Protein AF-A0A838EMW5-F1 (afdb_monomer)

Mean predicted aligned error: 21.59 Å

Solvent-accessible surface area (backbone atoms only — not comparable to full-atom values): 35511 Å² total; per-residue (Å²): 130,87,80,77,71,84,87,54,54,66,77,38,41,28,33,30,53,49,59,52,65,91,76,62,88,80,62,98,63,54,69,70,50,45,52,49,54,42,50,52,57,28,53,79,66,53,36,32,84,56,48,79,34,66,38,54,63,84,28,62,81,34,78,50,59,92,48,24,67,30,62,41,51,52,52,54,36,30,73,72,66,68,35,43,33,40,36,29,47,35,62,72,63,76,42,83,42,66,68,54,42,24,51,52,43,31,53,30,57,78,60,69,31,25,41,35,27,63,71,76,70,42,49,33,72,42,75,69,28,42,50,53,45,50,54,45,23,50,51,36,50,49,52,52,53,51,50,50,50,52,50,52,48,52,53,48,53,37,28,72,71,9,36,79,86,78,80,81,56,88,24,42,38,83,75,52,91,95,50,52,48,40,80,25,85,87,40,29,61,56,47,49,51,52,48,52,46,25,53,74,51,53,51,45,59,59,48,20,52,53,43,38,72,74,66,48,60,49,70,44,98,88,72,46,77,36,74,52,38,48,65,55,45,52,52,56,68,65,42,54,52,42,20,14,56,43,82,92,42,68,28,5,24,26,77,56,95,93,41,80,27,63,23,65,23,66,32,77,32,46,34,67,56,38,52,40,29,46,48,28,50,50,72,69,48,70,69,80,75,73,57,82,68,64,84,79,76,52,54,54,64,62,23,31,18,31,64,71,57,69,47,61,32,46,76,43,77,45,61,95,94,49,97,50,43,30,38,27,42,47,29,47,83,70,74,41,86,27,86,75,63,17,67,44,60,43,53,48,66,58,54,55,50,56,49,51,54,52,46,68,66,67,66,81,58,98,58,48,71,58,54,52,52,51,51,49,53,53,53,40,47,76,72,70,49,68,62,68,59,55,51,52,51,51,51,54,50,51,56,46,52,56,48,52,58,48,37,44,77,71,65,76,46,56,74,70,59,46,52,52,53,50,51,52,51,52,54,53,55,60,75,61,55,73,81,55,62,91,82,41,48,71,67,56,32,51,55,47,59,68,47,45,65,58,51,52,72,39,56,86,78,47,51,58,66,55,46,25,53,54,42,63,63,45,33,34,79,58,18,35,28,29,33,59,86,83,69,43,81,42,32,41,22,43,23,78,46,38,43,70,60,54,67,73,34,90,72,52,45,74,44,92,93,42,89,74,35,38,32,42,83,74,51,80,80,52,92,82,69,81,89,64,99,59,61,85,71,51,58,38,51,72,37,76,88,28,71,58,23,46,50,48,51,51,51,49,53,48,33,64,72,57,69,72,56,79,76,77,75,75,72,77,81,75,70,71,96,74,48,46,94,69,78,64,78,89,50,39,68,57,55,33,41,44,44,68,73,67,61,42,57,56,57,59,58,10,60,78,68,43,29,42,50,65,50,48,53,50,46,41,54,51,49,55,50,54,67,70,75,105

Nearest PDB structures (foldseek):
  3guv-assembly1_A-2  TM=6.776E-01  e=1.039E-05  Streptococcus pneumoniae SP19-BS75
  3g13-assembly1_A  TM=6.326E-01  e=2.908E-06  Clostridioides difficile 630
  3g13-assembly1_B  TM=6.256E-01  e=3.001E-05  Clostridioides difficile 630
  2r0q-assembly1_E  TM=4.502E-01  e=8.859E-06  Staphylococcus aureus
  2gm5-assembly1_B  TM=6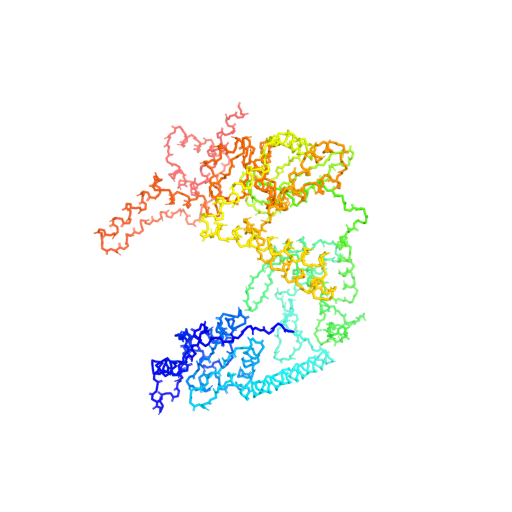.316E-01  e=9.947E-04  Escherichia coli

Radius of gyration: 36.93 Å; Cα contacts (8 Å, |Δi|>4): 824; chains: 1; bounding box: 81×82×101 Å

Structure (mmCIF, N/CA/C/O backbone):
data_AF-A0A838EMW5-F1
#
_entry.id   AF-A0A838EMW5-F1
#
loop_
_atom_site.group_PDB
_atom_site.id
_atom_site.type_symbol
_atom_site.label_atom_id
_atom_site.label_alt_id
_atom_site.label_comp_id
_atom_site.label_asym_id
_atom_site.label_entity_id
_atom_site.label_seq_id
_atom_site.pdbx_PDB_ins_code
_atom_site.Cartn_x
_atom_site.Cartn_y
_atom_site.Cartn_z
_atom_site.occupancy
_atom_site.B_iso_or_equiv
_atom_site.auth_seq_id
_atom_site.auth_comp_id
_atom_site.auth_asym_id
_atom_site.auth_atom_id
_atom_site.pdbx_PDB_model_num
ATOM 1 N N . MET A 1 1 ? 3.763 8.265 25.909 1.00 28.30 1 MET A N 1
ATOM 2 C CA . MET A 1 1 ? 3.433 6.838 25.701 1.00 28.30 1 MET A C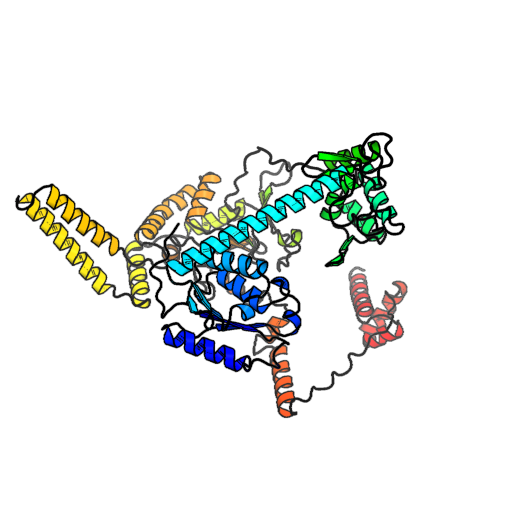A 1
ATOM 3 C C . MET A 1 1 ? 2.241 6.511 26.580 1.00 28.30 1 MET A C 1
ATOM 5 O O . MET A 1 1 ? 2.314 6.862 27.752 1.00 28.30 1 MET A O 1
ATOM 9 N N . PRO A 1 2 ? 1.146 5.937 26.058 1.00 28.19 2 PRO A N 1
ATOM 10 C CA . PRO A 1 2 ? 0.009 5.592 26.900 1.00 28.19 2 PRO A CA 1
ATOM 11 C C . PRO A 1 2 ? 0.431 4.452 27.833 1.00 28.19 2 PRO A C 1
ATOM 13 O O . PRO A 1 2 ? 0.831 3.383 27.373 1.00 28.19 2 PRO A O 1
ATOM 16 N N . GLN A 1 3 ? 0.407 4.706 29.140 1.00 31.11 3 GLN A N 1
ATOM 17 C CA . GLN A 1 3 ? 0.548 3.662 30.148 1.00 31.11 3 GLN A CA 1
ATOM 18 C C . GLN A 1 3 ? -0.679 2.754 30.017 1.00 31.11 3 GLN A C 1
ATOM 20 O O . GLN A 1 3 ? -1.800 3.194 30.263 1.00 31.11 3 GLN A O 1
ATOM 25 N N . ARG A 1 4 ? -0.488 1.512 29.554 1.00 40.56 4 ARG A N 1
ATOM 26 C CA . ARG A 1 4 ? -1.550 0.502 29.621 1.00 40.56 4 ARG A CA 1
ATOM 27 C C . ARG A 1 4 ? -1.952 0.337 31.090 1.00 40.56 4 ARG A C 1
ATOM 29 O O . ARG A 1 4 ? -1.086 0.234 31.958 1.00 40.56 4 ARG A O 1
ATOM 36 N N . SER A 1 5 ? -3.262 0.360 31.324 1.00 38.31 5 SER A N 1
ATOM 37 C CA . SER A 1 5 ? -3.927 0.111 32.603 1.00 38.31 5 SER A CA 1
ATOM 38 C C . SER A 1 5 ? -3.354 -1.117 33.315 1.00 38.31 5 SER A C 1
ATOM 40 O O . SER A 1 5 ? -2.936 -2.069 32.657 1.00 38.31 5 SER A O 1
ATOM 42 N N . SER A 1 6 ? -3.351 -1.073 34.650 1.00 44.72 6 SER A N 1
ATOM 43 C CA . SER A 1 6 ? -2.917 -2.124 35.582 1.00 44.72 6 SER A CA 1
ATOM 44 C C . SER A 1 6 ? -3.024 -3.548 35.018 1.00 44.72 6 SER A C 1
ATOM 46 O O . SER A 1 6 ? -4.115 -4.011 34.694 1.00 44.72 6 SER A O 1
ATOM 48 N N . PHE A 1 7 ? -1.879 -4.229 34.911 1.00 55.88 7 PHE A N 1
ATOM 49 C CA . PHE A 1 7 ? -1.776 -5.635 34.521 1.00 55.88 7 PHE A CA 1
ATOM 50 C C . PHE A 1 7 ? -2.528 -6.505 35.540 1.00 55.88 7 PHE A C 1
ATOM 52 O O . PHE A 1 7 ? -2.059 -6.660 36.665 1.00 55.88 7 PHE A O 1
ATOM 59 N N . ASP A 1 8 ? -3.688 -7.040 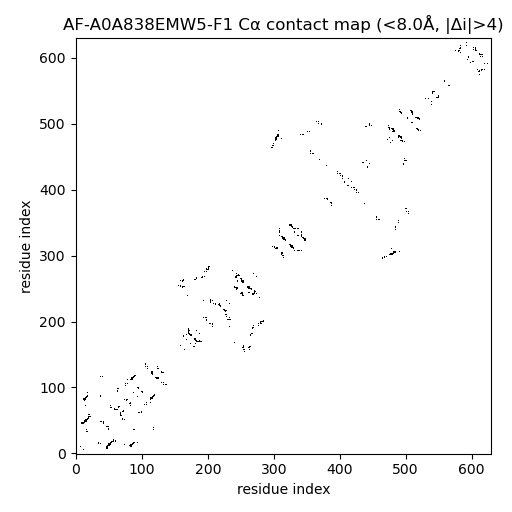35.158 1.00 64.12 8 ASP A N 1
ATOM 60 C CA . ASP A 1 8 ? -4.406 -8.057 35.928 1.00 64.12 8 ASP A CA 1
ATOM 61 C C . ASP A 1 8 ? -3.896 -9.452 35.507 1.00 64.12 8 ASP A C 1
ATOM 63 O O . ASP A 1 8 ? -4.113 -9.869 34.363 1.00 64.12 8 ASP A O 1
ATOM 67 N N . PRO A 1 9 ? -3.199 -10.187 36.396 1.00 62.22 9 PRO A N 1
ATOM 68 C CA . PRO A 1 9 ? -2.619 -11.492 36.078 1.00 62.22 9 PRO A CA 1
ATOM 69 C C . PRO A 1 9 ? -3.660 -12.540 35.664 1.00 62.22 9 PRO A C 1
ATOM 71 O O . PRO A 1 9 ? -3.341 -13.454 34.903 1.00 62.22 9 PRO A O 1
ATOM 74 N N . SER A 1 10 ? -4.902 -12.403 36.140 1.00 62.78 10 SER A N 1
ATOM 75 C CA . SER A 1 10 ? -5.962 -13.397 35.948 1.00 62.78 10 SER A CA 1
ATOM 76 C C . SER A 1 10 ? -6.602 -13.350 34.554 1.00 62.78 10 SER A C 1
ATOM 78 O O . SER A 1 10 ? -7.127 -14.359 34.079 1.00 62.78 10 SER A O 1
ATOM 80 N N . THR A 1 11 ? -6.504 -12.207 33.866 1.00 72.62 11 THR A N 1
ATOM 81 C CA . THR A 1 11 ? -7.080 -11.967 32.530 1.00 72.62 11 THR A CA 1
ATOM 82 C C . THR A 1 11 ? -6.032 -11.888 31.415 1.00 72.62 11 THR A C 1
ATOM 84 O O . THR A 1 11 ? -6.386 -11.820 30.236 1.00 72.62 11 THR A O 1
ATOM 87 N N . ALA A 1 12 ? -4.740 -11.942 31.754 1.00 79.81 12 ALA A N 1
ATOM 88 C CA . ALA A 1 12 ? -3.649 -11.922 30.785 1.00 79.81 12 ALA A CA 1
ATOM 89 C C . ALA A 1 12 ? -3.634 -13.194 29.919 1.00 79.81 12 ALA A C 1
ATOM 91 O O . ALA A 1 12 ? -3.666 -14.307 30.439 1.00 79.81 12 ALA A O 1
ATOM 92 N N . VAL A 1 13 ? -3.524 -13.046 28.598 1.00 88.50 13 VAL A N 1
ATOM 93 C CA . VAL A 1 13 ? -3.355 -14.152 27.646 1.00 88.50 13 VAL A CA 1
ATOM 94 C C . VAL A 1 13 ? -1.917 -14.658 27.710 1.00 88.50 13 VAL A C 1
ATOM 96 O O . VAL A 1 13 ? -0.962 -13.938 27.388 1.00 88.50 13 VAL A O 1
ATOM 99 N N . VAL A 1 14 ? -1.778 -15.919 28.114 1.00 91.31 14 VAL A N 1
ATOM 100 C CA . VAL A 1 14 ? -0.496 -16.602 28.298 1.00 91.31 14 VAL A CA 1
ATOM 101 C C . VAL A 1 14 ? -0.209 -17.500 27.100 1.00 91.31 14 VAL A C 1
ATOM 103 O O . VAL A 1 14 ? -1.062 -18.273 26.670 1.00 91.31 14 VAL A O 1
ATOM 106 N N . ALA A 1 15 ? 1.014 -17.452 26.585 1.00 93.81 15 ALA A N 1
ATOM 107 C CA . ALA A 1 15 ? 1.513 -18.369 25.574 1.00 93.81 15 ALA A CA 1
ATOM 108 C C . ALA A 1 15 ? 2.593 -19.288 26.154 1.00 93.81 15 ALA A C 1
ATOM 110 O O . ALA A 1 15 ? 3.538 -18.826 26.788 1.00 93.81 15 ALA A O 1
ATOM 111 N N . GLY A 1 16 ? 2.478 -20.590 25.904 1.00 93.31 16 GLY A N 1
ATOM 112 C CA . GLY A 1 16 ? 3.511 -21.580 26.192 1.00 93.31 16 GLY A CA 1
ATOM 113 C C . GLY A 1 16 ? 4.255 -21.955 24.917 1.00 93.31 16 GLY A C 1
ATOM 114 O O . GLY A 1 16 ? 3.631 -22.403 23.958 1.00 93.31 16 GLY A O 1
ATOM 115 N N . TYR A 1 17 ? 5.578 -21.814 24.884 1.00 92.50 17 TYR A N 1
ATOM 116 C CA . TYR A 1 17 ? 6.367 -22.248 23.727 1.00 92.50 17 TYR A CA 1
ATOM 117 C C . TYR A 1 17 ? 7.133 -23.541 24.027 1.00 92.50 17 TYR A C 1
ATOM 119 O O . TYR A 1 17 ? 7.881 -23.620 25.005 1.00 92.50 17 TYR A O 1
ATOM 127 N N . VAL A 1 18 ? 6.964 -24.552 23.168 1.00 89.69 18 VAL A N 1
ATOM 128 C CA . VAL A 1 18 ? 7.593 -25.877 23.304 1.00 89.69 18 VAL A CA 1
ATOM 129 C C . VAL A 1 18 ? 8.240 -26.339 21.997 1.00 89.69 18 VAL A C 1
ATOM 131 O O . VAL A 1 18 ? 7.830 -25.974 20.896 1.00 89.69 18 VAL A O 1
ATOM 134 N N . ARG A 1 19 ? 9.294 -27.153 22.120 1.00 82.62 19 ARG A N 1
ATOM 135 C CA . ARG A 1 19 ? 10.151 -27.573 20.998 1.00 82.62 19 ARG A CA 1
ATOM 136 C C . ARG A 1 19 ? 10.670 -28.999 21.186 1.00 82.62 19 ARG A C 1
ATOM 138 O O . ARG A 1 19 ? 11.095 -29.354 22.290 1.00 82.62 19 ARG A O 1
ATOM 145 N N . ARG A 1 20 ? 10.735 -29.778 20.094 1.00 74.44 20 ARG A N 1
ATOM 146 C CA . ARG A 1 20 ? 11.493 -31.052 20.029 1.00 74.44 20 ARG A CA 1
ATOM 147 C C . ARG A 1 20 ? 12.979 -30.784 19.758 1.00 74.44 20 ARG A C 1
ATOM 149 O O . ARG A 1 20 ? 13.309 -29.982 18.884 1.00 74.44 20 ARG A O 1
ATOM 156 N N . SER A 1 21 ? 13.886 -31.444 20.484 1.00 58.59 21 SER A N 1
ATOM 157 C CA . SER A 1 21 ? 15.342 -31.358 20.262 1.00 58.59 21 SER A CA 1
ATOM 158 C C . SER A 1 21 ? 15.960 -32.755 20.139 1.00 58.59 21 SER A C 1
ATOM 160 O O . SER A 1 21 ? 15.612 -33.647 20.904 1.00 58.59 21 SER A O 1
ATOM 162 N N . SER A 1 22 ? 16.891 -32.946 19.196 1.00 52.53 22 SER A N 1
ATOM 163 C CA . SER A 1 22 ? 17.511 -34.246 18.876 1.00 52.53 22 SER A CA 1
ATOM 164 C C . SER A 1 22 ? 18.639 -34.683 19.822 1.00 52.53 22 SER A C 1
ATOM 166 O O . SER A 1 22 ? 19.142 -35.790 19.685 1.00 52.53 22 SER A O 1
ATOM 168 N N . GLU A 1 23 ? 19.048 -33.854 20.787 1.00 49.41 23 GLU A N 1
ATOM 169 C CA . GLU A 1 23 ? 20.009 -34.249 21.843 1.00 49.41 23 GLU A CA 1
ATOM 170 C C . GLU A 1 23 ? 19.335 -34.988 23.019 1.00 49.41 23 GLU A C 1
ATOM 172 O O . GLU A 1 23 ? 19.967 -35.310 24.025 1.00 49.41 23 GLU A O 1
ATOM 177 N N . MET A 1 24 ? 18.045 -35.309 22.885 1.00 46.78 24 MET A N 1
ATOM 178 C CA . MET A 1 24 ? 17.229 -36.012 23.877 1.00 46.78 24 MET A CA 1
ATOM 179 C C . MET A 1 24 ? 17.429 -37.537 23.859 1.00 46.78 24 MET A C 1
ATOM 181 O O . MET A 1 24 ? 16.482 -38.300 23.697 1.00 46.78 24 MET A O 1
ATOM 185 N N . GLN A 1 25 ? 18.665 -37.990 24.071 1.00 40.97 25 GLN A N 1
ATOM 186 C CA . GLN A 1 25 ? 18.902 -39.296 24.705 1.00 40.97 25 GLN A CA 1
ATOM 187 C C . GLN A 1 25 ? 19.458 -39.173 26.131 1.00 40.97 25 GLN A C 1
ATOM 189 O O . GLN A 1 25 ? 19.635 -40.193 26.790 1.00 40.97 25 GLN A O 1
ATOM 194 N N . LYS A 1 26 ? 19.709 -37.953 26.636 1.00 46.00 26 LYS A N 1
ATOM 195 C CA . LYS A 1 26 ? 20.227 -37.755 28.003 1.00 46.00 26 LYS A CA 1
ATOM 196 C C . LYS A 1 26 ? 19.368 -36.900 28.941 1.00 46.00 26 LYS A C 1
ATOM 198 O O . LYS A 1 26 ? 19.515 -37.085 30.139 1.00 46.00 26 LYS A O 1
ATOM 203 N N . ASP A 1 27 ? 18.433 -36.079 28.445 1.00 44.81 27 ASP A N 1
ATOM 204 C CA . ASP A 1 27 ? 17.540 -35.283 29.308 1.00 44.81 27 ASP A CA 1
ATOM 205 C C . ASP A 1 27 ? 16.049 -35.596 29.095 1.00 44.81 27 ASP A C 1
ATOM 207 O O . ASP A 1 27 ? 15.504 -35.547 27.991 1.00 44.81 27 ASP A O 1
ATOM 211 N N . ASN A 1 28 ? 15.401 -35.919 30.210 1.00 46.75 28 ASN A N 1
ATOM 212 C CA . ASN A 1 28 ? 14.225 -36.774 30.376 1.00 46.75 28 ASN A CA 1
ATOM 213 C C . ASN A 1 28 ? 12.855 -36.070 30.234 1.00 46.75 28 ASN A C 1
ATOM 215 O O . ASN A 1 28 ? 11.939 -36.354 31.004 1.00 46.75 28 ASN A O 1
ATOM 219 N N . TYR A 1 29 ? 12.663 -35.145 29.285 1.00 57.28 29 TYR A N 1
ATOM 220 C CA . TYR A 1 29 ? 11.395 -34.394 29.217 1.00 57.28 29 TYR A CA 1
ATOM 221 C C . TYR A 1 29 ? 10.767 -34.364 27.819 1.00 57.28 29 TYR A C 1
ATOM 223 O O . TYR A 1 29 ? 11.127 -33.555 26.963 1.00 57.28 29 TYR A O 1
ATOM 231 N N . SER A 1 30 ? 9.763 -35.225 27.609 1.00 71.44 30 SER A N 1
ATOM 232 C CA . SER A 1 30 ? 8.876 -35.182 26.437 1.00 71.44 30 SER A CA 1
ATOM 233 C C . SER A 1 30 ? 8.196 -33.809 26.293 1.00 71.44 30 SER A C 1
ATOM 235 O O . SER A 1 30 ? 8.122 -33.041 27.256 1.00 71.44 30 SER A O 1
ATOM 237 N N . ILE A 1 31 ? 7.657 -33.486 25.106 1.00 79.19 31 ILE A N 1
ATOM 238 C CA . ILE A 1 31 ? 6.828 -32.274 24.918 1.00 79.19 31 ILE A CA 1
ATOM 239 C C . ILE A 1 31 ? 5.747 -32.190 25.999 1.00 79.19 31 ILE A C 1
ATOM 241 O O . ILE A 1 31 ? 5.529 -31.126 26.571 1.00 79.19 31 ILE A O 1
ATOM 245 N N . ASP A 1 32 ? 5.105 -33.313 26.312 1.00 81.62 32 ASP A N 1
ATOM 246 C CA . ASP A 1 32 ? 4.035 -33.360 27.307 1.00 81.62 32 ASP A CA 1
ATOM 247 C C . ASP A 1 32 ? 4.530 -33.000 28.706 1.00 81.62 32 ASP A C 1
ATOM 249 O O . ASP A 1 32 ? 3.783 -32.451 29.513 1.00 81.62 32 ASP A O 1
ATOM 253 N N . ALA A 1 33 ? 5.793 -33.288 29.011 1.00 83.06 33 ALA A N 1
ATOM 254 C CA . ALA A 1 33 ? 6.396 -32.889 30.269 1.00 83.06 33 ALA A CA 1
ATOM 255 C C . ALA A 1 33 ? 6.726 -31.385 30.299 1.00 83.06 33 ALA A C 1
ATOM 257 O O . ALA A 1 33 ? 6.481 -30.736 31.313 1.00 83.06 33 ALA A O 1
ATOM 258 N N . GLN A 1 34 ? 7.169 -30.806 29.175 1.00 85.62 34 GLN A N 1
ATOM 259 C CA . GLN A 1 34 ? 7.347 -29.352 29.045 1.00 85.62 34 GLN A CA 1
ATOM 260 C C . GLN A 1 34 ? 6.012 -28.609 29.186 1.00 85.62 34 GLN A C 1
ATOM 262 O O . GLN A 1 34 ? 5.925 -27.630 29.924 1.00 85.62 34 GLN A O 1
ATOM 267 N N . LYS A 1 35 ? 4.953 -29.097 28.526 1.00 89.19 35 LYS A N 1
ATOM 268 C CA . LYS A 1 35 ? 3.602 -28.530 28.634 1.00 89.19 35 LYS A CA 1
ATOM 269 C C . LYS A 1 35 ? 3.084 -28.579 30.067 1.00 89.19 35 LYS A C 1
ATOM 271 O O . LYS A 1 35 ? 2.587 -27.568 30.551 1.00 89.19 35 LYS A O 1
ATOM 276 N N . ARG A 1 36 ? 3.243 -29.716 30.757 1.00 87.88 36 ARG A N 1
ATOM 277 C CA . ARG A 1 36 ? 2.876 -29.850 32.178 1.00 87.88 36 ARG A CA 1
ATOM 278 C C . ARG A 1 36 ? 3.616 -28.843 33.052 1.00 87.88 36 ARG A C 1
ATOM 280 O O . ARG A 1 36 ? 2.964 -28.095 33.767 1.00 87.88 36 ARG A O 1
ATOM 287 N N . ALA A 1 37 ? 4.937 -28.739 32.907 1.00 88.44 37 ALA A N 1
ATOM 288 C CA . ALA A 1 37 ? 5.730 -27.766 33.657 1.00 88.44 37 ALA A CA 1
ATOM 289 C C . ALA A 1 37 ? 5.266 -26.317 33.414 1.00 88.44 37 ALA A C 1
ATOM 291 O O . ALA A 1 37 ? 5.165 -25.539 34.358 1.00 88.44 37 ALA A O 1
ATOM 292 N N . ILE A 1 38 ? 4.937 -25.963 32.166 1.00 91.12 38 ILE A N 1
ATOM 293 C CA . ILE A 1 38 ? 4.413 -24.636 31.803 1.00 91.12 38 ILE A CA 1
ATOM 294 C C . ILE A 1 38 ? 3.031 -24.382 32.422 1.00 91.12 38 ILE A C 1
ATOM 296 O O . ILE A 1 38 ? 2.803 -23.302 32.964 1.00 91.12 38 ILE A O 1
ATOM 300 N N . ILE A 1 39 ? 2.130 -25.367 32.397 1.00 91.00 39 ILE A N 1
ATOM 301 C CA . ILE A 1 39 ? 0.802 -25.270 33.025 1.00 91.00 39 ILE A CA 1
ATOM 302 C C . ILE A 1 39 ? 0.932 -25.083 34.539 1.00 91.00 39 ILE A C 1
ATOM 304 O O . ILE A 1 39 ? 0.291 -24.197 35.104 1.00 91.00 39 ILE A O 1
ATOM 308 N N . ASP A 1 40 ? 1.767 -25.884 35.195 1.00 89.94 40 ASP A N 1
ATOM 309 C CA . ASP A 1 40 ? 1.964 -25.814 36.644 1.00 89.94 40 ASP A CA 1
ATOM 310 C C . ASP A 1 40 ? 2.634 -24.491 37.042 1.00 89.94 40 ASP A C 1
ATOM 312 O O . ASP A 1 40 ? 2.197 -23.821 37.979 1.00 89.94 40 ASP A O 1
ATOM 316 N N . GLY A 1 41 ? 3.629 -24.050 36.267 1.00 86.50 41 GLY A N 1
ATOM 317 C CA . GLY A 1 41 ? 4.300 -22.766 36.451 1.00 86.50 41 GLY A CA 1
ATOM 318 C C . GLY A 1 41 ? 3.377 -21.557 36.271 1.00 86.50 41 GLY A C 1
ATOM 319 O O . GLY A 1 41 ? 3.533 -20.574 37.001 1.00 86.50 41 GLY A O 1
ATOM 320 N N . ALA A 1 42 ? 2.410 -21.630 35.350 1.00 88.19 42 ALA A N 1
ATOM 321 C CA . ALA A 1 42 ? 1.373 -20.613 35.168 1.00 88.19 42 ALA A CA 1
ATOM 322 C C . ALA A 1 42 ? 0.393 -20.587 36.352 1.00 88.19 42 ALA A C 1
ATOM 324 O O . ALA A 1 42 ? 0.133 -19.520 36.910 1.00 88.19 42 ALA A O 1
ATOM 325 N N . LYS A 1 43 ? -0.077 -21.762 36.801 1.00 88.38 43 LYS A N 1
ATOM 326 C CA . LYS A 1 43 ? -0.984 -21.896 37.956 1.00 88.38 43 LYS A CA 1
ATOM 327 C C . LYS A 1 43 ? -0.384 -21.336 39.242 1.00 88.38 43 LYS A C 1
ATOM 329 O O . LYS A 1 43 ? -1.055 -20.585 39.940 1.00 88.38 43 LYS A O 1
ATOM 334 N N . MET A 1 44 ? 0.879 -21.653 39.536 1.00 85.94 44 MET A N 1
ATOM 335 C CA . MET A 1 44 ? 1.576 -21.140 40.728 1.00 85.94 44 MET A CA 1
ATOM 336 C C . MET A 1 44 ? 1.669 -19.608 40.760 1.00 85.94 44 MET A C 1
ATOM 338 O O . MET A 1 44 ? 1.824 -19.029 41.829 1.00 85.94 44 MET A O 1
ATOM 342 N N . ARG A 1 45 ? 1.574 -18.953 39.597 1.00 83.88 45 ARG A N 1
ATOM 343 C CA . ARG A 1 45 ? 1.654 -17.495 39.436 1.00 83.88 45 ARG A CA 1
ATOM 344 C C . ARG A 1 45 ? 0.287 -16.826 39.264 1.00 83.88 45 ARG A C 1
ATOM 346 O O . ARG A 1 45 ? 0.239 -15.628 39.013 1.00 83.88 45 ARG A O 1
ATOM 353 N N . GLY A 1 46 ? -0.809 -17.583 39.368 1.00 83.81 46 GLY A N 1
ATOM 354 C CA . GLY A 1 46 ? -2.166 -17.061 39.175 1.00 83.81 46 GLY A CA 1
ATOM 355 C C . GLY A 1 46 ? -2.468 -16.612 37.740 1.00 83.81 46 GLY A C 1
ATOM 356 O O . GLY A 1 46 ? -3.336 -15.767 37.545 1.00 83.81 46 GLY A O 1
ATOM 357 N N . LEU A 1 47 ? -1.745 -17.144 36.749 1.00 86.25 47 LEU A N 1
ATOM 358 C CA . LEU A 1 47 ? -1.914 -16.798 35.337 1.00 86.25 47 LEU A CA 1
ATOM 359 C C . LEU A 1 47 ? -2.951 -17.702 34.653 1.00 86.25 47 LEU A C 1
ATOM 361 O O . LEU A 1 47 ? -3.189 -18.836 35.079 1.00 86.25 47 LEU A O 1
ATOM 365 N N . SER A 1 48 ? -3.541 -17.214 33.558 1.00 87.00 48 SER A N 1
ATOM 366 C CA . SER A 1 48 ? -4.499 -17.979 32.751 1.00 87.00 48 SER A CA 1
ATOM 367 C C . SER A 1 48 ? -3.867 -19.206 32.065 1.00 87.00 48 SER A C 1
ATOM 369 O O . SER A 1 48 ? -2.644 -19.365 31.998 1.00 87.00 48 SER A O 1
ATOM 371 N N . ALA A 1 49 ? -4.713 -20.112 31.561 1.00 87.56 49 ALA A N 1
ATOM 372 C CA . ALA A 1 49 ? -4.257 -21.329 30.893 1.00 87.56 49 ALA A CA 1
ATOM 373 C C . ALA A 1 49 ? -3.438 -21.003 29.616 1.00 87.56 49 ALA A C 1
ATOM 375 O O . ALA A 1 49 ? -3.949 -20.302 28.740 1.00 87.56 49 ALA A O 1
ATOM 376 N N . PRO A 1 50 ? -2.204 -21.528 29.464 1.00 90.44 50 PRO A N 1
ATOM 377 C CA . PRO A 1 50 ? -1.345 -21.206 28.324 1.00 90.44 50 PRO A CA 1
ATOM 378 C C . PRO A 1 50 ? -1.863 -21.741 26.981 1.00 90.44 50 PRO A C 1
ATOM 380 O O . PRO A 1 50 ? -2.232 -22.910 26.864 1.00 90.44 50 PRO A O 1
ATOM 383 N N . ILE A 1 51 ? -1.785 -20.914 25.936 1.00 92.88 51 ILE A N 1
ATOM 384 C CA . ILE A 1 51 ? -1.948 -21.315 24.532 1.00 92.88 51 ILE A CA 1
ATOM 385 C C . ILE A 1 51 ? -0.600 -21.823 24.014 1.00 92.88 51 ILE A C 1
ATOM 387 O O . ILE A 1 51 ? 0.397 -21.106 24.091 1.00 92.88 51 ILE A O 1
ATOM 391 N N . PHE A 1 52 ? -0.548 -23.046 23.483 1.00 92.62 52 PHE A N 1
ATOM 392 C CA . PHE A 1 52 ? 0.717 -23.661 23.078 1.00 92.62 52 PHE A CA 1
ATOM 393 C C . PHE A 1 52 ? 1.106 -23.384 21.623 1.00 92.62 52 PHE A C 1
ATOM 395 O O . PHE A 1 52 ? 0.303 -23.542 20.707 1.00 92.62 52 PHE A O 1
ATOM 402 N N . TYR A 1 53 ? 2.380 -23.042 21.432 1.00 91.75 53 TYR A N 1
ATOM 403 C CA . TYR A 1 53 ? 3.047 -22.910 20.140 1.00 91.75 53 TYR A CA 1
ATOM 404 C C . TYR A 1 53 ? 4.150 -23.968 20.061 1.00 91.75 53 TYR A C 1
ATOM 406 O O . TYR A 1 53 ? 5.036 -24.011 20.919 1.00 91.75 53 TYR A O 1
ATOM 414 N N . GLU A 1 54 ? 4.078 -24.835 19.051 1.00 89.69 54 GLU A N 1
ATOM 415 C CA . GLU A 1 54 ? 4.879 -26.061 18.976 1.00 89.69 54 GLU A CA 1
ATOM 416 C C . GLU A 1 54 ? 5.663 -26.127 17.662 1.00 89.69 54 GLU A C 1
ATOM 418 O O . GLU A 1 54 ? 5.070 -26.097 16.586 1.00 89.69 54 GLU A O 1
ATOM 423 N N . ASP A 1 55 ? 6.992 -26.238 17.745 1.00 84.62 55 ASP A N 1
ATOM 424 C CA . ASP A 1 55 ? 7.857 -26.457 16.576 1.00 84.62 55 ASP A CA 1
ATOM 425 C C . ASP A 1 55 ? 8.494 -27.864 16.581 1.00 84.62 55 ASP A C 1
ATOM 427 O O . ASP A 1 55 ? 9.038 -28.335 17.591 1.00 84.62 55 ASP A O 1
ATOM 431 N N . ASP A 1 56 ? 8.473 -28.503 15.405 1.00 71.88 56 ASP A N 1
ATOM 432 C CA . ASP A 1 56 ? 8.970 -29.862 15.150 1.00 71.88 56 ASP A CA 1
ATOM 433 C C . ASP A 1 56 ? 10.465 -29.930 14.757 1.00 71.88 56 ASP A C 1
ATOM 435 O O . ASP A 1 56 ? 11.131 -28.942 14.439 1.00 71.88 56 ASP A O 1
ATOM 439 N N . GLU A 1 57 ? 11.001 -31.155 14.710 1.00 57.66 57 GLU A N 1
ATOM 440 C CA . GLU A 1 57 ? 12.416 -31.492 14.473 1.00 57.66 57 GLU A CA 1
ATOM 441 C C . GLU A 1 57 ? 13.044 -30.880 13.207 1.00 57.66 57 GLU A C 1
ATOM 443 O O . GLU A 1 57 ? 14.228 -30.534 13.201 1.00 57.66 57 GLU A O 1
ATOM 448 N N . ARG A 1 58 ? 12.288 -30.713 12.111 1.00 53.50 58 ARG A N 1
ATOM 449 C CA . ARG A 1 58 ? 12.826 -30.127 10.862 1.00 53.50 58 ARG A CA 1
ATOM 450 C C . ARG A 1 58 ? 13.167 -28.642 11.011 1.00 53.50 58 ARG A C 1
ATOM 452 O O . ARG A 1 58 ? 14.088 -28.163 10.346 1.00 53.50 58 ARG A O 1
ATOM 459 N N . SER A 1 59 ? 12.483 -27.947 11.914 1.00 50.41 59 SER A N 1
ATOM 460 C CA . SER A 1 59 ? 12.727 -26.550 12.275 1.00 50.41 59 SER A CA 1
ATOM 461 C C . SER A 1 59 ? 13.909 -26.397 13.236 1.00 50.41 59 SER A C 1
ATOM 463 O O . SER A 1 59 ? 14.568 -25.361 13.237 1.00 50.41 59 SER A O 1
ATOM 465 N N . ALA A 1 60 ? 14.261 -27.453 13.980 1.00 44.78 60 ALA A N 1
ATOM 466 C CA . ALA A 1 60 ? 15.354 -27.467 14.956 1.00 44.78 60 ALA A CA 1
ATOM 467 C C . ALA A 1 60 ? 16.766 -27.365 14.347 1.00 44.78 60 ALA A C 1
ATOM 469 O O . ALA A 1 60 ? 17.695 -26.973 15.043 1.00 44.78 60 ALA A O 1
ATOM 470 N N . ARG A 1 61 ? 16.954 -27.691 13.057 1.00 46.06 61 ARG A N 1
ATOM 471 C CA . ARG A 1 61 ? 18.238 -27.468 12.349 1.00 46.06 61 ARG A CA 1
ATOM 472 C C . ARG A 1 61 ? 18.423 -26.024 11.880 1.00 46.06 61 ARG A C 1
ATOM 474 O O . ARG A 1 61 ? 19.500 -25.649 11.421 1.00 46.06 61 ARG A O 1
ATOM 481 N N . GLY A 1 62 ? 17.360 -25.227 11.917 1.00 55.44 62 GLY A N 1
ATOM 482 C CA . GLY A 1 62 ? 17.349 -23.847 11.475 1.00 55.44 62 GLY A CA 1
ATOM 483 C C . GLY A 1 62 ? 17.033 -22.923 12.632 1.00 55.44 62 GLY A C 1
ATOM 484 O O . GLY A 1 62 ? 15.885 -22.543 12.794 1.00 55.44 62 GLY A O 1
ATOM 485 N N . GLU A 1 63 ? 18.050 -22.485 13.370 1.00 64.88 63 GLU A N 1
ATOM 486 C CA . GLU A 1 63 ? 17.869 -21.588 14.524 1.00 64.88 63 GLU A CA 1
ATOM 487 C C . GLU A 1 63 ? 17.256 -20.219 14.144 1.00 64.88 63 GLU A C 1
ATOM 489 O O . GLU A 1 63 ? 16.849 -19.456 15.009 1.00 64.88 63 GLU A O 1
ATOM 494 N N . GLN A 1 64 ? 17.154 -19.909 12.845 1.00 70.06 64 GLN A N 1
ATOM 495 C CA . GLN A 1 64 ? 16.513 -18.709 12.303 1.00 70.06 64 GLN A CA 1
ATOM 496 C C . GLN A 1 64 ? 14.989 -18.728 12.500 1.00 70.06 64 GLN A C 1
ATOM 498 O O . GLN A 1 64 ? 14.327 -19.702 12.147 1.00 70.06 64 GLN A O 1
ATOM 503 N N . ILE A 1 65 ? 14.421 -17.589 12.913 1.00 71.69 65 ILE A N 1
ATOM 504 C CA . ILE A 1 65 ? 12.971 -17.381 13.119 1.00 71.69 65 ILE A CA 1
ATOM 505 C C . ILE A 1 65 ? 12.138 -17.868 11.920 1.00 71.69 65 ILE A C 1
ATOM 507 O O . ILE A 1 65 ? 11.133 -18.546 12.08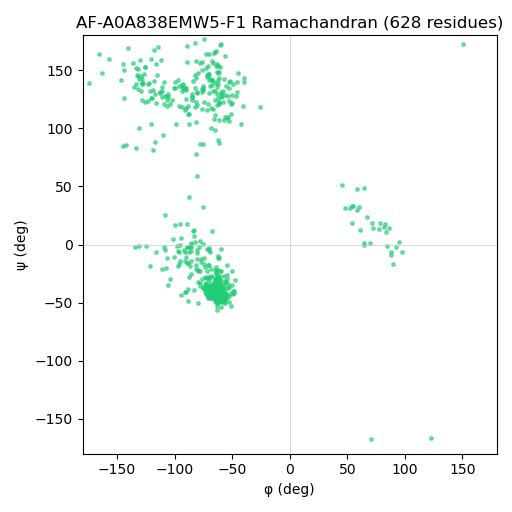8 1.00 71.69 65 ILE A O 1
ATOM 511 N N . ALA A 1 66 ? 12.585 -17.601 10.688 1.00 66.44 66 ALA A N 1
ATOM 512 C CA . ALA A 1 66 ? 11.859 -17.971 9.468 1.00 66.44 66 ALA A CA 1
ATOM 513 C C . ALA A 1 66 ? 11.688 -19.488 9.252 1.00 66.44 66 ALA A C 1
ATOM 515 O O . ALA A 1 66 ? 10.832 -19.897 8.470 1.00 66.44 66 ALA A O 1
ATOM 516 N N . LYS A 1 67 ? 12.505 -20.322 9.906 1.00 73.94 67 LYS A N 1
ATOM 517 C CA . LYS A 1 67 ? 12.437 -21.789 9.816 1.00 73.94 67 LYS A CA 1
ATOM 518 C C . LYS A 1 67 ? 11.618 -22.411 10.956 1.00 73.94 67 LYS A C 1
ATOM 520 O O . LYS A 1 67 ? 11.447 -23.628 10.965 1.00 73.94 67 LYS A O 1
ATOM 525 N N . ARG A 1 68 ? 11.097 -21.585 11.871 1.00 80.19 68 ARG A N 1
ATOM 526 C CA . ARG A 1 68 ? 10.336 -21.941 13.075 1.00 80.19 68 ARG A CA 1
ATOM 527 C C . ARG A 1 68 ? 8.925 -21.334 12.989 1.00 80.19 68 ARG A C 1
ATOM 529 O O . ARG A 1 68 ? 8.715 -20.218 13.468 1.00 80.19 68 ARG A O 1
ATOM 536 N N . PRO A 1 69 ? 7.989 -21.972 12.260 1.00 84.44 69 PRO A N 1
ATOM 537 C CA . PRO A 1 69 ? 6.680 -21.390 11.969 1.00 84.44 69 PRO A CA 1
ATOM 538 C C . PRO A 1 69 ? 5.861 -21.077 13.226 1.00 84.44 69 PRO A C 1
ATOM 540 O O . PRO A 1 69 ? 5.256 -20.006 13.266 1.00 84.44 69 PRO A O 1
ATOM 543 N N . ALA A 1 70 ? 5.880 -21.933 14.256 1.00 88.31 70 ALA A N 1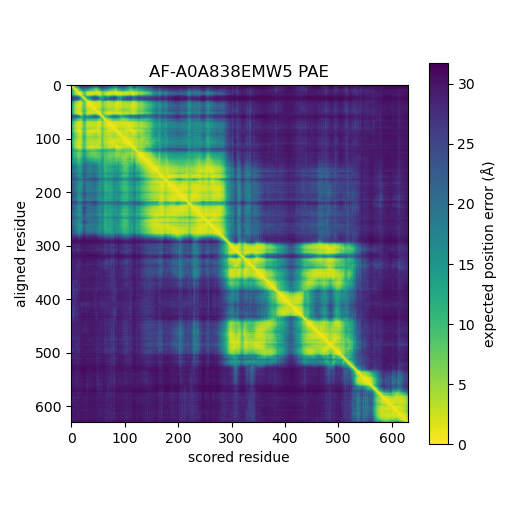
ATOM 544 C CA . ALA A 1 70 ? 5.123 -21.680 15.482 1.00 88.31 70 ALA A CA 1
ATOM 545 C C . ALA A 1 70 ? 5.772 -20.582 16.334 1.00 88.31 70 ALA A C 1
ATOM 547 O O . ALA A 1 70 ? 5.075 -19.714 16.854 1.00 88.31 70 ALA A O 1
ATOM 548 N N . PHE A 1 71 ? 7.107 -20.546 16.409 1.00 89.44 71 PHE A N 1
ATOM 549 C CA . PHE A 1 71 ? 7.834 -19.443 17.042 1.00 89.44 71 PHE A CA 1
ATOM 550 C C . PHE A 1 71 ? 7.571 -18.100 16.357 1.00 89.44 71 PHE A C 1
ATOM 552 O O . PHE A 1 71 ? 7.383 -17.082 17.017 1.00 89.44 71 PHE A O 1
ATOM 559 N N . LYS A 1 72 ? 7.538 -18.086 15.021 1.00 89.69 72 LYS A N 1
ATOM 560 C CA . LYS A 1 72 ? 7.209 -16.884 14.258 1.00 89.69 72 LYS A CA 1
ATOM 561 C C . LYS A 1 72 ? 5.772 -16.438 14.537 1.00 89.69 72 LYS A C 1
ATOM 563 O O . LYS A 1 72 ? 5.563 -15.265 14.812 1.00 89.69 72 LYS A O 1
ATOM 568 N N . GLN A 1 73 ? 4.816 -17.366 14.501 1.00 90.50 73 GLN A N 1
ATOM 569 C CA . GLN A 1 73 ? 3.416 -17.067 14.796 1.00 90.50 73 GLN A CA 1
ATOM 570 C C . GLN A 1 73 ? 3.249 -16.475 16.202 1.00 90.50 73 GLN A C 1
ATOM 572 O O . GLN A 1 73 ? 2.562 -15.472 16.354 1.00 90.50 73 GLN A O 1
ATOM 577 N N . LEU A 1 74 ? 3.943 -17.026 17.202 1.00 93.38 74 LEU A N 1
ATOM 578 C CA . LEU A 1 74 ? 3.969 -16.477 18.557 1.00 93.38 74 LEU A CA 1
ATOM 579 C C . LEU A 1 74 ? 4.440 -15.016 18.581 1.00 93.38 74 LEU A C 1
ATOM 581 O O . LEU A 1 74 ? 3.807 -14.178 19.218 1.00 93.38 74 LEU A O 1
ATOM 585 N N . LEU A 1 75 ? 5.538 -14.695 17.892 1.00 91.88 75 LEU A N 1
ATOM 586 C CA . LEU A 1 75 ? 6.049 -13.321 17.830 1.00 91.88 75 LEU A CA 1
ATOM 587 C C . LEU A 1 75 ? 5.098 -12.381 17.071 1.00 91.88 75 LEU A C 1
ATOM 589 O O . LEU A 1 75 ? 4.920 -11.239 17.493 1.00 91.88 75 LEU A O 1
ATOM 593 N N . ASP A 1 76 ? 4.454 -12.857 16.004 1.00 91.62 76 ASP A N 1
ATOM 594 C CA . ASP A 1 76 ? 3.437 -12.096 15.268 1.00 91.62 76 ASP A CA 1
ATOM 595 C C . ASP A 1 76 ? 2.208 -11.813 16.172 1.00 91.62 76 ASP A C 1
ATOM 597 O O . ASP A 1 76 ? 1.654 -10.710 16.161 1.00 91.62 76 ASP A O 1
ATOM 601 N N . ASP A 1 77 ? 1.804 -12.772 17.013 1.00 91.12 77 ASP A N 1
ATOM 602 C CA . ASP A 1 77 ? 0.695 -12.627 17.968 1.00 91.12 77 ASP A CA 1
ATOM 603 C C . ASP A 1 77 ? 1.042 -11.701 19.145 1.00 91.12 77 ASP A C 1
ATOM 605 O O . ASP A 1 77 ? 0.196 -10.914 19.585 1.00 91.12 77 ASP A O 1
ATOM 609 N N . VAL A 1 78 ? 2.297 -11.709 19.597 1.00 92.44 78 VAL A N 1
ATOM 610 C CA . VAL A 1 78 ? 2.851 -10.715 20.530 1.00 92.44 78 VAL A CA 1
ATOM 611 C C . VAL A 1 78 ? 2.771 -9.307 19.936 1.00 92.44 78 VAL A C 1
ATOM 613 O O . VAL A 1 78 ? 2.249 -8.400 20.583 1.00 92.44 78 VAL A O 1
ATOM 616 N N . GLN A 1 79 ? 3.228 -9.117 18.695 1.00 90.12 79 GLN A N 1
ATOM 617 C CA . GLN A 1 79 ? 3.213 -7.810 18.024 1.00 90.12 79 GLN A CA 1
ATOM 618 C C . GLN A 1 79 ? 1.796 -7.293 17.767 1.00 90.12 79 GLN A C 1
ATOM 620 O O . GLN A 1 79 ? 1.548 -6.091 17.839 1.00 90.12 79 GLN A O 1
ATOM 625 N N . ALA A 1 80 ? 0.845 -8.197 17.527 1.00 89.00 80 ALA A N 1
ATOM 626 C CA . ALA A 1 80 ? -0.576 -7.876 17.447 1.00 89.00 80 ALA A CA 1
ATOM 627 C C . ALA A 1 80 ? -1.207 -7.540 18.816 1.00 89.00 80 ALA A C 1
ATOM 629 O O . ALA A 1 80 ? -2.391 -7.215 18.880 1.00 89.00 80 ALA A O 1
ATOM 630 N N . GLY A 1 81 ? -0.452 -7.641 19.915 1.00 87.69 81 GLY A N 1
ATOM 631 C CA . GLY A 1 81 ? -0.929 -7.405 21.275 1.00 87.69 81 GLY A CA 1
ATOM 632 C C . GLY A 1 81 ? -1.847 -8.502 21.817 1.00 87.69 81 GLY A C 1
ATOM 633 O O . GLY A 1 81 ? -2.508 -8.270 22.828 1.00 87.69 81 GLY A O 1
ATOM 634 N N . ARG A 1 82 ? -1.901 -9.673 21.166 1.00 89.38 82 ARG A N 1
ATOM 635 C CA . ARG A 1 82 ? -2.772 -10.804 21.534 1.00 89.38 82 ARG A CA 1
ATOM 636 C C . ARG A 1 82 ? -2.206 -11.658 22.666 1.00 89.38 82 ARG A C 1
ATOM 638 O O . ARG A 1 82 ? -2.974 -12.346 23.323 1.00 89.38 82 ARG A O 1
ATOM 645 N N . VAL A 1 83 ? -0.896 -11.597 22.898 1.00 90.00 83 VAL A N 1
ATOM 646 C CA . VAL A 1 83 ? -0.192 -12.333 23.957 1.00 90.00 83 VAL A CA 1
ATOM 647 C C . VAL A 1 83 ? 0.480 -11.341 24.903 1.00 90.00 83 VAL A C 1
ATOM 649 O O . VAL A 1 83 ? 1.253 -10.487 24.462 1.00 90.00 83 VAL A O 1
ATOM 652 N N . GLN A 1 84 ? 0.209 -11.456 26.205 1.00 88.44 84 GLN A N 1
ATOM 653 C CA . GLN A 1 84 ? 0.782 -10.570 27.228 1.00 88.44 84 GLN A CA 1
ATOM 654 C C . GLN A 1 84 ? 1.840 -11.260 28.096 1.00 88.44 84 GLN A C 1
ATOM 656 O O . GLN A 1 84 ? 2.688 -10.571 28.662 1.00 88.44 84 GLN A O 1
ATOM 661 N N . VAL A 1 85 ? 1.851 -12.597 28.150 1.00 89.62 85 VAL A N 1
ATOM 662 C CA . VAL A 1 85 ? 2.872 -13.377 28.865 1.00 89.62 85 VAL A CA 1
ATOM 663 C C . VAL A 1 85 ? 3.336 -14.550 28.010 1.00 89.62 85 VAL A C 1
ATOM 665 O O . VAL A 1 85 ? 2.516 -15.265 27.442 1.00 89.62 85 VAL A O 1
ATOM 668 N N . VAL A 1 86 ? 4.644 -14.781 27.946 1.00 92.69 86 VAL A N 1
ATOM 669 C CA . VAL A 1 86 ? 5.252 -15.943 27.290 1.00 92.69 86 VAL A CA 1
ATOM 670 C C . VAL A 1 86 ? 5.992 -16.779 28.326 1.00 92.69 86 VAL A C 1
ATOM 672 O O . VAL A 1 86 ? 6.806 -16.252 29.078 1.00 92.69 86 VAL A O 1
ATOM 675 N N . ILE A 1 87 ? 5.734 -18.085 28.354 1.00 92.06 87 ILE A N 1
ATOM 676 C CA . ILE A 1 87 ? 6.361 -19.030 29.278 1.00 92.06 87 ILE A CA 1
ATOM 677 C C . ILE A 1 87 ? 7.086 -20.118 28.486 1.00 92.06 87 ILE A C 1
ATOM 679 O O . ILE A 1 87 ? 6.529 -20.733 27.572 1.00 92.06 87 ILE A O 1
ATOM 683 N N . VAL A 1 88 ? 8.330 -20.384 28.875 1.00 90.88 88 VAL A N 1
ATOM 684 C CA . VAL A 1 88 ? 9.128 -21.511 28.391 1.00 90.88 88 VAL A CA 1
ATOM 685 C C . VAL A 1 88 ? 9.639 -22.347 29.555 1.00 90.88 88 VAL A C 1
ATOM 687 O O . VAL A 1 88 ? 9.832 -21.855 30.665 1.00 90.88 88 VAL A O 1
ATOM 690 N N . HIS A 1 89 ? 9.878 -23.632 29.295 1.00 85.62 89 HIS A N 1
ATOM 691 C CA . HIS A 1 89 ? 10.490 -24.509 30.290 1.00 85.62 89 HIS A CA 1
ATOM 692 C C . HIS A 1 89 ? 11.932 -24.076 30.606 1.00 85.62 89 HIS A C 1
ATOM 694 O O . HIS A 1 89 ? 12.275 -23.901 31.769 1.00 85.62 89 HIS A O 1
ATOM 700 N N . THR A 1 90 ? 12.731 -23.838 29.567 1.00 82.75 90 THR A N 1
ATOM 701 C CA . THR A 1 90 ? 14.152 -23.466 29.633 1.00 82.75 90 THR A CA 1
ATOM 702 C C . THR A 1 90 ? 14.491 -22.487 28.502 1.00 82.75 90 THR A C 1
ATOM 704 O O . THR A 1 90 ? 13.857 -22.505 27.435 1.00 82.75 90 THR A O 1
ATOM 707 N N . LEU A 1 91 ? 15.532 -21.666 28.665 1.00 78.94 91 LEU A N 1
ATOM 708 C CA . LEU A 1 91 ? 15.972 -20.717 27.632 1.00 78.94 91 LEU A CA 1
ATOM 709 C C . LEU A 1 91 ? 16.467 -21.415 26.355 1.00 78.94 91 LEU A C 1
ATOM 711 O O . LEU A 1 91 ? 16.302 -20.890 25.253 1.00 78.94 91 LEU A O 1
ATOM 715 N N . ASP A 1 92 ? 17.008 -22.630 26.457 1.00 75.19 92 ASP A N 1
ATOM 716 C CA . ASP A 1 92 ? 17.442 -23.407 25.288 1.00 75.19 92 ASP A CA 1
ATOM 717 C C . ASP A 1 92 ? 16.265 -23.910 24.423 1.00 75.19 92 ASP A C 1
ATOM 719 O O . ASP A 1 92 ? 16.450 -24.278 23.252 1.00 75.19 92 ASP A O 1
ATOM 723 N N . ARG A 1 93 ? 15.041 -23.923 24.975 1.00 81.38 93 ARG A N 1
ATOM 724 C CA . ARG A 1 93 ? 13.807 -24.136 24.206 1.00 81.38 93 ARG A CA 1
ATOM 725 C C . ARG A 1 93 ? 13.412 -22.861 23.479 1.00 81.38 93 ARG A C 1
ATOM 727 O O . ARG A 1 93 ? 12.998 -22.966 22.332 1.00 81.38 93 ARG A O 1
ATOM 734 N N . TRP A 1 94 ? 13.629 -21.686 24.068 1.00 84.69 94 TRP A N 1
ATOM 735 C CA . TRP A 1 94 ? 13.399 -20.400 23.407 1.00 84.69 94 TRP A CA 1
ATOM 736 C C . TRP A 1 94 ? 14.314 -20.192 22.192 1.00 84.69 94 TRP A C 1
ATOM 738 O O . TRP A 1 94 ? 13.821 -19.998 21.079 1.00 84.69 94 TRP A O 1
ATOM 748 N N . SER A 1 95 ? 15.637 -20.267 22.363 1.00 81.31 95 SER A N 1
ATOM 749 C CA . SER A 1 95 ? 16.622 -20.203 21.269 1.00 81.31 95 SER A CA 1
ATOM 750 C C . SER A 1 95 ? 18.039 -20.464 21.789 1.00 81.31 95 SER A C 1
ATOM 752 O O . SER A 1 95 ? 18.439 -19.907 22.807 1.00 81.31 95 SER A O 1
ATOM 754 N N . ARG A 1 96 ? 18.841 -21.238 21.048 1.00 73.38 96 ARG A N 1
ATOM 755 C CA . ARG A 1 96 ? 20.291 -21.395 21.280 1.00 73.38 96 ARG A CA 1
ATOM 756 C C . ARG A 1 96 ? 21.124 -20.338 20.548 1.00 73.38 96 ARG A C 1
ATOM 758 O O . ARG A 1 96 ? 22.298 -20.156 20.854 1.00 73.38 96 ARG A O 1
ATOM 765 N N . ASN A 1 97 ? 20.545 -19.635 19.570 1.00 76.19 97 ASN A N 1
ATOM 766 C CA . ASN A 1 97 ? 21.215 -18.542 18.867 1.00 76.19 97 ASN A CA 1
ATOM 767 C C . ASN A 1 97 ? 20.981 -17.218 19.595 1.00 76.19 97 ASN A C 1
ATOM 769 O O . ASN A 1 97 ? 19.850 -16.736 19.678 1.00 76.19 97 ASN A O 1
ATOM 773 N N . VAL A 1 98 ? 22.079 -16.607 20.042 1.00 72.75 98 VAL A N 1
ATOM 774 C CA . VAL A 1 98 ? 22.080 -15.332 20.768 1.00 72.75 98 VAL A CA 1
ATOM 775 C C . VAL A 1 98 ? 21.372 -14.225 19.985 1.00 72.75 98 VAL A C 1
ATOM 777 O O . VAL A 1 98 ? 20.559 -13.512 20.555 1.00 72.75 98 VAL A O 1
ATOM 780 N N . MET A 1 99 ? 21.594 -14.104 18.672 1.00 72.38 99 MET A N 1
ATOM 781 C CA . MET A 1 99 ? 20.943 -13.071 17.856 1.00 72.38 99 MET A CA 1
ATOM 782 C C . MET A 1 99 ? 19.428 -13.251 17.791 1.00 72.38 99 MET A C 1
ATOM 784 O O . MET A 1 99 ? 18.695 -12.268 17.815 1.00 72.38 99 MET A O 1
ATOM 788 N N . VAL A 1 100 ? 18.950 -14.493 17.735 1.00 79.12 100 VAL A N 1
ATOM 789 C CA . VAL A 1 100 ? 17.513 -14.798 17.705 1.00 79.12 100 VAL A CA 1
ATOM 790 C C . VAL A 1 100 ? 16.879 -14.550 19.072 1.00 79.12 100 VAL A C 1
ATOM 792 O O . VAL A 1 100 ? 15.787 -13.987 19.140 1.00 79.12 100 VAL A O 1
ATOM 795 N N . THR A 1 101 ? 17.583 -14.872 20.159 1.00 80.56 101 THR A N 1
ATOM 796 C CA . THR A 1 101 ? 17.175 -14.525 21.530 1.00 80.56 101 THR A CA 1
ATOM 797 C C . THR A 1 101 ? 17.071 -13.012 21.699 1.00 80.56 101 THR A C 1
ATOM 799 O O . THR A 1 101 ? 16.042 -12.506 22.126 1.00 80.56 101 THR A O 1
ATOM 802 N N . LEU A 1 102 ? 18.092 -12.272 21.270 1.00 77.00 102 LEU A N 1
ATOM 803 C CA . LEU A 1 102 ? 18.140 -10.814 21.346 1.00 77.00 102 LEU A CA 1
ATOM 804 C C . LEU A 1 102 ? 17.044 -10.137 20.501 1.00 77.00 102 LEU A C 1
ATOM 806 O O . LEU A 1 102 ? 16.388 -9.209 20.967 1.00 77.00 102 LEU A O 1
ATOM 810 N N . GLN A 1 103 ? 16.808 -10.610 19.273 1.00 80.50 103 GLN A N 1
ATOM 811 C CA . GLN A 1 103 ? 15.746 -10.093 18.398 1.00 80.50 103 GLN A CA 1
ATOM 812 C C . GLN A 1 103 ? 14.352 -10.337 18.972 1.00 80.50 103 GLN A C 1
ATOM 814 O O . GLN A 1 103 ? 13.517 -9.437 18.978 1.00 80.50 103 GLN A O 1
ATOM 819 N N . SER A 1 104 ? 14.101 -11.550 19.455 1.00 86.44 104 SER A N 1
ATOM 820 C CA . SER A 1 104 ? 12.807 -11.907 20.031 1.00 86.44 104 SER A CA 1
ATOM 821 C C . SER A 1 104 ? 12.554 -11.170 21.351 1.00 86.44 104 SER A C 1
ATOM 823 O O . SER A 1 104 ? 11.464 -10.646 21.547 1.00 86.44 104 SER A O 1
ATOM 825 N N . PHE A 1 105 ? 13.569 -11.002 22.202 1.00 84.50 105 PHE A N 1
ATOM 826 C CA . PHE A 1 105 ? 13.473 -10.201 23.428 1.00 84.50 105 PHE A CA 1
ATOM 827 C C . PHE A 1 105 ? 13.234 -8.719 23.166 1.00 84.50 105 PHE A C 1
ATOM 829 O O . PHE A 1 105 ? 12.455 -8.098 23.883 1.00 84.50 105 PHE A O 1
ATOM 836 N N . ARG A 1 106 ? 13.826 -8.157 22.107 1.00 80.44 106 ARG A N 1
ATOM 837 C CA . ARG A 1 106 ? 13.502 -6.797 21.667 1.00 80.44 106 ARG A CA 1
ATOM 838 C C . ARG A 1 106 ? 12.017 -6.654 21.322 1.00 80.44 106 ARG A C 1
ATOM 840 O O . ARG A 1 106 ? 11.400 -5.692 21.760 1.00 80.44 106 ARG A O 1
ATOM 847 N N . ILE A 1 107 ? 11.441 -7.614 20.593 1.00 85.94 107 ILE A N 1
ATOM 848 C CA . ILE A 1 107 ? 10.010 -7.610 20.246 1.00 85.94 107 ILE A CA 1
ATOM 849 C C . ILE A 1 107 ? 9.144 -7.673 21.512 1.00 85.94 107 ILE A C 1
ATOM 851 O O . ILE A 1 107 ? 8.211 -6.884 21.651 1.00 85.94 107 ILE A O 1
ATOM 855 N N . LEU A 1 108 ? 9.469 -8.570 22.449 1.00 86.50 108 LEU A N 1
ATOM 856 C CA . LEU A 1 108 ? 8.750 -8.686 23.723 1.00 86.50 108 LEU A CA 1
ATOM 857 C C . LEU A 1 108 ? 8.827 -7.385 24.537 1.00 86.50 108 LEU A C 1
ATOM 859 O O . LEU A 1 108 ? 7.808 -6.931 25.052 1.00 86.50 108 LEU A O 1
ATOM 863 N N . ALA A 1 109 ? 10.004 -6.752 24.599 1.00 80.75 109 ALA A N 1
ATOM 864 C CA . ALA A 1 109 ? 10.209 -5.486 25.301 1.00 80.75 109 ALA A CA 1
ATOM 865 C C . ALA A 1 109 ? 9.415 -4.330 24.669 1.00 80.75 109 ALA A C 1
ATOM 867 O O . ALA A 1 109 ? 8.726 -3.602 25.381 1.00 80.75 109 ALA A O 1
ATOM 868 N N . GLU A 1 110 ? 9.465 -4.186 23.339 1.00 83.00 110 GLU A N 1
ATOM 869 C CA . GLU A 1 110 ? 8.703 -3.172 22.592 1.00 83.00 110 GLU A CA 1
ATOM 870 C C . GLU A 1 110 ? 7.185 -3.344 22.786 1.00 83.00 110 GLU A C 1
ATOM 872 O O . GLU A 1 110 ? 6.459 -2.355 22.883 1.00 83.00 110 GLU A O 1
ATOM 877 N N . CYS A 1 111 ? 6.708 -4.589 22.904 1.00 86.25 111 CYS A N 1
ATOM 878 C CA . CYS A 1 111 ? 5.292 -4.911 23.111 1.00 86.25 111 CYS A CA 1
ATOM 879 C C . CYS A 1 111 ? 4.868 -4.953 24.591 1.00 86.25 111 CYS A C 1
ATOM 881 O O . CYS A 1 111 ? 3.687 -5.164 24.876 1.00 86.25 111 CYS A O 1
ATOM 883 N N . GLN A 1 112 ? 5.803 -4.740 25.526 1.00 83.94 112 GLN A N 1
ATOM 884 C CA . GLN A 1 112 ? 5.600 -4.878 26.975 1.00 83.94 112 GLN A CA 1
ATOM 885 C C . GLN A 1 112 ? 5.061 -6.261 27.392 1.00 83.94 112 GLN A C 1
ATOM 887 O O . GLN A 1 112 ? 4.301 -6.381 28.353 1.00 83.94 112 GLN A O 1
ATOM 892 N N . THR A 1 113 ? 5.451 -7.310 26.669 1.00 86.31 113 THR A N 1
ATOM 893 C CA . THR A 1 113 ? 5.069 -8.698 26.948 1.00 86.31 113 THR A CA 1
ATOM 894 C C . THR A 1 113 ? 6.027 -9.293 27.975 1.00 86.31 113 THR A C 1
ATOM 896 O O . THR A 1 113 ? 7.245 -9.272 27.785 1.00 86.31 113 THR A O 1
ATOM 899 N N . ALA A 1 114 ? 5.488 -9.844 29.062 1.00 85.44 114 ALA A N 1
ATOM 900 C CA . ALA A 1 114 ? 6.290 -10.523 30.072 1.00 85.44 114 ALA A CA 1
ATOM 901 C C . ALA A 1 114 ? 6.827 -11.854 29.535 1.00 85.44 114 ALA A C 1
ATOM 903 O O . ALA A 1 114 ? 6.159 -12.545 28.766 1.00 85.44 114 ALA A O 1
ATOM 904 N N . PHE A 1 115 ? 8.021 -12.238 29.974 1.00 88.31 115 PHE A N 1
ATOM 905 C CA . PHE A 1 115 ? 8.632 -13.506 29.598 1.00 88.31 115 PHE A CA 1
ATOM 906 C C . PHE A 1 115 ? 9.156 -14.234 30.824 1.00 88.31 115 PHE A C 1
ATOM 908 O O . PHE A 1 115 ? 9.819 -13.634 31.668 1.00 88.31 115 PHE A O 1
ATOM 915 N N . ILE A 1 116 ? 8.850 -15.524 30.903 1.00 88.12 116 ILE A N 1
ATOM 916 C CA . ILE A 1 116 ? 9.136 -16.370 32.055 1.00 88.12 116 ILE A CA 1
ATOM 917 C C . ILE A 1 116 ? 9.867 -17.620 31.574 1.00 88.12 116 ILE A C 1
ATOM 919 O O . ILE A 1 116 ? 9.354 -18.368 30.738 1.00 88.12 116 ILE A O 1
ATOM 923 N N . SER A 1 117 ? 11.043 -17.867 32.147 1.00 87.62 117 SER A N 1
ATOM 924 C CA . SER A 1 117 ? 11.765 -19.130 31.999 1.00 87.62 117 SER A CA 1
ATOM 925 C C . SER A 1 117 ? 11.737 -19.895 33.314 1.00 87.62 117 SER A C 1
ATOM 927 O O . SER A 1 117 ? 12.182 -19.381 34.342 1.00 87.62 117 SER A O 1
ATOM 929 N N . LEU A 1 118 ? 11.180 -21.108 33.302 1.00 85.50 118 LEU A N 1
ATOM 930 C CA . LEU A 1 118 ? 10.926 -21.859 34.533 1.00 85.50 118 LEU A CA 1
ATOM 931 C C . LEU A 1 118 ? 12.205 -22.387 35.187 1.00 85.50 118 LEU A C 1
ATOM 933 O O . LEU A 1 118 ? 12.331 -22.285 36.404 1.00 85.50 118 LEU A O 1
ATOM 937 N N . SER A 1 119 ? 13.141 -22.930 34.408 1.00 81.94 119 SER A N 1
ATOM 938 C CA . SER A 1 119 ? 14.373 -23.530 34.936 1.00 81.94 119 SER A CA 1
ATOM 939 C C . SER A 1 119 ? 15.409 -22.508 35.392 1.00 81.94 119 SER A C 1
ATOM 941 O O . SER A 1 119 ? 16.096 -22.730 36.381 1.00 81.94 119 SER A O 1
ATOM 943 N N . GLU A 1 120 ? 15.532 -21.384 34.691 1.00 77.31 120 GLU A N 1
ATOM 944 C CA . GLU A 1 120 ? 16.490 -20.327 35.024 1.00 77.31 120 GLU A CA 1
ATOM 945 C C . GLU A 1 120 ? 15.939 -19.343 36.070 1.00 77.31 120 GLU A C 1
ATOM 947 O O . GLU A 1 120 ? 16.648 -18.424 36.469 1.00 77.31 120 GLU A O 1
ATOM 952 N N . HIS A 1 121 ? 14.686 -19.521 36.514 1.00 71.06 121 HIS A N 1
ATOM 953 C CA . HIS A 1 121 ? 13.976 -18.617 37.432 1.00 71.06 121 HIS A CA 1
ATOM 954 C C . HIS A 1 121 ? 13.985 -17.150 36.978 1.00 71.06 121 HIS A C 1
ATOM 956 O O . HIS A 1 121 ? 13.970 -16.223 37.788 1.00 71.06 121 HIS A O 1
ATOM 962 N N . ILE A 1 122 ? 13.994 -16.938 35.665 1.00 71.00 122 ILE A N 1
ATOM 963 C CA . ILE A 1 122 ? 13.997 -15.607 35.072 1.00 71.00 122 ILE A CA 1
ATOM 964 C C . ILE A 1 122 ? 12.550 -15.187 34.861 1.00 71.00 122 ILE A C 1
ATOM 966 O O . ILE A 1 122 ? 11.821 -15.813 34.088 1.00 71.00 122 ILE A O 1
ATOM 970 N N . ASP A 1 123 ? 12.159 -14.112 35.533 1.00 72.25 123 ASP A N 1
ATOM 971 C CA . ASP A 1 123 ? 10.850 -13.495 35.386 1.00 72.25 123 ASP A CA 1
ATOM 972 C C . ASP A 1 123 ? 11.012 -12.044 34.927 1.00 72.25 123 ASP A C 1
ATOM 974 O O . ASP A 1 123 ? 11.372 -11.158 35.700 1.00 72.25 123 ASP A O 1
ATOM 978 N N . TYR A 1 124 ? 10.754 -11.795 33.645 1.00 71.62 124 TYR A N 1
ATOM 979 C CA . TYR A 1 124 ? 10.806 -10.458 33.058 1.00 71.62 124 TYR A CA 1
ATOM 980 C C . TYR A 1 124 ? 9.503 -9.660 33.255 1.00 71.62 124 TYR A C 1
ATOM 982 O O . TYR A 1 124 ? 9.328 -8.607 32.641 1.00 71.62 124 TYR A O 1
ATOM 990 N N . SER A 1 125 ? 8.583 -10.125 34.108 1.00 65.69 125 SER A N 1
ATOM 991 C CA . SER A 1 125 ? 7.448 -9.321 34.581 1.00 65.69 125 SER A CA 1
ATOM 992 C C . SER A 1 125 ? 7.829 -8.355 35.713 1.00 65.69 125 SER A C 1
ATOM 994 O O . SER A 1 125 ? 7.159 -7.330 35.870 1.00 65.69 125 SER A O 1
ATOM 996 N N . THR A 1 126 ? 8.925 -8.622 36.436 1.00 74.94 126 THR A N 1
ATOM 997 C CA . THR A 1 126 ? 9.433 -7.785 37.536 1.00 74.94 126 THR A CA 1
ATOM 998 C C . THR A 1 126 ? 10.153 -6.528 37.024 1.00 74.94 126 THR A C 1
ATOM 1000 O O . THR A 1 126 ? 10.636 -6.513 35.886 1.00 74.94 126 THR A O 1
ATOM 1003 N N . PRO A 1 127 ? 10.260 -5.451 37.827 1.00 69.06 127 PRO A N 1
ATOM 1004 C CA . PRO A 1 127 ? 11.027 -4.257 37.459 1.00 69.06 127 PRO A CA 1
ATOM 1005 C C . PRO A 1 127 ? 12.488 -4.560 37.085 1.00 69.06 127 PRO A C 1
ATOM 1007 O O . PRO A 1 127 ? 12.986 -4.064 36.071 1.00 69.06 127 PRO A O 1
ATOM 1010 N N . GLU A 1 128 ? 13.156 -5.423 37.851 1.00 72.62 128 GLU A N 1
ATOM 1011 C CA . GLU A 1 128 ? 14.539 -5.851 37.628 1.00 72.62 128 GLU A CA 1
ATOM 1012 C C . GLU A 1 128 ? 14.659 -6.661 36.335 1.00 72.62 128 GLU A C 1
ATOM 1014 O O . GLU A 1 128 ? 15.569 -6.445 35.532 1.00 72.62 128 GLU A O 1
ATOM 1019 N N . GLY A 1 129 ? 13.701 -7.556 36.091 1.00 72.12 129 GLY A N 1
ATOM 1020 C CA . GLY A 1 129 ? 13.633 -8.331 34.865 1.00 72.12 129 GLY A CA 1
ATOM 1021 C C . GLY A 1 129 ? 13.399 -7.452 33.631 1.00 72.12 129 GLY A C 1
ATOM 1022 O O . GLY A 1 129 ? 14.095 -7.587 32.622 1.00 72.12 129 GLY A O 1
ATOM 1023 N N . ARG A 1 130 ? 12.486 -6.480 33.709 1.00 69.50 130 ARG A N 1
ATOM 1024 C CA . ARG A 1 130 ? 12.251 -5.507 32.627 1.00 69.50 130 ARG A CA 1
ATOM 1025 C C . ARG A 1 130 ? 13.500 -4.685 32.312 1.00 69.50 130 ARG A C 1
ATOM 1027 O O . ARG A 1 130 ? 13.775 -4.433 31.136 1.00 69.50 130 ARG A O 1
ATOM 1034 N N . LEU A 1 131 ? 14.282 -4.303 33.325 1.00 73.50 131 LEU A N 1
ATOM 1035 C CA . LEU A 1 131 ? 15.565 -3.623 33.133 1.00 73.50 131 LEU A CA 1
ATOM 1036 C C . LEU A 1 131 ? 16.563 -4.511 32.374 1.00 73.50 131 LEU A C 1
ATOM 1038 O O . LEU A 1 131 ? 17.146 -4.069 31.384 1.00 73.50 131 LEU A O 1
ATOM 1042 N N . GLN A 1 132 ? 16.720 -5.773 32.782 1.00 71.56 132 GLN A N 1
ATOM 1043 C CA . GLN A 1 132 ? 17.601 -6.731 32.100 1.00 71.56 132 GLN A CA 1
ATOM 1044 C C . GLN A 1 132 ? 17.184 -6.961 30.640 1.00 71.56 132 GLN A C 1
ATOM 1046 O O . GLN A 1 132 ? 18.029 -6.929 29.743 1.00 71.56 132 GLN A O 1
ATOM 1051 N N . LEU A 1 133 ? 15.883 -7.124 30.382 1.00 70.00 133 LEU A N 1
ATOM 1052 C CA . LEU A 1 133 ? 15.338 -7.279 29.033 1.00 70.00 133 LEU A CA 1
ATOM 1053 C C . LEU A 1 133 ? 15.617 -6.041 28.166 1.00 70.00 133 LEU A C 1
ATOM 1055 O O . LEU A 1 133 ? 16.004 -6.169 27.005 1.00 70.00 133 LEU A O 1
ATOM 1059 N N . THR A 1 134 ? 15.483 -4.844 28.742 1.00 68.75 134 THR A N 1
ATOM 1060 C CA . THR A 1 134 ? 15.760 -3.570 28.059 1.00 68.75 134 THR A CA 1
ATOM 1061 C C . THR A 1 134 ? 17.236 -3.442 27.678 1.00 68.75 134 THR A C 1
ATOM 1063 O O . THR A 1 134 ? 17.552 -3.055 26.553 1.00 68.75 134 THR A O 1
ATOM 1066 N N . ILE A 1 135 ? 18.152 -3.823 28.574 1.00 75.69 135 ILE A N 1
ATOM 1067 C CA . ILE A 1 135 ? 19.598 -3.832 28.301 1.00 75.69 135 ILE A CA 1
ATOM 1068 C C . ILE A 1 135 ? 19.930 -4.818 27.171 1.00 75.69 135 ILE A C 1
ATOM 1070 O O . ILE A 1 135 ? 20.655 -4.472 26.236 1.00 75.69 135 ILE A O 1
ATOM 1074 N N . LEU A 1 136 ? 19.361 -6.028 27.200 1.00 71.50 136 LEU A N 1
ATOM 1075 C CA . LEU A 1 136 ? 19.533 -7.014 26.128 1.00 71.50 136 LEU A CA 1
ATOM 1076 C C . LEU A 1 136 ? 18.987 -6.497 24.789 1.00 71.50 136 LEU A C 1
ATOM 1078 O O . LEU A 1 136 ? 19.663 -6.602 23.765 1.00 71.50 136 LEU A O 1
ATOM 1082 N N . ALA A 1 137 ? 17.808 -5.874 24.786 1.00 65.25 137 ALA A N 1
ATOM 1083 C CA . ALA A 1 137 ? 17.232 -5.259 23.593 1.00 65.25 137 ALA A CA 1
ATOM 1084 C C . ALA A 1 137 ? 18.123 -4.134 23.028 1.00 65.25 137 ALA A C 1
ATOM 1086 O O . ALA A 1 137 ? 18.287 -4.035 21.808 1.00 65.25 137 ALA A O 1
ATOM 1087 N N . ALA A 1 138 ? 18.757 -3.331 23.889 1.00 71.88 138 ALA A N 1
ATOM 1088 C CA . ALA A 1 138 ? 19.707 -2.299 23.476 1.00 71.88 138 ALA A CA 1
ATOM 1089 C C . ALA A 1 138 ? 20.949 -2.899 22.793 1.00 71.88 138 ALA A C 1
ATOM 1091 O O . ALA A 1 138 ? 21.348 -2.434 21.723 1.00 71.88 138 ALA A O 1
ATOM 1092 N N . PHE A 1 139 ? 21.513 -3.984 23.336 1.00 74.50 139 PHE A N 1
ATOM 1093 C CA . PHE A 1 139 ? 22.600 -4.715 22.675 1.00 74.50 139 PHE A CA 1
ATOM 1094 C C . PHE A 1 139 ? 22.160 -5.327 21.338 1.00 74.50 139 PHE A C 1
ATOM 1096 O O . PHE A 1 139 ? 22.904 -5.264 20.359 1.00 74.50 139 PHE A O 1
ATOM 1103 N N . ALA A 1 140 ? 20.940 -5.866 21.256 1.00 66.00 140 ALA A N 1
ATOM 1104 C CA . ALA A 1 140 ? 20.366 -6.395 20.018 1.00 66.00 140 ALA A CA 1
ATOM 1105 C C . ALA A 1 140 ? 20.319 -5.334 18.909 1.00 66.00 140 ALA A C 1
ATOM 1107 O O . ALA A 1 140 ? 20.739 -5.579 17.774 1.00 66.00 140 ALA A O 1
ATOM 1108 N N . ALA A 1 141 ? 19.809 -4.147 19.251 1.00 67.88 141 ALA A N 1
ATOM 1109 C CA . ALA A 1 141 ? 19.748 -3.006 18.351 1.00 67.88 141 ALA A CA 1
ATOM 1110 C C . ALA A 1 141 ? 21.157 -2.570 17.926 1.00 67.88 141 ALA A C 1
ATOM 1112 O O . ALA A 1 141 ? 21.421 -2.458 16.730 1.00 67.88 141 ALA A O 1
ATOM 1113 N N . TYR A 1 142 ? 22.084 -2.450 18.882 1.00 77.31 142 TYR A N 1
ATOM 1114 C CA . TYR A 1 142 ? 23.478 -2.104 18.616 1.00 77.31 142 TYR A CA 1
ATOM 1115 C C . TYR A 1 142 ? 24.152 -3.066 17.627 1.00 77.31 142 TYR A C 1
ATOM 1117 O O . TYR A 1 142 ? 24.718 -2.622 16.627 1.00 77.31 142 TYR A O 1
ATOM 1125 N N . PHE A 1 143 ? 24.065 -4.383 17.849 1.00 73.81 143 PHE A N 1
ATOM 1126 C CA . PHE A 1 143 ? 24.665 -5.370 16.945 1.00 73.81 143 PHE A CA 1
ATOM 1127 C C . PHE A 1 143 ? 24.012 -5.366 15.561 1.00 73.81 143 PHE A C 1
ATOM 1129 O O . PHE A 1 143 ? 24.710 -5.510 14.556 1.00 73.81 143 PHE A O 1
ATOM 1136 N N . SER A 1 144 ? 22.694 -5.167 15.487 1.00 69.38 144 SER A N 1
ATOM 1137 C CA . SER A 1 144 ? 21.981 -5.029 14.214 1.00 69.38 144 SER A CA 1
ATOM 1138 C C . SER A 1 144 ? 22.470 -3.809 13.428 1.00 69.38 144 SER A C 1
ATOM 1140 O O . SER A 1 144 ? 22.801 -3.925 12.245 1.00 69.38 144 SER A O 1
ATOM 1142 N N . ASP A 1 145 ? 22.590 -2.657 14.086 1.00 75.19 145 ASP A N 1
ATOM 1143 C CA . ASP A 1 145 ? 23.087 -1.424 13.474 1.00 75.19 145 ASP A CA 1
ATOM 1144 C C . ASP A 1 145 ? 24.553 -1.555 13.056 1.00 75.19 145 ASP A C 1
ATOM 1146 O O . ASP A 1 145 ? 24.944 -1.121 11.969 1.00 75.19 145 ASP A O 1
ATOM 1150 N N . MET A 1 146 ? 25.376 -2.200 13.884 1.00 78.12 146 MET A N 1
ATOM 1151 C CA . MET A 1 146 ? 26.775 -2.480 13.578 1.00 78.12 146 MET A CA 1
ATOM 1152 C C . MET A 1 146 ? 26.903 -3.395 12.352 1.00 78.12 146 MET A C 1
ATOM 1154 O O . MET A 1 146 ? 27.665 -3.092 11.430 1.00 78.12 146 MET A O 1
ATOM 1158 N N . LEU A 1 147 ? 26.115 -4.471 12.276 1.00 73.25 147 LEU A N 1
ATOM 1159 C CA . LEU A 1 147 ? 26.099 -5.381 11.130 1.00 73.25 147 LEU A CA 1
ATOM 1160 C C . LEU A 1 147 ? 25.599 -4.687 9.856 1.00 73.25 147 LEU A C 1
ATOM 1162 O O . LEU A 1 147 ? 26.164 -4.896 8.777 1.00 73.25 147 LEU A O 1
ATOM 1166 N N . ALA A 1 148 ? 24.583 -3.827 9.964 1.00 74.19 148 ALA A N 1
ATOM 1167 C CA . ALA A 1 148 ? 24.098 -3.012 8.855 1.00 74.19 148 ALA A CA 1
ATOM 1168 C C . ALA A 1 148 ? 25.182 -2.044 8.355 1.00 74.19 148 ALA A C 1
ATOM 1170 O O . ALA A 1 148 ? 25.397 -1.943 7.143 1.00 74.19 148 ALA A O 1
ATOM 1171 N N . LYS A 1 149 ? 25.930 -1.400 9.263 1.00 81.69 149 LYS A N 1
ATOM 1172 C CA . LYS A 1 149 ? 27.088 -0.551 8.931 1.00 81.69 149 LYS A CA 1
ATOM 1173 C C . LYS A 1 149 ? 28.185 -1.348 8.223 1.00 81.69 149 LYS A C 1
ATOM 1175 O O . LYS A 1 149 ? 28.624 -0.933 7.150 1.00 81.69 149 LYS A O 1
ATOM 1180 N N . HIS A 1 150 ? 28.577 -2.511 8.748 1.00 80.12 150 HIS A N 1
ATOM 1181 C CA . HIS A 1 150 ? 29.577 -3.380 8.114 1.00 80.12 150 HIS A CA 1
ATOM 1182 C C . HIS A 1 150 ? 29.130 -3.873 6.735 1.00 80.12 150 HIS A C 1
ATOM 1184 O O . HIS A 1 150 ? 29.894 -3.798 5.774 1.00 80.12 150 HIS A O 1
ATOM 1190 N N . THR A 1 151 ? 27.876 -4.303 6.602 1.00 82.25 151 THR A N 1
ATOM 1191 C CA . THR A 1 151 ? 27.310 -4.750 5.323 1.00 82.25 151 THR A CA 1
ATOM 1192 C C . THR A 1 151 ? 27.237 -3.599 4.321 1.00 82.25 151 THR A C 1
ATOM 1194 O O . THR A 1 151 ? 27.591 -3.770 3.156 1.00 82.25 151 THR A O 1
ATOM 1197 N N . SER A 1 152 ? 26.826 -2.405 4.757 1.00 85.44 152 SER A N 1
ATOM 1198 C CA . SER A 1 152 ? 26.821 -1.195 3.930 1.00 85.44 152 SER A CA 1
ATOM 1199 C C . SER A 1 152 ? 28.233 -0.811 3.484 1.00 85.44 152 SER A C 1
ATOM 1201 O O . SER A 1 152 ? 28.396 -0.381 2.341 1.00 85.44 152 SER A O 1
ATOM 1203 N N . LYS A 1 153 ? 29.240 -0.952 4.357 1.00 87.81 153 LYS A N 1
ATOM 1204 C CA . LYS A 1 153 ? 30.652 -0.720 4.023 1.00 87.81 153 LYS A CA 1
ATOM 1205 C C . LYS A 1 153 ? 31.132 -1.733 2.983 1.00 87.81 153 LYS A C 1
ATOM 1207 O O . LYS A 1 153 ? 31.665 -1.324 1.962 1.00 87.81 153 LYS A O 1
ATOM 1212 N N . GLY A 1 154 ? 30.848 -3.022 3.180 1.00 87.75 154 GLY A N 1
ATOM 1213 C CA . GLY A 1 154 ? 31.195 -4.080 2.226 1.00 87.75 154 GLY A CA 1
ATOM 1214 C C . GLY A 1 154 ? 30.527 -3.911 0.857 1.00 87.75 154 GLY A C 1
ATOM 1215 O O . GLY A 1 154 ? 31.184 -4.063 -0.166 1.00 87.75 154 GLY A O 1
ATOM 1216 N N . LYS A 1 155 ? 29.243 -3.531 0.816 1.00 89.38 155 LYS A N 1
ATOM 1217 C CA . LYS A 1 155 ? 28.537 -3.195 -0.436 1.00 89.38 155 LYS A CA 1
ATOM 1218 C C . LYS A 1 155 ? 29.127 -1.960 -1.119 1.00 89.38 155 LYS A C 1
ATOM 1220 O O . LYS A 1 155 ? 29.204 -1.935 -2.344 1.00 89.38 155 LYS A O 1
ATOM 1225 N N . GLY A 1 156 ? 29.531 -0.958 -0.336 1.00 91.69 156 GLY A N 1
ATOM 1226 C CA . GLY A 1 156 ? 30.193 0.245 -0.840 1.00 91.69 156 GLY A CA 1
ATOM 1227 C C . GLY A 1 156 ? 31.544 -0.065 -1.475 1.00 91.69 156 GLY A C 1
ATOM 1228 O O . GLY A 1 156 ? 31.769 0.321 -2.613 1.00 91.69 156 GLY A O 1
ATOM 1229 N N . GLU A 1 157 ? 32.387 -0.832 -0.784 1.00 91.88 157 GLU A N 1
ATOM 1230 C CA . GLU A 1 157 ? 33.683 -1.292 -1.296 1.00 91.88 157 GLU A CA 1
ATOM 1231 C C . GLU A 1 157 ? 33.516 -2.138 -2.564 1.00 91.88 157 GLU A C 1
ATOM 1233 O O . GLU A 1 157 ? 34.170 -1.908 -3.574 1.00 91.88 157 GLU A O 1
ATOM 1238 N N . ARG A 1 158 ? 32.549 -3.062 -2.560 1.00 92.25 158 ARG A N 1
ATOM 1239 C CA . ARG A 1 158 ? 32.219 -3.874 -3.735 1.00 92.25 158 ARG A CA 1
ATOM 1240 C C . ARG A 1 158 ? 31.790 -3.011 -4.931 1.00 92.25 158 ARG A C 1
ATOM 1242 O O . ARG A 1 158 ? 32.232 -3.272 -6.045 1.00 92.25 158 ARG A O 1
ATOM 1249 N N . ALA A 1 159 ? 30.975 -1.979 -4.708 1.00 92.56 159 ALA A N 1
ATOM 1250 C CA . ALA A 1 159 ? 30.593 -1.037 -5.761 1.00 92.56 159 ALA A CA 1
ATOM 1251 C C . ALA A 1 159 ? 31.783 -0.194 -6.247 1.00 92.56 159 ALA A C 1
ATOM 1253 O O . ALA A 1 159 ? 31.914 0.006 -7.450 1.00 92.56 159 ALA A O 1
ATOM 1254 N N . ALA A 1 160 ? 32.665 0.243 -5.341 1.00 91.94 160 ALA A N 1
ATOM 1255 C CA . ALA A 1 160 ? 33.886 0.978 -5.677 1.00 91.94 160 ALA A CA 1
ATOM 1256 C C . ALA A 1 160 ? 34.854 0.144 -6.530 1.00 91.94 160 ALA A C 1
ATOM 1258 O O . ALA A 1 160 ? 35.496 0.674 -7.429 1.00 91.94 160 ALA A O 1
ATOM 1259 N N . GLN A 1 161 ? 34.882 -1.173 -6.315 1.00 92.38 161 GLN A N 1
ATOM 1260 C CA . GLN A 1 161 ? 35.596 -2.132 -7.161 1.00 92.38 161 GLN A CA 1
ATOM 1261 C C . GLN A 1 161 ? 34.888 -2.405 -8.502 1.00 92.38 161 GLN A C 1
ATOM 1263 O O . GLN A 1 161 ? 35.364 -3.224 -9.280 1.00 92.38 161 GLN A O 1
ATOM 1268 N N . GLY A 1 162 ? 33.743 -1.777 -8.790 1.00 90.69 162 GLY A N 1
ATOM 1269 C CA . GLY A 1 162 ? 32.985 -1.985 -10.028 1.00 90.69 162 GLY A CA 1
ATOM 1270 C C . GLY A 1 162 ? 32.161 -3.276 -10.056 1.00 90.69 162 GLY A C 1
ATOM 1271 O O . GLY A 1 162 ? 31.684 -3.695 -11.112 1.00 90.69 162 GLY A O 1
ATOM 1272 N N . LEU A 1 163 ? 31.971 -3.939 -8.914 1.00 92.00 163 LEU A N 1
ATOM 1273 C CA . LEU A 1 163 ? 31.198 -5.173 -8.822 1.00 92.00 163 LEU A CA 1
ATOM 1274 C C . LEU A 1 163 ? 29.738 -4.877 -8.465 1.00 92.00 163 LEU A C 1
ATOM 1276 O O . LEU A 1 163 ? 29.430 -4.157 -7.514 1.00 92.00 163 LEU A O 1
ATOM 1280 N N . TYR A 1 164 ? 28.816 -5.495 -9.203 1.00 89.81 164 TYR A N 1
ATOM 1281 C CA . TYR A 1 164 ? 27.387 -5.279 -9.005 1.00 89.81 164 TYR A CA 1
ATOM 1282 C C . TYR A 1 164 ? 26.882 -5.834 -7.661 1.00 89.81 164 TYR A C 1
ATOM 1284 O O . TYR A 1 164 ? 27.298 -6.908 -7.197 1.00 89.81 164 TYR A O 1
ATOM 1292 N N . ASN A 1 165 ? 25.961 -5.086 -7.049 1.00 88.38 165 ASN A N 1
ATOM 1293 C CA . ASN A 1 165 ? 25.284 -5.424 -5.803 1.00 88.38 165 ASN A CA 1
ATOM 1294 C C . ASN A 1 165 ? 23.832 -5.825 -6.091 1.00 88.38 165 ASN A C 1
ATOM 1296 O O . ASN A 1 165 ? 23.051 -4.991 -6.536 1.00 88.38 165 ASN A O 1
ATOM 1300 N N . GLY A 1 166 ? 23.454 -7.058 -5.751 1.00 84.81 166 GLY A N 1
ATOM 1301 C CA . GLY A 1 166 ? 22.075 -7.541 -5.863 1.00 84.81 166 GLY A CA 1
ATOM 1302 C C . GLY A 1 166 ? 21.940 -8.782 -6.738 1.00 84.81 166 GLY A C 1
ATOM 1303 O O . GLY A 1 166 ? 22.928 -9.452 -7.043 1.00 84.81 166 GLY A O 1
ATOM 1304 N N . ASP A 1 167 ? 20.696 -9.082 -7.103 1.00 85.81 167 ASP A N 1
ATOM 1305 C CA . ASP A 1 167 ? 20.363 -10.179 -8.008 1.00 85.81 167 ASP A CA 1
ATOM 1306 C C . ASP A 1 167 ? 20.781 -9.846 -9.440 1.00 85.81 167 ASP A C 1
ATOM 1308 O O . ASP A 1 167 ? 20.723 -8.696 -9.865 1.00 85.81 167 ASP A O 1
ATOM 1312 N N . ILE A 1 168 ? 21.196 -10.860 -10.194 1.00 89.25 168 ILE A N 1
ATOM 1313 C CA . ILE A 1 168 ? 21.725 -10.671 -11.547 1.00 89.25 168 ILE A CA 1
ATOM 1314 C C . ILE A 1 168 ? 20.623 -10.125 -12.468 1.00 89.25 168 ILE A C 1
ATOM 1316 O O . ILE A 1 168 ? 19.565 -10.754 -12.568 1.00 89.25 168 ILE A O 1
ATOM 1320 N N . PRO A 1 169 ? 20.850 -8.980 -13.137 1.00 91.19 169 PRO A N 1
ATOM 1321 C CA . PRO A 1 169 ? 19.857 -8.390 -14.028 1.00 91.19 169 PRO A CA 1
ATOM 1322 C C . PRO A 1 169 ? 19.545 -9.274 -15.246 1.00 91.19 169 PRO A C 1
ATOM 1324 O O . PRO A 1 169 ? 20.370 -10.074 -15.690 1.00 91.19 169 PRO A O 1
ATOM 1327 N N . PHE A 1 170 ? 18.336 -9.128 -15.793 1.00 92.56 170 PHE A N 1
ATOM 1328 C CA . PHE A 1 170 ? 17.886 -9.879 -16.969 1.00 92.56 170 PHE A CA 1
ATOM 1329 C C . PHE A 1 170 ? 18.827 -9.663 -18.166 1.00 92.56 170 PHE A C 1
ATOM 1331 O O . PHE A 1 170 ? 19.328 -8.564 -18.376 1.00 92.56 170 PHE A O 1
ATOM 1338 N N . GLY A 1 171 ? 19.065 -10.705 -18.963 1.00 92.00 171 GLY A N 1
ATOM 1339 C CA . GLY A 1 171 ? 20.036 -10.659 -20.059 1.00 92.00 171 GLY A CA 1
ATOM 1340 C C . GLY A 1 171 ? 21.459 -11.034 -19.641 1.00 92.00 171 GLY A C 1
ATOM 1341 O O . GLY A 1 171 ? 22.294 -11.235 -20.514 1.00 92.00 171 GLY A O 1
ATOM 1342 N N . TYR A 1 172 ? 21.737 -11.190 -18.343 1.00 93.69 172 TYR A N 1
ATOM 1343 C CA . TYR A 1 172 ? 23.047 -11.577 -17.816 1.00 93.69 172 TYR A CA 1
ATOM 1344 C C . TYR A 1 172 ? 22.965 -12.880 -17.015 1.00 93.69 172 TYR A C 1
ATOM 1346 O O . TYR A 1 172 ? 21.901 -13.289 -16.548 1.00 93.69 172 TYR A O 1
ATOM 1354 N N . ARG A 1 173 ? 24.107 -13.548 -16.846 1.00 91.62 173 ARG A N 1
ATOM 1355 C CA . ARG A 1 173 ? 24.261 -14.775 -16.055 1.00 91.62 173 ARG A CA 1
ATOM 1356 C C . ARG A 1 173 ? 25.420 -14.668 -15.071 1.00 91.62 173 ARG A C 1
ATOM 1358 O O . ARG A 1 173 ? 26.330 -13.857 -15.232 1.00 91.62 173 ARG A O 1
ATOM 1365 N N . SER A 1 174 ? 25.374 -15.507 -14.036 1.00 89.62 174 SER A N 1
ATOM 1366 C CA . SER A 1 174 ? 26.471 -15.620 -13.072 1.00 89.62 174 SER A CA 1
ATOM 1367 C C . SER A 1 174 ? 27.622 -16.396 -13.688 1.00 89.62 174 SER A C 1
ATOM 1369 O O . SER A 1 174 ? 27.410 -17.480 -14.222 1.00 89.62 174 SER A O 1
ATOM 1371 N N . THR A 1 175 ? 28.829 -15.869 -13.548 1.00 85.94 175 THR A N 1
ATOM 1372 C CA . THR A 1 175 ? 30.092 -16.538 -13.892 1.00 85.94 175 THR A CA 1
ATOM 1373 C C . THR A 1 175 ? 30.763 -17.178 -12.674 1.00 85.94 175 THR A C 1
ATOM 1375 O O . THR A 1 175 ? 31.759 -17.878 -12.807 1.00 85.94 175 THR A O 1
ATOM 1378 N N . GLY A 1 176 ? 30.219 -16.961 -11.472 1.00 82.06 176 GLY A N 1
ATOM 1379 C CA . GLY A 1 176 ? 30.757 -17.487 -10.223 1.00 82.06 176 GLY A CA 1
ATOM 1380 C C . GLY A 1 176 ? 30.455 -16.592 -9.017 1.00 82.06 176 GLY A C 1
ATOM 1381 O O . GLY A 1 176 ? 29.939 -15.477 -9.159 1.00 82.06 176 GLY A O 1
ATOM 1382 N N . PRO A 1 177 ? 30.767 -17.060 -7.796 1.00 76.31 177 PRO A N 1
ATOM 1383 C CA . PRO A 1 177 ? 30.605 -16.260 -6.592 1.00 76.31 177 PRO A CA 1
ATOM 1384 C C . PRO A 1 177 ? 31.51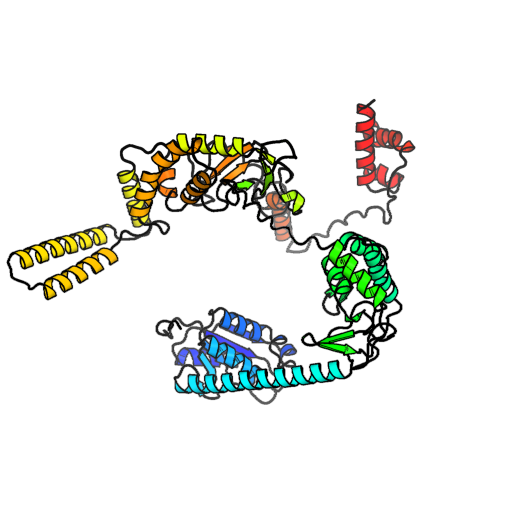2 -15.027 -6.649 1.00 76.31 177 PRO A C 1
ATOM 1386 O O . PRO A 1 177 ? 32.709 -15.130 -6.884 1.00 76.31 177 PRO A O 1
ATOM 1389 N N . LYS A 1 178 ? 30.927 -13.852 -6.395 1.00 76.19 178 LYS A N 1
ATOM 1390 C CA . LYS A 1 178 ? 31.594 -12.536 -6.384 1.00 76.19 178 LYS A CA 1
ATOM 1391 C C . LYS A 1 178 ? 32.160 -12.047 -7.726 1.00 76.19 178 LYS A C 1
ATOM 1393 O O . LYS A 1 178 ? 32.613 -10.905 -7.740 1.00 76.19 178 LYS A O 1
ATOM 1398 N N . MET A 1 179 ? 32.044 -12.809 -8.812 1.00 86.62 179 MET A N 1
ATOM 1399 C CA . MET A 1 179 ? 32.502 -12.415 -10.149 1.00 86.62 179 MET A CA 1
ATOM 1400 C C . MET A 1 179 ? 31.532 -11.438 -10.848 1.00 86.62 179 MET A C 1
ATOM 1402 O O . MET A 1 179 ? 30.342 -11.409 -10.502 1.00 86.62 179 MET A O 1
ATOM 1406 N N . PRO A 1 180 ? 32.010 -10.625 -11.811 1.00 88.94 180 PRO A N 1
ATOM 1407 C CA . PRO A 1 180 ? 31.151 -9.793 -12.652 1.00 88.94 180 PRO A CA 1
ATOM 1408 C C . PRO A 1 180 ? 30.201 -10.650 -13.510 1.00 88.94 180 PRO A C 1
ATOM 1410 O O . PRO A 1 180 ? 30.647 -11.638 -14.096 1.00 88.94 180 PRO A O 1
ATOM 1413 N N . PRO A 1 181 ? 28.907 -10.297 -13.616 1.00 92.62 181 PRO A N 1
ATOM 1414 C CA . PRO A 1 181 ? 27.990 -10.967 -14.535 1.00 92.62 181 PRO A CA 1
ATOM 1415 C C . PRO A 1 181 ? 28.398 -10.791 -16.002 1.00 92.62 181 PRO A C 1
ATOM 1417 O O . PRO A 1 181 ? 28.884 -9.731 -16.393 1.00 92.62 181 PRO A O 1
ATOM 1420 N N . GLU A 1 182 ? 28.106 -11.797 -16.822 1.00 93.62 182 GLU A N 1
ATOM 1421 C CA . GLU A 1 182 ? 28.333 -11.770 -18.274 1.00 93.62 182 GLU A CA 1
ATOM 1422 C C . GLU A 1 182 ? 27.017 -11.866 -19.054 1.00 93.62 182 GLU A C 1
ATOM 1424 O O . GLU A 1 182 ? 26.051 -12.432 -18.529 1.00 93.62 182 GLU A O 1
ATOM 1429 N N . PRO A 1 183 ? 26.966 -11.361 -20.302 1.00 95.19 183 PRO A N 1
ATOM 1430 C CA . PRO A 1 183 ? 25.835 -11.552 -21.202 1.00 95.19 183 PRO A CA 1
ATOM 1431 C C . PRO A 1 183 ? 25.422 -13.024 -21.301 1.00 95.19 183 PRO A C 1
ATOM 1433 O O . PRO A 1 183 ? 26.240 -13.912 -21.541 1.00 95.19 183 PRO A O 1
ATOM 1436 N N . ASN A 1 184 ? 24.135 -13.292 -21.108 1.00 93.75 184 ASN A N 1
ATOM 1437 C CA . ASN A 1 184 ? 23.567 -14.622 -21.263 1.00 93.75 184 ASN A CA 1
ATOM 1438 C C . ASN A 1 184 ? 23.071 -14.809 -22.708 1.00 93.75 184 ASN A C 1
ATOM 1440 O O . ASN A 1 184 ? 22.098 -14.140 -23.063 1.00 93.75 184 ASN A O 1
ATOM 1444 N N . PRO A 1 185 ? 23.648 -15.729 -23.506 1.00 92.81 185 PRO A N 1
ATOM 1445 C CA . PRO A 1 185 ? 23.286 -15.922 -24.914 1.00 92.81 185 PRO A CA 1
ATOM 1446 C C . PRO A 1 185 ? 21.782 -16.074 -25.178 1.00 92.81 185 PRO A C 1
ATOM 1448 O O . PRO A 1 185 ? 21.286 -15.545 -26.167 1.00 92.81 185 PRO A O 1
ATOM 1451 N N . ASP A 1 186 ? 21.043 -16.714 -24.267 1.00 90.62 186 ASP A N 1
ATOM 1452 C CA . ASP A 1 186 ? 19.617 -17.000 -24.467 1.00 90.62 186 ASP A CA 1
ATOM 1453 C C . ASP A 1 186 ? 18.715 -15.791 -24.193 1.00 90.62 186 ASP A C 1
ATOM 1455 O O . ASP A 1 186 ? 17.666 -15.632 -24.808 1.00 90.62 186 ASP A O 1
ATOM 1459 N N . THR A 1 187 ? 19.098 -14.924 -23.250 1.00 92.81 187 THR A N 1
ATOM 1460 C CA . THR A 1 187 ? 18.238 -13.817 -22.775 1.00 92.81 187 THR A CA 1
ATOM 1461 C C . THR A 1 187 ? 18.734 -12.434 -23.187 1.00 92.81 187 THR A C 1
ATOM 1463 O O . THR A 1 187 ? 17.952 -11.485 -23.219 1.00 92.81 187 THR A O 1
ATOM 1466 N N . PHE A 1 188 ? 20.020 -12.303 -23.516 1.00 94.88 188 PHE A N 1
ATOM 1467 C CA . PHE A 1 188 ? 20.637 -11.045 -23.931 1.00 94.88 188 PHE A CA 1
ATOM 1468 C C . PHE A 1 188 ? 20.035 -10.477 -25.230 1.00 94.88 188 PHE A C 1
ATOM 1470 O O . PHE A 1 188 ? 19.795 -9.270 -25.269 1.00 94.88 188 PHE A O 1
ATOM 1477 N N . PRO A 1 189 ? 19.672 -11.287 -26.250 1.00 96.00 189 PRO A N 1
ATOM 1478 C CA . PRO A 1 189 ? 18.960 -10.768 -27.421 1.00 96.00 189 PRO A CA 1
ATOM 1479 C C . PRO A 1 189 ? 17.601 -10.145 -27.062 1.00 96.00 189 PRO A C 1
ATOM 1481 O O . PRO A 1 189 ? 17.242 -9.094 -27.586 1.00 96.00 189 PRO A O 1
ATOM 1484 N N . GLY A 1 190 ? 16.883 -10.721 -26.090 1.00 94.19 190 GLY A N 1
ATOM 1485 C CA . GLY A 1 190 ? 15.639 -10.143 -25.574 1.00 94.19 190 GLY A CA 1
ATOM 1486 C C . GLY A 1 190 ? 15.856 -8.804 -24.864 1.00 94.19 190 GLY A C 1
ATOM 1487 O O . GLY A 1 190 ? 15.047 -7.890 -25.003 1.00 94.19 190 GLY A O 1
ATOM 1488 N N . LEU A 1 191 ? 16.974 -8.649 -24.143 1.00 95.69 191 LEU A N 1
ATOM 1489 C CA . LEU A 1 191 ? 17.365 -7.365 -23.556 1.00 95.69 191 LEU A CA 1
ATOM 1490 C C . LEU A 1 191 ? 17.657 -6.318 -24.642 1.00 95.69 191 LEU A C 1
ATOM 1492 O O . LEU A 1 191 ? 17.174 -5.191 -24.530 1.00 95.69 191 LEU A O 1
ATOM 1496 N N . ARG A 1 192 ? 18.396 -6.678 -25.700 1.00 96.12 192 ARG A N 1
ATOM 1497 C CA . ARG A 1 192 ? 18.673 -5.781 -26.837 1.00 96.12 192 ARG A CA 1
ATOM 1498 C C . ARG A 1 192 ? 17.387 -5.331 -27.529 1.00 96.12 192 ARG A C 1
ATOM 1500 O O . ARG A 1 192 ? 17.189 -4.127 -27.687 1.00 96.12 192 ARG A O 1
ATOM 1507 N N . MET A 1 193 ? 16.465 -6.261 -27.782 1.00 95.50 193 MET A N 1
ATOM 1508 C CA . MET A 1 193 ? 15.138 -5.976 -28.342 1.00 95.50 193 MET A CA 1
ATOM 1509 C C . MET A 1 193 ? 14.359 -4.939 -27.512 1.00 95.50 193 MET A C 1
ATOM 1511 O O . MET A 1 193 ? 13.737 -4.036 -28.070 1.00 95.50 193 MET A O 1
ATOM 1515 N N . ILE A 1 194 ? 14.410 -5.023 -26.173 1.00 95.56 194 ILE A N 1
ATOM 1516 C CA . ILE A 1 194 ? 13.773 -4.033 -25.281 1.00 95.56 194 ILE A CA 1
ATOM 1517 C C . ILE A 1 194 ? 14.352 -2.633 -25.514 1.00 95.56 194 ILE A C 1
ATOM 1519 O O . ILE A 1 194 ? 13.596 -1.661 -25.590 1.00 95.56 194 ILE A O 1
ATOM 1523 N N . GLY A 1 195 ? 15.679 -2.518 -25.593 1.00 94.25 195 GLY A N 1
ATOM 1524 C CA . GLY A 1 195 ? 16.353 -1.238 -25.802 1.00 94.25 195 GLY A CA 1
ATOM 1525 C C . GLY A 1 195 ? 16.067 -0.643 -27.177 1.00 94.25 195 GLY A C 1
ATOM 1526 O O . GLY A 1 195 ? 15.730 0.535 -27.265 1.00 94.25 195 GLY A O 1
ATOM 1527 N N . GLU A 1 196 ? 16.121 -1.458 -28.229 1.00 94.62 196 GLU A N 1
ATOM 1528 C CA . GLU A 1 196 ? 15.856 -1.055 -29.617 1.00 94.62 196 GLU A CA 1
ATOM 1529 C C . GLU A 1 196 ? 14.441 -0.495 -29.785 1.00 94.62 196 GLU A C 1
ATOM 1531 O O . GLU A 1 196 ? 14.277 0.668 -30.162 1.00 94.62 196 GLU A O 1
ATOM 1536 N N . LEU A 1 197 ? 13.419 -1.243 -29.360 1.00 93.81 197 LEU A N 1
ATOM 1537 C CA . LEU A 1 197 ? 12.029 -0.774 -29.407 1.00 93.81 197 LEU A CA 1
ATOM 1538 C C . LEU A 1 197 ? 11.813 0.490 -28.563 1.00 93.81 197 LEU A C 1
ATOM 1540 O O . LEU A 1 197 ? 10.974 1.336 -28.883 1.00 93.81 197 LEU A O 1
ATOM 1544 N N . ARG A 1 198 ? 12.561 0.652 -27.466 1.00 91.75 198 ARG A N 1
ATOM 1545 C CA . ARG A 1 198 ? 12.481 1.864 -26.646 1.00 91.75 198 ARG A CA 1
ATOM 1546 C C . ARG A 1 198 ? 13.115 3.070 -27.334 1.00 91.75 198 ARG A C 1
ATOM 1548 O O . ARG A 1 198 ? 12.565 4.164 -27.208 1.00 91.75 198 ARG A O 1
ATOM 1555 N N . MET A 1 199 ? 14.223 2.885 -28.051 1.00 91.81 199 MET A N 1
ATOM 1556 C CA . MET A 1 199 ? 14.860 3.930 -28.862 1.00 91.81 199 MET A CA 1
ATOM 1557 C C . MET A 1 199 ? 13.973 4.368 -30.033 1.00 91.81 199 MET A C 1
ATOM 1559 O O . MET A 1 199 ? 13.947 5.553 -30.352 1.00 91.81 199 MET A O 1
ATOM 1563 N N . GLU A 1 200 ? 13.173 3.461 -30.597 1.00 90.56 200 GLU A N 1
ATOM 1564 C CA . GLU A 1 200 ? 12.116 3.778 -31.575 1.00 90.56 200 GLU A CA 1
ATOM 1565 C C . GLU A 1 200 ? 10.923 4.548 -30.974 1.00 90.56 200 GLU A C 1
ATOM 1567 O O . GLU A 1 200 ? 10.003 4.948 -31.688 1.00 90.56 200 GLU A O 1
ATOM 1572 N N . GLY A 1 201 ? 10.892 4.736 -29.651 1.00 86.94 201 GLY A N 1
ATOM 1573 C CA . GLY A 1 201 ? 9.830 5.457 -28.955 1.00 86.94 201 GLY A CA 1
ATOM 1574 C C . GLY A 1 201 ? 8.591 4.619 -28.629 1.00 86.94 201 GLY A C 1
ATOM 1575 O O . GLY A 1 201 ? 7.589 5.184 -28.186 1.00 86.94 201 GLY A O 1
ATOM 1576 N N . LYS A 1 202 ? 8.631 3.287 -28.781 1.00 90.06 202 LYS A N 1
ATOM 1577 C CA . LYS A 1 202 ? 7.491 2.415 -28.452 1.00 90.06 202 LYS A CA 1
ATOM 1578 C C . LYS A 1 202 ? 7.117 2.499 -26.964 1.00 90.06 202 LYS A C 1
ATOM 1580 O O . LYS A 1 202 ? 7.956 2.702 -26.075 1.00 90.06 202 LYS A O 1
ATOM 1585 N N . THR A 1 203 ? 5.826 2.319 -26.679 1.00 88.88 203 THR A N 1
ATOM 1586 C CA . THR A 1 203 ? 5.306 2.310 -25.306 1.00 88.88 203 THR A CA 1
ATOM 1587 C C . THR A 1 203 ? 5.738 1.042 -24.569 1.00 88.88 203 THR A C 1
ATOM 1589 O O . THR A 1 203 ? 5.969 -0.001 -25.176 1.00 88.88 203 THR A O 1
ATOM 1592 N N . ALA A 1 204 ? 5.825 1.107 -23.237 1.00 90.62 204 ALA A N 1
ATOM 1593 C CA . ALA A 1 204 ? 6.213 -0.054 -22.428 1.00 90.62 204 ALA A CA 1
ATOM 1594 C C . ALA A 1 204 ? 5.229 -1.234 -22.561 1.00 90.62 204 ALA A C 1
ATOM 1596 O O . ALA A 1 204 ? 5.651 -2.380 -22.454 1.00 90.62 204 ALA A O 1
ATOM 1597 N N . GLU A 1 205 ? 3.950 -0.955 -22.838 1.00 90.19 205 GLU A N 1
ATOM 1598 C CA . GLU A 1 205 ? 2.930 -1.966 -23.146 1.00 90.19 205 GLU A CA 1
ATOM 1599 C C . GLU A 1 205 ? 3.275 -2.714 -24.439 1.00 90.19 205 GLU A C 1
ATOM 1601 O O . GLU A 1 205 ? 3.450 -3.930 -24.417 1.00 90.19 205 GLU A O 1
ATOM 1606 N N . HIS A 1 206 ? 3.518 -1.976 -25.527 1.00 91.69 206 HIS A N 1
ATOM 1607 C CA . HIS A 1 206 ? 3.898 -2.567 -26.808 1.00 91.69 206 HIS A CA 1
ATOM 1608 C C . HIS A 1 206 ? 5.199 -3.375 -26.715 1.00 91.69 206 HIS A C 1
ATOM 1610 O O . HIS A 1 206 ? 5.290 -4.472 -27.259 1.00 91.69 206 HIS A O 1
ATOM 1616 N N . ILE A 1 207 ? 6.195 -2.859 -25.987 1.00 94.19 207 ILE A N 1
ATOM 1617 C CA . ILE A 1 207 ? 7.458 -3.570 -25.750 1.00 94.19 207 ILE A CA 1
ATOM 1618 C C . ILE A 1 207 ? 7.200 -4.865 -24.970 1.00 94.19 207 ILE A C 1
ATOM 1620 O O . ILE A 1 207 ? 7.740 -5.907 -25.332 1.00 94.19 207 ILE A O 1
ATOM 1624 N N . SER A 1 208 ? 6.365 -4.828 -23.925 1.00 93.88 208 SER A N 1
ATOM 1625 C CA . SER A 1 208 ? 6.058 -6.028 -23.143 1.00 93.88 208 SER A CA 1
ATOM 1626 C C . SER A 1 208 ? 5.368 -7.103 -23.982 1.00 93.88 208 SER A C 1
ATOM 1628 O O . SER A 1 208 ? 5.760 -8.267 -23.907 1.00 93.88 208 SER A O 1
ATOM 1630 N N . ASP A 1 209 ? 4.419 -6.726 -24.841 1.00 92.88 209 ASP A N 1
ATOM 1631 C CA . ASP A 1 209 ? 3.734 -7.661 -25.736 1.00 92.88 209 ASP A CA 1
ATOM 1632 C C . ASP A 1 209 ? 4.694 -8.263 -26.767 1.00 92.88 209 ASP A C 1
ATOM 1634 O O . ASP A 1 209 ? 4.713 -9.481 -26.950 1.00 92.88 209 ASP A O 1
ATOM 1638 N N . ALA A 1 210 ? 5.542 -7.437 -27.388 1.00 93.38 210 ALA A N 1
ATOM 1639 C CA . ALA A 1 210 ? 6.503 -7.877 -28.398 1.00 93.38 210 ALA A CA 1
ATOM 1640 C C . ALA A 1 210 ? 7.544 -8.854 -27.826 1.00 93.38 210 ALA A C 1
ATOM 1642 O O . ALA A 1 210 ? 7.803 -9.906 -28.409 1.00 93.38 210 ALA A O 1
ATOM 1643 N N . VAL A 1 211 ? 8.097 -8.549 -26.651 1.00 93.88 211 VAL A N 1
ATOM 1644 C CA . VAL A 1 211 ? 9.100 -9.390 -25.976 1.00 93.88 211 VAL A CA 1
ATOM 1645 C C . VAL A 1 211 ? 8.480 -10.702 -25.487 1.00 93.88 211 VAL A C 1
ATOM 1647 O O . VAL A 1 211 ? 9.089 -11.766 -25.611 1.00 93.88 211 VAL A O 1
ATOM 1650 N N . ASN A 1 212 ? 7.241 -10.660 -24.986 1.00 93.06 212 ASN A N 1
ATOM 1651 C CA . ASN A 1 212 ? 6.507 -11.864 -24.603 1.00 93.06 212 ASN A CA 1
ATOM 1652 C C . ASN A 1 212 ? 6.171 -12.749 -25.812 1.00 93.06 212 ASN A C 1
ATOM 1654 O O . ASN A 1 212 ? 6.273 -13.9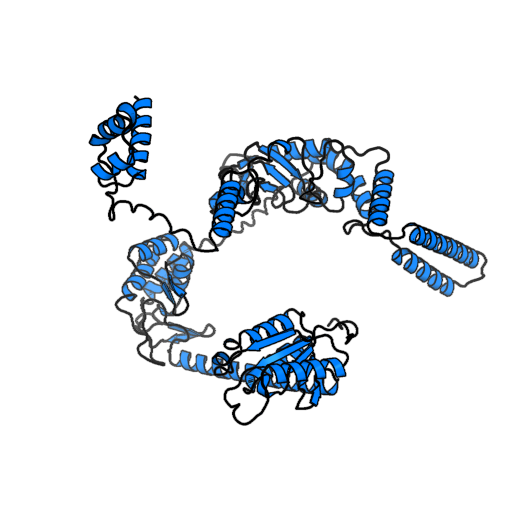77 -25.705 1.00 93.06 212 ASN A O 1
ATOM 1658 N N . ALA A 1 213 ? 5.787 -12.143 -26.940 1.00 92.81 213 ALA A N 1
ATOM 1659 C CA . ALA A 1 213 ? 5.504 -12.836 -28.196 1.00 92.81 213 ALA A CA 1
ATOM 1660 C C . ALA A 1 213 ? 6.762 -13.488 -28.788 1.00 92.81 213 ALA A C 1
ATOM 1662 O O . ALA A 1 213 ? 6.681 -14.602 -29.297 1.00 92.81 213 ALA A O 1
ATOM 1663 N N . ALA A 1 214 ? 7.927 -12.852 -28.630 1.00 92.06 214 ALA A N 1
ATOM 1664 C CA . ALA A 1 214 ? 9.231 -13.414 -28.987 1.00 92.06 214 ALA A CA 1
ATOM 1665 C C . ALA A 1 214 ? 9.688 -14.569 -28.067 1.00 92.06 214 ALA A C 1
ATOM 1667 O O . ALA A 1 214 ? 10.726 -15.176 -28.305 1.00 92.06 214 ALA A O 1
ATOM 1668 N N . GLY A 1 215 ? 8.916 -14.899 -27.025 1.00 91.12 215 GLY A N 1
ATOM 1669 C CA . GLY A 1 215 ? 9.165 -16.052 -26.155 1.00 91.12 215 GLY A CA 1
ATOM 1670 C C . GLY A 1 215 ? 10.015 -15.760 -24.918 1.00 91.12 215 GLY A C 1
ATOM 1671 O O . GLY A 1 215 ? 10.160 -16.641 -24.073 1.00 91.12 215 GLY A O 1
ATOM 1672 N N . TYR A 1 216 ? 10.507 -14.532 -24.736 1.00 92.44 216 TYR A N 1
ATOM 1673 C CA . TYR A 1 216 ? 11.288 -14.172 -23.552 1.00 92.44 216 TYR A CA 1
ATOM 1674 C C . TYR A 1 216 ? 10.411 -14.088 -22.299 1.00 92.44 216 TYR A C 1
ATOM 1676 O O . TYR A 1 216 ? 9.253 -13.659 -22.343 1.00 92.44 216 TYR A O 1
ATOM 1684 N N . ARG A 1 217 ? 10.967 -14.490 -21.155 1.00 88.19 217 ARG A N 1
ATOM 1685 C CA . ARG A 1 217 ? 10.295 -14.466 -19.849 1.00 88.19 217 ARG A CA 1
ATOM 1686 C C . ARG A 1 217 ? 11.196 -13.837 -18.798 1.00 88.19 217 ARG A C 1
ATOM 1688 O O . ARG A 1 217 ? 12.409 -14.019 -18.819 1.00 88.19 217 ARG A O 1
ATOM 1695 N N . THR A 1 218 ? 10.600 -13.115 -17.856 1.00 83.56 218 THR A N 1
ATOM 1696 C CA . THR A 1 218 ? 11.302 -12.663 -16.652 1.00 83.56 218 THR A CA 1
ATOM 1697 C C . THR A 1 218 ? 11.323 -13.807 -15.649 1.00 83.56 218 THR A C 1
ATOM 1699 O O . THR A 1 218 ? 10.256 -14.283 -15.262 1.00 83.56 218 THR A O 1
ATOM 1702 N N . GLY A 1 219 ? 12.503 -14.233 -15.206 1.00 68.12 219 GLY A N 1
ATOM 1703 C CA . GLY A 1 219 ? 12.650 -15.284 -14.201 1.00 68.12 219 GLY A CA 1
ATOM 1704 C C . GLY A 1 219 ? 13.141 -14.732 -12.866 1.00 68.12 219 GLY A C 1
ATOM 1705 O O . GLY A 1 219 ? 14.026 -13.879 -12.821 1.00 68.12 219 GLY A O 1
ATOM 1706 N N . SER A 1 220 ? 12.596 -15.240 -11.759 1.00 65.19 220 SER A N 1
ATOM 1707 C CA . SER A 1 220 ? 13.202 -15.098 -10.431 1.00 65.19 220 SER A CA 1
ATOM 1708 C C . SER A 1 220 ? 13.301 -16.466 -9.766 1.00 65.19 220 SER A C 1
ATOM 1710 O O . SER A 1 220 ? 12.370 -17.268 -9.854 1.00 65.19 220 SER A O 1
ATOM 1712 N N . LYS A 1 221 ? 14.390 -16.720 -9.024 1.00 57.41 221 LYS A N 1
ATOM 1713 C CA . LYS A 1 221 ? 14.565 -17.969 -8.255 1.00 57.41 221 LYS A CA 1
ATOM 1714 C C . LYS A 1 221 ? 13.402 -18.252 -7.296 1.00 57.41 221 LYS A C 1
ATOM 1716 O O . LYS A 1 221 ? 13.155 -19.401 -6.957 1.00 57.41 221 LYS A O 1
ATOM 1721 N N . ARG A 1 222 ? 12.700 -17.207 -6.845 1.00 50.56 222 ARG A N 1
ATOM 1722 C CA . ARG A 1 222 ? 11.593 -17.298 -5.883 1.00 50.56 222 ARG A CA 1
ATOM 1723 C C . ARG A 1 222 ? 10.247 -17.598 -6.540 1.00 50.56 222 ARG A C 1
ATOM 1725 O O . ARG A 1 222 ? 9.344 -18.084 -5.869 1.00 50.56 222 ARG A O 1
ATOM 1732 N N . PHE A 1 223 ? 10.085 -17.247 -7.810 1.00 56.41 223 PHE A N 1
ATOM 1733 C CA . PHE A 1 223 ? 8.765 -17.103 -8.410 1.00 56.41 223 PHE A CA 1
ATOM 1734 C C . PHE A 1 223 ? 8.603 -17.742 -9.794 1.00 56.41 223 PHE A C 1
ATOM 1736 O O . PHE A 1 223 ? 7.495 -17.705 -10.331 1.00 56.41 223 PHE A O 1
ATOM 1743 N N . GLY A 1 224 ? 9.673 -18.319 -10.344 1.00 72.94 224 GLY A N 1
ATOM 1744 C CA . GLY A 1 224 ? 9.671 -18.955 -11.657 1.00 72.94 224 GLY A CA 1
ATOM 1745 C C . GLY A 1 224 ? 9.547 -17.961 -12.811 1.00 72.94 224 GLY A C 1
ATOM 1746 O O . GLY A 1 224 ? 9.696 -16.746 -12.628 1.00 72.94 224 GLY A O 1
ATOM 1747 N N . ASP A 1 225 ? 9.282 -18.507 -13.996 1.00 80.81 225 ASP A N 1
ATOM 1748 C CA . ASP A 1 225 ? 9.152 -17.745 -15.235 1.00 80.81 225 ASP A CA 1
ATOM 1749 C C . ASP A 1 225 ? 7.815 -17.010 -15.308 1.00 80.81 225 ASP A C 1
ATOM 1751 O O . ASP A 1 225 ? 6.742 -17.557 -15.039 1.00 80.81 225 ASP A O 1
ATOM 1755 N N . ARG A 1 226 ? 7.881 -15.738 -15.693 1.00 85.31 226 ARG A N 1
ATOM 1756 C CA . ARG A 1 226 ? 6.741 -14.830 -15.791 1.00 85.31 226 ARG A CA 1
ATOM 1757 C C . ARG A 1 226 ? 6.798 -14.026 -17.078 1.00 85.31 226 ARG A C 1
ATOM 1759 O O . ARG A 1 226 ? 7.859 -13.820 -17.663 1.00 85.31 226 ARG A O 1
ATOM 1766 N N . LEU A 1 227 ? 5.632 -13.557 -17.501 1.00 88.69 227 LEU A N 1
ATOM 1767 C CA . LEU A 1 227 ? 5.520 -12.609 -18.602 1.00 88.69 227 LEU A CA 1
ATOM 1768 C C . LEU A 1 227 ? 6.069 -11.240 -18.188 1.00 88.69 227 LEU A C 1
ATOM 1770 O O . LEU A 1 227 ? 5.916 -10.821 -17.038 1.00 88.69 227 LEU A O 1
ATOM 1774 N N . PHE A 1 228 ? 6.653 -10.535 -19.151 1.00 91.62 228 PHE A N 1
ATOM 1775 C CA . PHE A 1 228 ? 6.966 -9.121 -19.024 1.00 91.62 228 PHE A CA 1
ATOM 1776 C C . PHE A 1 228 ? 5.678 -8.310 -18.886 1.00 91.62 228 PHE A C 1
ATOM 1778 O O . PHE A 1 228 ? 4.689 -8.544 -19.577 1.00 91.62 228 PHE A O 1
ATOM 1785 N N . THR A 1 229 ? 5.719 -7.334 -17.996 1.00 91.12 229 THR A N 1
ATOM 1786 C CA . THR A 1 229 ? 4.686 -6.334 -17.743 1.00 91.12 229 THR A CA 1
ATOM 1787 C C . THR A 1 229 ? 5.242 -4.944 -18.034 1.00 91.12 229 THR A C 1
ATOM 1789 O O . THR A 1 229 ? 6.455 -4.740 -18.127 1.00 91.12 229 THR A O 1
ATOM 1792 N N . ILE A 1 230 ? 4.354 -3.953 -18.098 1.00 88.81 230 ILE A N 1
ATOM 1793 C CA . ILE A 1 230 ? 4.724 -2.535 -18.216 1.00 88.81 230 ILE A CA 1
ATOM 1794 C C . ILE A 1 230 ? 5.760 -2.140 -17.147 1.00 88.81 230 ILE A C 1
ATOM 1796 O O . ILE A 1 230 ? 6.742 -1.457 -17.447 1.00 88.81 230 ILE A O 1
ATOM 1800 N N . ASP A 1 231 ? 5.581 -2.608 -15.910 1.00 87.94 231 ASP A N 1
ATOM 1801 C CA . ASP A 1 231 ? 6.466 -2.281 -14.788 1.00 87.94 231 ASP A CA 1
ATOM 1802 C C . ASP A 1 231 ? 7.855 -2.900 -14.932 1.00 87.94 231 ASP A C 1
ATOM 1804 O O . ASP A 1 231 ? 8.854 -2.241 -14.646 1.00 87.94 231 ASP A O 1
ATOM 1808 N N . THR A 1 232 ? 7.944 -4.139 -15.422 1.00 90.12 232 THR A N 1
ATOM 1809 C CA . THR A 1 232 ? 9.242 -4.801 -15.635 1.00 90.12 232 THR A CA 1
ATOM 1810 C C . THR A 1 232 ? 10.022 -4.146 -16.769 1.00 90.12 232 THR A C 1
ATOM 1812 O O . THR A 1 232 ? 11.218 -3.904 -16.613 1.00 90.12 232 THR A O 1
ATOM 1815 N N . ILE A 1 233 ? 9.360 -3.755 -17.862 1.00 92.56 233 ILE A N 1
ATOM 1816 C CA . ILE A 1 233 ? 9.997 -2.982 -18.941 1.00 92.56 233 ILE A CA 1
ATOM 1817 C C . ILE A 1 233 ? 10.486 -1.618 -18.438 1.00 92.56 233 ILE A C 1
ATOM 1819 O O . ILE A 1 233 ? 11.615 -1.203 -18.721 1.00 92.56 233 ILE A O 1
ATOM 1823 N N . ASN A 1 234 ? 9.670 -0.913 -17.652 1.00 90.88 234 ASN A N 1
ATOM 1824 C CA . ASN A 1 234 ? 10.065 0.371 -17.073 1.00 90.88 234 ASN A CA 1
ATOM 1825 C C . ASN A 1 234 ? 11.220 0.233 -16.069 1.00 90.88 234 ASN A C 1
ATOM 1827 O O . ASN A 1 234 ? 12.076 1.113 -16.017 1.00 90.88 234 ASN A O 1
ATOM 1831 N N . ALA A 1 235 ? 11.278 -0.852 -15.294 1.00 90.62 235 ALA A N 1
ATOM 1832 C CA . ALA A 1 235 ? 12.395 -1.124 -14.392 1.00 90.62 235 ALA A CA 1
ATOM 1833 C C . ALA A 1 235 ? 13.703 -1.366 -15.165 1.00 90.62 235 ALA A C 1
ATOM 1835 O O . ALA A 1 235 ? 14.727 -0.769 -14.832 1.00 90.62 235 ALA A O 1
ATOM 1836 N N . ILE A 1 236 ? 13.663 -2.173 -16.231 1.00 92.38 236 ILE A N 1
ATOM 1837 C CA . ILE A 1 236 ? 14.833 -2.465 -17.076 1.00 92.38 236 ILE A CA 1
ATOM 1838 C C . ILE A 1 236 ? 15.352 -1.192 -17.750 1.00 92.38 236 ILE A C 1
ATOM 1840 O O . ILE A 1 236 ? 16.528 -0.871 -17.626 1.00 92.38 236 ILE A O 1
ATOM 1844 N N . THR A 1 237 ? 14.468 -0.412 -18.378 1.00 91.44 237 THR A N 1
ATOM 1845 C CA . THR A 1 237 ? 14.835 0.823 -19.107 1.00 91.44 237 THR A CA 1
ATOM 1846 C C . THR A 1 237 ? 15.279 1.986 -18.208 1.00 91.44 237 THR A C 1
ATOM 1848 O O . THR A 1 237 ? 15.696 3.028 -18.710 1.00 91.44 237 THR A O 1
ATOM 1851 N N . ARG A 1 238 ? 15.212 1.829 -16.879 1.00 89.81 238 ARG A N 1
ATOM 1852 C CA . ARG A 1 238 ? 15.745 2.784 -15.889 1.00 89.81 238 ARG A CA 1
ATOM 1853 C C . ARG A 1 238 ? 17.014 2.292 -15.196 1.00 89.81 238 ARG A C 1
ATOM 1855 O O . ARG A 1 238 ? 17.649 3.067 -14.487 1.00 89.81 238 ARG A O 1
ATOM 1862 N N . CYS A 1 239 ? 17.369 1.022 -15.354 1.00 91.81 239 CYS A N 1
ATOM 1863 C CA . CYS A 1 239 ? 18.486 0.423 -14.643 1.00 91.81 239 CYS A CA 1
ATOM 1864 C C . CYS A 1 239 ? 19.810 0.753 -15.342 1.00 91.81 239 CYS A C 1
ATOM 1866 O O . CYS A 1 239 ? 20.133 0.157 -16.365 1.00 91.81 239 CYS A O 1
ATOM 1868 N N . GLU A 1 240 ? 20.604 1.667 -14.773 1.00 92.56 240 GLU A N 1
ATOM 1869 C CA . GLU A 1 240 ? 21.900 2.071 -15.352 1.00 92.56 240 GLU A CA 1
ATOM 1870 C C . GLU A 1 240 ? 22.924 0.931 -15.451 1.00 92.56 240 GLU A C 1
ATOM 1872 O O . GLU A 1 240 ? 23.909 1.071 -16.165 1.00 92.56 240 GLU A O 1
ATOM 1877 N N . PHE A 1 241 ? 22.672 -0.221 -14.819 1.00 94.94 241 PHE A N 1
ATOM 1878 C CA . PHE A 1 241 ? 23.477 -1.430 -15.007 1.00 94.94 241 PHE A CA 1
ATOM 1879 C C . PHE A 1 241 ? 23.723 -1.752 -16.485 1.00 94.94 241 PHE A C 1
ATOM 1881 O O . PHE A 1 241 ? 24.833 -2.120 -16.856 1.00 94.94 241 PHE A O 1
ATOM 1888 N N . TYR A 1 242 ? 22.715 -1.576 -17.339 1.00 95.44 242 TYR A N 1
ATOM 1889 C CA . TYR A 1 242 ? 22.815 -1.907 -18.760 1.00 95.44 242 TYR A CA 1
ATOM 1890 C C . TYR A 1 242 ? 23.590 -0.872 -19.588 1.00 95.44 242 TYR A C 1
ATOM 1892 O O . TYR A 1 242 ? 23.924 -1.152 -20.738 1.00 95.44 242 TYR A O 1
ATOM 1900 N N . ALA A 1 243 ? 23.865 0.305 -19.025 1.00 95.19 243 ALA A N 1
ATOM 1901 C CA . ALA A 1 243 ? 24.465 1.438 -19.714 1.00 95.19 243 ALA A CA 1
ATOM 1902 C C . ALA A 1 243 ? 25.981 1.459 -19.561 1.00 95.19 243 ALA A C 1
ATOM 1904 O O . ALA A 1 243 ? 26.473 1.316 -18.436 1.00 95.19 243 ALA A O 1
ATOM 1905 N N . ALA A 1 244 ? 26.695 1.747 -20.650 1.00 95.94 244 ALA A N 1
ATOM 1906 C CA . ALA A 1 244 ? 28.106 2.109 -20.584 1.00 95.94 244 ALA A CA 1
ATOM 1907 C C . ALA A 1 244 ? 28.338 3.254 -19.582 1.00 95.94 244 ALA A C 1
ATOM 1909 O O . ALA A 1 244 ? 27.516 4.172 -19.469 1.00 95.94 244 ALA A O 1
ATOM 1910 N N . TYR A 1 245 ? 29.432 3.177 -18.824 1.00 93.75 245 TYR A N 1
ATOM 1911 C CA . TYR A 1 245 ? 29.753 4.154 -17.783 1.00 93.75 245 TYR A CA 1
ATOM 1912 C C . TYR A 1 245 ? 29.901 5.571 -18.358 1.00 93.75 245 TYR A C 1
ATOM 1914 O O . TYR A 1 245 ? 29.257 6.510 -17.866 1.00 93.75 245 TYR A O 1
ATOM 1922 N N . GLU A 1 246 ? 30.665 5.682 -19.445 1.00 92.56 246 GLU A N 1
ATOM 1923 C CA . GLU A 1 246 ? 30.952 6.901 -20.205 1.00 92.56 246 GLU A CA 1
ATOM 1924 C C . GLU A 1 246 ? 30.969 6.608 -21.720 1.00 92.56 246 GLU A C 1
ATOM 1926 O O . GLU A 1 246 ? 30.932 5.451 -22.149 1.00 92.56 246 GLU A O 1
ATOM 1931 N N . THR A 1 247 ? 30.993 7.658 -22.548 1.00 92.25 247 THR A N 1
ATOM 1932 C CA . THR A 1 247 ? 31.119 7.536 -24.010 1.00 92.25 247 THR A CA 1
ATOM 1933 C C . THR A 1 247 ? 32.415 6.818 -24.379 1.00 92.25 247 THR A C 1
ATOM 1935 O O . THR A 1 247 ? 33.495 7.227 -23.964 1.00 92.25 247 THR A O 1
ATOM 1938 N N . GLY A 1 248 ? 32.307 5.758 -25.184 1.00 88.31 248 GLY A N 1
ATOM 1939 C CA . GLY A 1 248 ? 33.450 4.945 -25.608 1.00 88.31 248 GLY A CA 1
ATOM 1940 C C . GLY A 1 248 ? 33.864 3.839 -24.629 1.00 88.31 248 GLY A C 1
ATOM 1941 O O . GLY A 1 248 ? 34.784 3.090 -24.947 1.00 88.31 248 GLY A O 1
ATOM 1942 N N . ASP A 1 249 ? 33.197 3.699 -23.478 1.00 90.38 249 ASP A N 1
ATOM 1943 C CA . ASP A 1 249 ? 33.456 2.605 -22.532 1.00 90.38 249 ASP A CA 1
ATOM 1944 C C . ASP A 1 249 ? 32.691 1.327 -22.927 1.00 90.38 249 ASP A C 1
ATOM 1946 O O . ASP A 1 249 ? 31.526 1.377 -23.332 1.00 90.38 249 ASP A O 1
ATOM 1950 N N . ASP A 1 250 ? 33.331 0.166 -22.778 1.00 90.56 250 ASP A N 1
ATOM 1951 C CA . ASP A 1 250 ? 32.731 -1.158 -22.987 1.00 90.56 250 ASP A CA 1
ATOM 1952 C C . ASP A 1 250 ? 32.104 -1.722 -21.699 1.00 90.56 250 ASP A C 1
ATOM 1954 O O . ASP A 1 250 ? 31.380 -2.727 -21.724 1.00 90.56 250 ASP A O 1
ATOM 1958 N N . ARG A 1 251 ? 32.365 -1.075 -20.556 1.00 93.56 251 ARG A N 1
ATOM 1959 C CA . ARG A 1 251 ? 31.880 -1.493 -19.241 1.00 93.56 251 ARG A CA 1
ATOM 1960 C C . ARG A 1 251 ? 30.626 -0.765 -18.800 1.00 93.56 251 ARG A C 1
ATOM 1962 O O . ARG A 1 251 ? 30.463 0.436 -19.006 1.00 93.56 251 ARG A O 1
ATOM 1969 N N . GLY A 1 252 ? 29.740 -1.513 -18.146 1.00 93.69 252 GLY A N 1
ATOM 1970 C CA . GLY A 1 252 ? 28.479 -0.989 -17.641 1.00 93.69 252 GLY A CA 1
ATOM 1971 C C . GLY A 1 252 ? 28.631 -0.120 -16.386 1.00 93.69 252 GLY A C 1
ATOM 1972 O O . GLY A 1 252 ? 29.712 0.011 -15.818 1.00 93.69 252 GLY A O 1
ATOM 1973 N N . THR A 1 253 ? 27.531 0.457 -15.903 1.00 95.06 253 THR A N 1
ATOM 1974 C CA . THR A 1 253 ? 27.527 1.337 -14.719 1.00 95.06 253 THR A CA 1
ATOM 1975 C C . THR A 1 253 ? 27.072 0.589 -13.463 1.00 95.06 253 THR A C 1
ATOM 1977 O O . THR A 1 253 ? 26.051 -0.095 -13.469 1.00 95.06 253 THR A O 1
ATOM 1980 N N . VAL A 1 254 ? 27.763 0.757 -12.333 1.00 94.06 254 VAL A N 1
ATOM 1981 C CA . VAL A 1 254 ? 27.280 0.307 -11.015 1.00 94.06 254 VAL A CA 1
ATOM 1982 C C . VAL A 1 254 ? 26.855 1.519 -10.196 1.00 94.06 254 VAL A C 1
ATOM 1984 O O . VAL A 1 254 ? 27.642 2.433 -9.977 1.00 94.06 254 VAL A O 1
ATOM 1987 N N . VAL A 1 255 ? 25.609 1.529 -9.718 1.00 92.44 255 VAL A N 1
ATOM 1988 C CA . VAL A 1 255 ? 25.075 2.622 -8.892 1.00 92.44 255 VAL A CA 1
ATOM 1989 C C . VAL A 1 255 ? 24.906 2.152 -7.452 1.00 92.44 255 VAL A C 1
ATOM 1991 O O . VAL A 1 255 ? 24.253 1.141 -7.191 1.00 92.44 255 VAL A O 1
ATOM 1994 N N . TYR A 1 256 ? 25.465 2.897 -6.500 1.00 92.19 256 TYR A N 1
ATOM 1995 C CA . TYR A 1 256 ? 25.288 2.642 -5.073 1.00 92.19 256 TYR A CA 1
ATOM 1996 C C . TYR A 1 256 ? 25.228 3.951 -4.286 1.00 92.19 256 TYR A C 1
ATOM 1998 O O . TYR A 1 256 ? 26.137 4.770 -4.380 1.00 92.19 256 TYR A O 1
ATOM 2006 N N . LYS A 1 257 ? 24.158 4.137 -3.495 1.00 88.56 257 LYS A N 1
ATOM 2007 C CA . LYS A 1 257 ? 23.878 5.381 -2.749 1.00 88.56 257 LYS A CA 1
ATOM 2008 C C . LYS A 1 257 ? 24.071 6.631 -3.619 1.00 88.56 257 LYS A C 1
ATOM 2010 O O . LYS A 1 257 ? 24.835 7.520 -3.264 1.00 88.56 257 LYS A O 1
ATOM 2015 N N . GLU A 1 258 ? 23.429 6.622 -4.791 1.00 88.62 258 GLU A N 1
ATOM 2016 C CA . GLU A 1 258 ? 23.424 7.724 -5.772 1.00 88.62 258 GLU A CA 1
ATOM 2017 C C . GLU A 1 258 ? 24.787 8.053 -6.406 1.00 88.62 258 GLU A C 1
ATOM 2019 O O . GLU A 1 258 ? 24.873 8.915 -7.276 1.00 88.62 258 GLU A O 1
ATOM 2024 N N . LYS A 1 259 ? 25.850 7.321 -6.052 1.00 92.06 259 LYS A N 1
ATOM 2025 C CA . LYS A 1 259 ? 27.155 7.404 -6.711 1.00 92.06 259 LYS A CA 1
ATOM 2026 C C . LYS A 1 259 ? 27.242 6.381 -7.836 1.00 92.06 259 LYS A C 1
ATOM 2028 O O . LYS A 1 259 ? 26.852 5.223 -7.658 1.00 92.06 259 LYS A O 1
ATOM 2033 N N . ARG A 1 260 ? 27.767 6.820 -8.980 1.00 93.25 260 ARG A N 1
ATOM 2034 C CA . ARG A 1 260 ? 28.062 5.980 -10.145 1.00 93.25 260 ARG A CA 1
ATOM 2035 C C . ARG A 1 260 ? 29.516 5.521 -10.064 1.00 93.25 260 ARG A C 1
ATOM 2037 O O . ARG A 1 260 ? 30.398 6.321 -9.772 1.00 93.25 260 ARG A O 1
ATOM 2044 N N . PHE A 1 261 ? 29.744 4.244 -10.329 1.00 94.50 261 PHE A N 1
ATOM 2045 C CA . PHE A 1 261 ? 31.056 3.618 -10.413 1.00 94.50 261 PHE A CA 1
ATOM 2046 C C . PHE A 1 261 ? 31.170 2.899 -11.755 1.00 94.50 261 PHE A C 1
ATOM 2048 O O . PHE A 1 261 ? 30.179 2.351 -12.255 1.00 94.50 261 PHE A O 1
ATOM 2055 N N . ARG A 1 262 ? 32.378 2.875 -12.319 1.00 95.19 262 ARG A N 1
ATOM 2056 C CA . ARG A 1 262 ? 32.675 2.091 -13.517 1.00 95.19 262 ARG A CA 1
ATOM 2057 C C . ARG A 1 262 ? 32.568 0.606 -13.178 1.00 95.19 262 ARG A C 1
ATOM 2059 O O . ARG A 1 262 ? 33.286 0.114 -12.310 1.00 95.19 262 ARG A O 1
ATOM 2066 N N . GLY A 1 263 ? 31.627 -0.089 -13.806 1.00 94.19 263 GLY A N 1
ATOM 2067 C CA . GLY A 1 263 ? 31.397 -1.512 -13.590 1.00 94.19 263 GLY A CA 1
ATOM 2068 C C . GLY A 1 263 ? 32.493 -2.376 -14.207 1.00 94.19 263 GLY A C 1
ATOM 2069 O O . GLY A 1 263 ? 33.266 -1.931 -15.047 1.00 94.19 263 GLY A O 1
ATOM 2070 N N . GLN A 1 264 ? 32.559 -3.639 -13.800 1.00 93.94 264 GLN A N 1
ATOM 2071 C CA . GLN A 1 264 ? 33.399 -4.645 -14.454 1.00 93.94 264 GLN A CA 1
ATOM 2072 C C . GLN A 1 264 ? 32.621 -5.487 -15.469 1.00 93.94 264 GLN A C 1
ATOM 2074 O O . GLN A 1 264 ? 33.225 -6.169 -16.294 1.00 93.94 264 GLN A O 1
ATOM 2079 N N . HIS A 1 265 ? 31.289 -5.479 -15.422 1.00 94.19 265 HIS A N 1
ATOM 2080 C CA . HIS A 1 265 ? 30.466 -6.225 -16.370 1.00 94.19 265 HIS A CA 1
ATOM 2081 C C . HIS A 1 265 ? 30.410 -5.513 -17.733 1.00 94.19 265 HIS A C 1
ATOM 2083 O O . HIS A 1 265 ? 30.483 -4.282 -17.777 1.00 94.19 265 HIS A O 1
ATOM 2089 N N . PRO A 1 266 ? 30.253 -6.252 -18.845 1.00 95.31 266 PRO A N 1
ATOM 2090 C CA . PRO A 1 266 ? 30.046 -5.649 -20.162 1.00 95.31 266 PRO A CA 1
ATOM 2091 C C . PRO A 1 266 ? 28.751 -4.833 -20.206 1.00 95.31 266 PRO A C 1
ATOM 2093 O O . PRO A 1 266 ? 27.728 -5.286 -19.684 1.00 95.31 266 PRO A O 1
ATOM 2096 N N . ALA A 1 267 ? 28.765 -3.658 -20.832 1.00 96.12 267 ALA A N 1
ATOM 2097 C CA . ALA A 1 267 ? 27.554 -2.877 -21.073 1.00 96.12 267 ALA A CA 1
ATOM 2098 C C . ALA A 1 267 ? 26.663 -3.543 -22.138 1.00 96.12 267 ALA A C 1
ATOM 2100 O O . ALA A 1 267 ? 27.160 -4.136 -23.093 1.00 96.12 267 ALA A O 1
ATOM 2101 N N . ALA A 1 268 ? 25.339 -3.436 -21.989 1.00 95.62 268 ALA A N 1
ATOM 2102 C CA . ALA A 1 268 ? 24.396 -3.904 -23.009 1.00 95.62 268 ALA A CA 1
ATOM 2103 C C . ALA A 1 268 ? 24.113 -2.828 -24.063 1.00 95.62 268 ALA A C 1
ATOM 2105 O O . ALA A 1 268 ? 23.781 -3.158 -25.202 1.00 95.62 268 ALA A O 1
ATOM 2106 N N . PHE A 1 269 ? 24.224 -1.557 -23.668 1.00 96.12 269 PHE A N 1
ATOM 2107 C CA . PHE A 1 269 ? 23.990 -0.388 -24.505 1.00 96.12 269 PHE A CA 1
ATOM 2108 C C . PHE A 1 269 ? 25.145 0.598 -24.375 1.00 96.12 269 PHE A C 1
ATOM 2110 O O . PHE A 1 269 ? 25.652 0.815 -23.267 1.00 96.12 269 PHE A O 1
ATOM 2117 N N . THR A 1 270 ? 25.518 1.238 -25.483 1.00 96.06 270 THR A N 1
ATOM 2118 C CA . THR A 1 270 ? 26.476 2.352 -25.442 1.00 96.06 270 THR A CA 1
ATOM 2119 C C . THR A 1 270 ? 25.896 3.528 -24.658 1.00 96.06 270 THR A C 1
ATOM 2121 O O . THR A 1 270 ? 24.691 3.594 -24.383 1.00 96.06 270 THR A O 1
ATOM 2124 N N . TYR A 1 271 ? 26.745 4.488 -24.295 1.00 92.69 271 TYR A N 1
ATOM 2125 C CA . TYR A 1 271 ? 26.295 5.671 -23.570 1.00 92.69 271 TYR A CA 1
ATOM 2126 C C . TYR A 1 271 ? 25.233 6.442 -24.374 1.00 92.69 271 TYR A C 1
ATOM 2128 O O . TYR A 1 271 ? 24.204 6.847 -23.832 1.00 92.69 271 TYR A O 1
ATOM 2136 N N . GLU A 1 272 ? 25.422 6.567 -25.687 1.00 93.19 272 GLU A N 1
ATOM 2137 C CA . GLU A 1 272 ? 24.523 7.263 -26.611 1.00 93.19 272 GLU A CA 1
ATOM 2138 C C . GLU A 1 272 ? 23.195 6.520 -26.785 1.00 93.19 272 GLU A C 1
ATOM 2140 O O . GLU A 1 272 ? 22.128 7.139 -26.722 1.00 93.19 272 GLU A O 1
ATOM 2145 N N . GLU A 1 273 ? 23.242 5.194 -26.963 1.00 94.00 273 GLU A N 1
ATOM 2146 C CA . GLU A 1 273 ? 22.046 4.344 -26.992 1.00 94.00 273 GLU A CA 1
ATOM 2147 C C . GLU A 1 273 ? 21.247 4.511 -25.693 1.00 94.00 273 GLU A C 1
ATOM 2149 O O . GLU A 1 273 ? 20.029 4.711 -25.714 1.00 94.00 273 GLU A O 1
ATOM 2154 N N . TRP A 1 274 ? 21.931 4.528 -24.547 1.00 94.38 274 TRP A N 1
ATOM 2155 C CA . TRP A 1 274 ? 21.284 4.687 -23.252 1.00 94.38 274 TRP A CA 1
ATOM 2156 C C . TRP A 1 274 ? 20.618 6.055 -23.078 1.00 94.38 274 TRP A C 1
ATOM 2158 O O . TRP A 1 274 ? 19.487 6.133 -22.584 1.00 94.38 274 TRP A O 1
ATOM 2168 N N . GLN A 1 275 ? 21.254 7.143 -23.526 1.00 91.00 275 GLN A N 1
ATOM 2169 C CA . GLN A 1 275 ? 20.620 8.467 -23.509 1.00 91.00 275 GLN A CA 1
ATOM 2170 C C . GLN A 1 275 ? 19.342 8.491 -24.358 1.00 91.00 275 GLN A C 1
ATOM 2172 O O . GLN A 1 275 ? 18.337 9.066 -23.930 1.00 91.00 275 GLN A O 1
ATOM 2177 N N . ARG A 1 276 ? 19.324 7.805 -25.510 1.00 91.12 276 ARG A N 1
ATOM 2178 C CA . ARG A 1 276 ? 18.116 7.663 -26.344 1.00 91.12 276 ARG A CA 1
ATOM 2179 C C . ARG A 1 276 ? 17.026 6.848 -25.648 1.00 91.12 276 ARG A C 1
ATOM 2181 O O . ARG A 1 276 ? 15.872 7.271 -25.643 1.00 91.12 276 ARG A O 1
ATOM 2188 N N . ILE A 1 277 ? 17.373 5.744 -24.985 1.00 91.50 277 ILE A N 1
ATOM 2189 C CA . ILE A 1 277 ? 16.435 4.939 -24.177 1.00 91.50 277 ILE A CA 1
ATOM 2190 C C . ILE A 1 277 ? 15.803 5.790 -23.059 1.00 91.50 277 ILE A C 1
ATOM 2192 O O . ILE A 1 277 ? 14.585 5.735 -22.829 1.00 91.50 277 ILE A O 1
ATOM 2196 N N . ARG A 1 278 ? 16.600 6.625 -22.377 1.00 87.75 278 ARG A N 1
ATOM 2197 C CA . ARG A 1 278 ? 16.104 7.555 -21.347 1.00 87.75 278 ARG A CA 1
ATOM 2198 C C . ARG A 1 278 ? 15.233 8.658 -21.939 1.00 87.75 278 ARG A C 1
ATOM 2200 O O . ARG A 1 278 ? 14.198 8.975 -21.352 1.00 87.75 278 ARG A O 1
ATOM 2207 N N . ALA A 1 279 ? 15.604 9.213 -23.090 1.00 83.44 279 ALA A N 1
ATOM 2208 C CA . ALA A 1 279 ? 14.805 10.207 -23.800 1.00 83.44 279 ALA A CA 1
ATOM 2209 C C . ALA A 1 279 ? 13.446 9.631 -24.228 1.00 83.44 279 ALA A C 1
ATOM 2211 O O . ALA A 1 279 ? 12.415 10.214 -23.901 1.00 83.44 279 ALA A O 1
ATOM 2212 N N . GLY A 1 280 ? 13.412 8.437 -24.828 1.00 74.06 280 GLY A N 1
ATOM 2213 C CA . GLY A 1 280 ? 12.172 7.726 -25.166 1.00 74.06 280 GLY A CA 1
ATOM 2214 C C . GLY A 1 280 ? 11.307 7.417 -23.939 1.00 74.06 280 GLY A C 1
ATOM 2215 O O . GLY A 1 280 ? 10.078 7.493 -23.993 1.00 74.06 280 GLY A O 1
ATOM 2216 N N . SER A 1 281 ? 11.939 7.144 -22.794 1.00 70.88 281 SER A N 1
ATOM 2217 C CA . SER A 1 281 ? 11.236 6.979 -21.517 1.00 70.88 281 SER A CA 1
ATOM 2218 C C . SER A 1 281 ? 10.639 8.292 -20.998 1.00 70.88 281 SER A C 1
ATOM 2220 O O . SER A 1 281 ? 9.567 8.252 -20.406 1.00 70.88 281 SER A O 1
ATOM 2222 N N . ARG A 1 282 ? 11.281 9.447 -21.237 1.00 68.31 282 ARG A N 1
ATOM 2223 C CA . ARG A 1 282 ? 10.759 10.787 -20.898 1.00 68.31 282 ARG A CA 1
ATOM 2224 C C . ARG A 1 282 ? 9.646 11.244 -21.842 1.00 68.31 282 ARG A C 1
ATOM 2226 O O . ARG A 1 282 ? 8.677 11.818 -21.372 1.00 68.31 282 ARG A O 1
ATOM 2233 N N . ILE A 1 283 ? 9.746 10.941 -23.135 1.00 65.69 283 ILE A N 1
ATOM 2234 C CA . ILE A 1 283 ? 8.707 11.253 -24.134 1.00 65.69 283 ILE A CA 1
ATOM 2235 C C . ILE A 1 283 ? 7.414 10.491 -23.817 1.00 65.69 283 ILE A C 1
ATOM 2237 O O . ILE A 1 283 ? 6.323 11.054 -23.837 1.00 65.69 283 ILE A O 1
ATOM 2241 N N . ASN A 1 284 ? 7.542 9.210 -23.462 1.00 60.12 284 ASN A N 1
ATOM 2242 C CA . ASN A 1 284 ? 6.413 8.384 -23.034 1.00 60.12 284 ASN A CA 1
ATOM 2243 C C . ASN A 1 284 ? 5.970 8.669 -21.591 1.00 60.12 284 ASN A C 1
ATOM 2245 O O . ASN A 1 284 ? 4.873 8.273 -21.188 1.00 60.12 284 ASN A O 1
ATOM 2249 N N . TYR A 1 285 ? 6.802 9.357 -20.806 1.00 57.25 285 TYR A N 1
ATOM 2250 C CA . TYR A 1 285 ? 6.424 9.853 -19.494 1.00 57.25 285 TYR A CA 1
ATOM 2251 C C . TYR A 1 285 ? 5.519 11.068 -19.670 1.00 57.25 285 TYR A C 1
ATOM 2253 O O . TYR A 1 285 ? 5.939 12.222 -19.630 1.00 57.25 285 TYR A O 1
ATOM 2261 N N . ARG A 1 286 ? 4.222 10.799 -19.808 1.00 56.03 286 ARG A N 1
ATOM 2262 C CA . ARG A 1 286 ? 3.222 11.791 -19.439 1.00 56.03 286 ARG A CA 1
ATOM 2263 C C . ARG A 1 286 ? 3.299 11.924 -17.928 1.00 56.03 286 ARG A C 1
ATOM 2265 O O . ARG A 1 286 ? 2.755 11.083 -17.211 1.00 56.03 286 ARG A O 1
ATOM 2272 N N . ALA A 1 287 ? 3.982 12.967 -17.448 1.00 46.31 287 ALA A N 1
ATOM 2273 C CA . ALA A 1 287 ? 3.717 13.452 -16.103 1.00 46.31 287 ALA A CA 1
ATOM 2274 C C . ALA A 1 287 ? 2.189 13.517 -15.977 1.00 46.31 287 ALA A C 1
ATOM 2276 O O . ALA A 1 287 ? 1.547 14.007 -16.916 1.00 46.31 287 ALA A O 1
ATOM 2277 N N . PRO A 1 288 ? 1.576 12.974 -14.910 1.00 43.22 288 PRO A N 1
ATOM 2278 C CA . PRO A 1 288 ? 0.182 13.273 -14.677 1.00 43.22 288 PRO A CA 1
ATOM 2279 C C . PRO A 1 288 ? 0.111 14.795 -14.652 1.00 43.22 288 PRO A C 1
ATOM 2281 O O . PRO A 1 288 ? 0.637 15.420 -13.732 1.00 43.22 288 PRO A O 1
ATOM 2284 N N . GLN A 1 289 ? -0.477 15.397 -15.689 1.00 42.91 289 GLN A N 1
ATOM 2285 C CA . GLN A 1 289 ? -0.976 16.747 -15.568 1.00 42.91 289 GLN A CA 1
ATOM 2286 C C . GLN A 1 289 ? -2.048 16.623 -14.494 1.00 42.91 289 GLN A C 1
ATOM 2288 O O . GLN A 1 289 ? -3.209 16.330 -14.770 1.00 42.91 289 GLN A O 1
ATOM 2293 N N . ARG A 1 290 ? -1.646 16.801 -13.235 1.00 45.72 290 ARG A N 1
ATOM 2294 C CA . ARG A 1 290 ? -2.507 17.491 -12.297 1.00 45.72 290 ARG A CA 1
ATOM 2295 C C . ARG A 1 290 ? -2.642 18.862 -12.920 1.00 45.72 290 ARG A C 1
ATOM 2297 O O . ARG A 1 290 ? -1.796 19.724 -12.726 1.00 45.72 290 ARG A O 1
ATOM 2304 N N . SER A 1 291 ? -3.615 18.993 -13.809 1.00 42.53 291 SER A N 1
ATOM 2305 C CA . SER A 1 291 ? -4.065 20.297 -14.213 1.00 42.53 291 SER A CA 1
ATOM 2306 C C . SER A 1 291 ? -4.352 21.033 -12.908 1.00 42.53 291 SER A C 1
ATOM 2308 O O . SER A 1 291 ? -5.172 20.572 -12.118 1.00 42.53 291 SER A O 1
ATOM 2310 N N . GLU A 1 292 ? -3.684 22.156 -12.679 1.00 41.75 292 GLU A N 1
ATOM 2311 C CA . GLU A 1 292 ? -4.160 23.160 -11.724 1.00 41.75 292 GLU A CA 1
ATOM 2312 C C . GLU A 1 292 ? -5.551 23.686 -12.113 1.00 41.75 292 GLU A C 1
ATOM 2314 O O . GLU A 1 292 ? -6.146 24.443 -11.358 1.00 41.75 292 GLU A O 1
ATOM 2319 N N . GLN A 1 293 ? -6.109 23.260 -13.262 1.00 43.84 293 GLN A N 1
ATOM 2320 C CA . GLN A 1 293 ? -7.546 23.333 -13.508 1.00 43.84 293 GLN A CA 1
ATOM 2321 C C . GLN A 1 293 ? -8.241 22.662 -12.332 1.00 43.84 293 GLN A C 1
ATOM 2323 O O . GLN A 1 293 ? -8.164 21.438 -12.187 1.00 43.84 293 GLN A O 1
ATOM 2328 N N . GLY A 1 294 ? -8.830 23.518 -11.492 1.00 44.44 294 GLY A N 1
ATOM 2329 C CA . GLY A 1 294 ? -9.368 23.202 -10.182 1.00 44.44 294 GLY A CA 1
ATOM 2330 C C . GLY A 1 294 ? -10.077 21.865 -10.178 1.00 44.44 294 GLY A C 1
ATOM 2331 O O . GLY A 1 294 ? -10.706 21.489 -11.171 1.00 44.44 294 GLY A O 1
ATOM 2332 N N . GLN A 1 295 ? -9.938 21.135 -9.069 1.00 50.22 295 GLN A N 1
ATOM 2333 C CA . GLN A 1 295 ? -10.745 19.952 -8.809 1.00 50.22 295 GLN A CA 1
ATOM 2334 C C . GLN A 1 295 ? -12.177 20.291 -9.215 1.00 50.22 295 GLN A C 1
ATOM 2336 O O . GLN A 1 295 ? -12.836 21.060 -8.525 1.00 50.22 295 GLN A O 1
ATOM 2341 N N . ARG A 1 296 ? -12.640 19.798 -10.372 1.00 58.03 296 ARG A N 1
ATOM 2342 C CA . ARG A 1 296 ? -14.042 19.945 -10.737 1.00 58.03 296 ARG A CA 1
ATOM 2343 C C . ARG A 1 296 ? -14.769 19.136 -9.684 1.00 58.03 296 ARG A C 1
ATOM 2345 O O . ARG A 1 296 ? -14.743 17.903 -9.728 1.00 58.03 296 ARG A O 1
ATOM 2352 N N . ALA A 1 297 ? -15.276 19.830 -8.672 1.00 63.03 297 ALA A N 1
ATOM 2353 C CA . ALA A 1 297 ? -16.121 19.232 -7.673 1.00 63.03 297 ALA A CA 1
ATOM 2354 C C . ALA A 1 297 ? -17.322 18.683 -8.439 1.00 63.03 297 ALA A C 1
ATOM 2356 O O . ALA A 1 297 ? -17.869 19.343 -9.316 1.00 63.03 297 ALA A O 1
ATOM 2357 N N . TYR A 1 298 ? -17.661 17.433 -8.173 1.00 80.88 298 TYR A N 1
ATOM 2358 C CA . TYR A 1 298 ? -18.919 16.860 -8.618 1.00 80.88 298 TYR A CA 1
ATOM 2359 C C . TYR A 1 298 ? -19.653 16.462 -7.348 1.00 80.88 298 TYR A C 1
ATOM 2361 O O . TYR A 1 298 ? -19.054 15.834 -6.466 1.00 80.88 298 TYR A O 1
ATOM 2369 N N . GLU A 1 299 ? -20.928 16.812 -7.265 1.00 84.06 299 GLU A N 1
ATOM 2370 C CA . GLU A 1 299 ? -21.769 16.750 -6.070 1.00 84.06 299 GLU A CA 1
ATOM 2371 C C . GLU A 1 299 ? -21.684 15.363 -5.426 1.00 84.06 299 GLU A C 1
ATOM 2373 O O . GLU A 1 299 ? -21.260 15.223 -4.282 1.00 84.06 299 GLU A O 1
ATOM 2378 N N . PHE A 1 300 ? -21.927 14.315 -6.218 1.00 88.00 300 PHE A N 1
ATOM 2379 C CA . PHE A 1 300 ? -21.967 12.932 -5.740 1.00 88.00 300 PHE A CA 1
ATOM 2380 C C . PHE A 1 300 ? -20.648 12.160 -5.887 1.00 88.00 300 PHE A C 1
ATOM 2382 O O . PHE A 1 300 ? -20.603 10.957 -5.628 1.00 88.00 300 PHE A O 1
ATOM 2389 N N . SER A 1 301 ? -19.545 12.794 -6.309 1.00 86.12 301 SER A N 1
ATOM 2390 C CA . SER A 1 301 ? -18.274 12.072 -6.490 1.00 86.12 301 SER A CA 1
ATOM 2391 C C . SER A 1 301 ? -17.760 11.509 -5.160 1.00 86.12 301 SER A C 1
ATOM 2393 O O . SER A 1 301 ? -17.490 12.269 -4.228 1.00 86.12 301 SER A O 1
ATOM 2395 N N . GLY A 1 302 ? -17.602 10.183 -5.091 1.00 84.19 302 GLY A N 1
ATOM 2396 C CA . GLY A 1 302 ? -17.234 9.447 -3.872 1.00 84.19 302 GLY A CA 1
ATOM 2397 C C . GLY A 1 302 ? -18.422 9.019 -2.998 1.00 84.19 302 GLY A C 1
ATOM 2398 O O . GLY A 1 302 ? -18.228 8.258 -2.059 1.00 84.19 302 GLY A O 1
ATOM 2399 N N . TYR A 1 303 ? -19.639 9.456 -3.327 1.00 88.12 303 TYR A N 1
ATOM 2400 C CA . TYR A 1 303 ? -20.874 9.070 -2.635 1.00 88.12 303 TYR A CA 1
ATOM 2401 C C . TYR A 1 303 ? -21.709 8.085 -3.458 1.00 88.12 303 TYR A C 1
ATOM 2403 O O . TYR A 1 303 ? -22.323 7.189 -2.893 1.00 88.12 303 TYR A O 1
ATOM 2411 N N . ILE A 1 304 ? -21.705 8.220 -4.788 1.00 90.12 304 ILE A N 1
ATOM 2412 C CA . ILE A 1 304 ? -22.490 7.370 -5.690 1.00 90.12 304 ILE A CA 1
ATOM 2413 C C . ILE A 1 304 ? -21.784 6.053 -6.045 1.00 90.12 304 ILE A C 1
ATOM 2415 O O . ILE A 1 304 ? -20.640 6.038 -6.519 1.00 90.12 304 ILE A O 1
ATOM 2419 N N . ILE A 1 305 ? -22.499 4.941 -5.884 1.00 88.06 305 ILE A N 1
ATOM 2420 C CA . ILE A 1 305 ? -22.049 3.589 -6.233 1.00 88.06 305 ILE A CA 1
ATOM 2421 C C . ILE A 1 305 ? -23.034 2.887 -7.166 1.00 88.06 305 ILE A C 1
ATOM 2423 O O . ILE A 1 305 ? -24.232 3.162 -7.180 1.00 88.06 305 ILE A O 1
ATOM 2427 N N . CYS A 1 306 ? -22.511 1.957 -7.961 1.00 82.81 306 CYS A N 1
ATOM 2428 C CA . CYS A 1 306 ? -23.316 1.062 -8.775 1.00 82.81 306 CYS A CA 1
ATOM 2429 C C . CYS A 1 306 ? -23.953 -0.006 -7.889 1.00 82.81 306 CYS A C 1
ATOM 2431 O O . CYS A 1 306 ? -23.253 -0.806 -7.268 1.00 82.81 306 CYS A O 1
ATOM 2433 N N . VAL A 1 307 ? -25.276 -0.097 -7.922 1.00 79.50 307 VAL A N 1
ATOM 2434 C CA . VAL A 1 307 ? -26.028 -1.090 -7.151 1.00 79.50 307 VAL A CA 1
ATOM 2435 C C . VAL A 1 307 ? -25.721 -2.545 -7.564 1.00 79.50 307 VAL A C 1
ATOM 2437 O O . VAL A 1 307 ? -25.965 -3.481 -6.802 1.00 79.50 307 VAL A O 1
ATOM 2440 N N . HIS A 1 308 ? -25.211 -2.764 -8.784 1.00 74.81 308 HIS A N 1
ATOM 2441 C CA . HIS A 1 308 ? -24.957 -4.099 -9.348 1.00 74.81 308 HIS A CA 1
ATOM 2442 C C . HIS A 1 308 ? -23.575 -4.655 -9.009 1.00 74.81 308 HIS A C 1
ATOM 2444 O O . HIS A 1 308 ? -23.437 -5.857 -8.802 1.00 74.81 308 HIS A O 1
ATOM 2450 N N . CYS A 1 309 ? -22.544 -3.809 -8.998 1.00 74.50 309 CYS A N 1
ATOM 2451 C CA . CYS A 1 309 ? -21.159 -4.232 -8.765 1.00 74.50 309 CYS A CA 1
ATOM 2452 C C . CYS A 1 309 ? -20.538 -3.652 -7.490 1.00 74.50 309 CYS A C 1
ATOM 2454 O O . CYS A 1 309 ? -19.410 -4.008 -7.165 1.00 74.50 309 CYS A O 1
ATOM 2456 N N . GLY A 1 310 ? -21.235 -2.746 -6.797 1.00 77.62 310 GLY A N 1
ATOM 2457 C CA . GLY A 1 310 ? -20.755 -2.077 -5.586 1.00 77.62 310 GLY A CA 1
ATOM 2458 C C . GLY A 1 310 ? -19.616 -1.081 -5.820 1.00 77.62 310 GLY A C 1
ATOM 2459 O O . GLY A 1 310 ? -19.114 -0.495 -4.870 1.00 77.62 310 GLY A O 1
ATOM 2460 N N . LEU A 1 311 ? -19.175 -0.869 -7.065 1.00 79.88 311 LEU A N 1
ATOM 2461 C CA . LEU A 1 311 ? -18.096 0.073 -7.358 1.00 79.88 311 LEU A CA 1
ATOM 2462 C C . LEU A 1 311 ? -18.609 1.511 -7.422 1.00 79.88 311 LEU A C 1
ATOM 2464 O O . LEU A 1 311 ? -19.666 1.789 -7.990 1.00 79.88 311 LEU A O 1
ATOM 2468 N N . THR A 1 312 ? -17.786 2.439 -6.938 1.00 86.62 312 THR A N 1
ATOM 2469 C CA . THR A 1 312 ? -17.997 3.883 -7.088 1.00 86.62 312 THR A CA 1
ATOM 2470 C C . THR A 1 312 ? -18.058 4.301 -8.555 1.00 86.62 312 THR A C 1
ATOM 2472 O O . THR A 1 312 ? -17.170 3.972 -9.355 1.00 86.62 312 THR A O 1
ATOM 2475 N N . LEU A 1 313 ? -19.098 5.061 -8.916 1.00 88.19 313 LEU A N 1
ATOM 2476 C CA . LEU A 1 313 ? -19.200 5.625 -10.261 1.00 88.19 313 LEU A CA 1
ATOM 2477 C C . LEU A 1 313 ? -18.239 6.809 -10.379 1.00 88.19 313 LEU A C 1
ATOM 2479 O O . LEU A 1 313 ? -18.199 7.704 -9.534 1.00 88.19 313 LEU A O 1
ATOM 2483 N N . ARG A 1 314 ? -17.451 6.834 -11.454 1.00 87.50 314 ARG A N 1
ATOM 2484 C CA . ARG A 1 314 ? -16.536 7.946 -11.738 1.00 87.50 314 ARG A CA 1
ATOM 2485 C C . ARG A 1 314 ? -17.249 8.982 -12.587 1.00 87.50 314 ARG A C 1
ATOM 2487 O O . ARG A 1 314 ? -17.832 8.629 -13.610 1.00 87.50 314 ARG A O 1
ATOM 2494 N N . CYS A 1 315 ? -17.139 10.252 -12.212 1.00 85.44 315 CYS A N 1
ATOM 2495 C CA . CYS A 1 315 ? -17.586 11.325 -13.087 1.00 85.44 315 CYS A CA 1
ATOM 2496 C C . CYS A 1 315 ? -16.589 11.538 -14.236 1.00 85.44 315 CYS A C 1
ATOM 2498 O O . CYS A 1 315 ? -15.370 11.549 -14.028 1.00 85.44 315 CYS A O 1
ATOM 2500 N N . ARG A 1 316 ? -17.105 11.710 -15.450 1.00 79.00 316 ARG A N 1
ATOM 2501 C CA . ARG A 1 316 ? -16.351 12.093 -16.642 1.00 79.00 316 ARG A CA 1
ATOM 2502 C C . ARG A 1 316 ? -17.058 13.275 -17.301 1.00 79.00 316 ARG A C 1
ATOM 2504 O O . ARG A 1 316 ? -18.269 13.225 -17.516 1.00 79.00 316 ARG A O 1
ATOM 2511 N N . GLY A 1 317 ? -16.291 14.308 -17.647 1.00 71.75 317 GLY A N 1
ATOM 2512 C CA . GLY A 1 317 ? -16.797 15.402 -18.474 1.00 71.75 317 GLY A CA 1
ATOM 2513 C C . GLY A 1 317 ? -17.223 14.893 -19.853 1.00 71.75 317 GLY A C 1
ATOM 2514 O O . GLY A 1 317 ? -16.644 13.928 -20.366 1.00 71.75 317 GLY A O 1
ATOM 2515 N N . GLY A 1 318 ? -18.248 15.519 -20.429 1.00 65.62 318 GLY A N 1
ATOM 2516 C CA . GLY A 1 318 ? -18.691 15.250 -21.793 1.00 65.62 318 GLY A CA 1
ATOM 2517 C C . GLY A 1 318 ? -17.602 15.502 -22.843 1.00 65.62 318 GLY A C 1
ATOM 2518 O O . GLY A 1 318 ? -16.511 15.997 -22.554 1.00 65.62 318 GLY A O 1
ATOM 2519 N N . HIS A 1 319 ? -17.894 15.134 -24.091 1.00 59.06 319 HIS A N 1
ATOM 2520 C CA . HIS A 1 319 ? -17.020 15.439 -25.223 1.00 59.06 319 HIS A CA 1
ATOM 2521 C C . HIS A 1 319 ? -16.898 16.958 -25.431 1.00 59.06 319 HIS A C 1
ATOM 2523 O O . HIS A 1 319 ? -17.789 17.717 -25.045 1.00 59.06 319 HIS A O 1
ATOM 2529 N N . VAL A 1 320 ? -15.795 17.395 -26.048 1.00 46.69 320 VAL A N 1
ATOM 2530 C CA . VAL A 1 320 ? -15.547 18.805 -26.392 1.00 46.69 320 VAL A CA 1
ATOM 2531 C C . VAL A 1 320 ? -16.768 19.371 -27.131 1.00 46.69 320 VAL A C 1
ATOM 2533 O O . VAL A 1 320 ? -17.183 18.808 -28.139 1.00 46.69 320 VAL A O 1
ATOM 2536 N N . GLY A 1 321 ? -17.367 20.439 -26.592 1.00 53.66 321 GLY A N 1
ATOM 2537 C CA . GLY A 1 321 ? -18.594 21.059 -27.116 1.00 53.66 321 GLY A CA 1
ATOM 2538 C C . GLY A 1 321 ? -19.900 20.638 -26.426 1.00 53.66 321 GLY A C 1
ATOM 2539 O O . GLY A 1 321 ? -20.940 21.226 -26.700 1.00 53.66 321 GLY A O 1
ATOM 2540 N N . THR A 1 322 ? -19.873 19.670 -25.504 1.00 58.84 322 THR A N 1
ATOM 2541 C CA . THR A 1 322 ? -21.048 19.281 -24.700 1.00 58.84 322 THR A CA 1
ATOM 2542 C C . THR A 1 322 ? -20.908 19.778 -23.258 1.00 58.8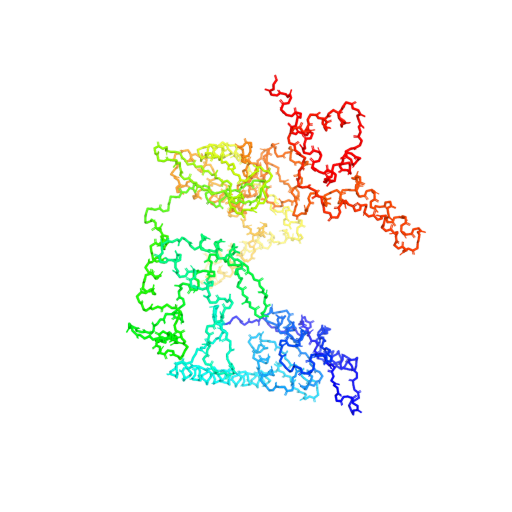4 322 THR A C 1
ATOM 2544 O O . THR A 1 322 ? -19.896 19.518 -22.613 1.00 58.84 322 THR A O 1
ATOM 2547 N N . ASN A 1 323 ? -21.922 20.484 -22.740 1.00 66.94 323 ASN A N 1
ATOM 2548 C CA . ASN A 1 323 ? -21.906 21.072 -21.389 1.00 66.94 323 ASN A CA 1
ATOM 2549 C C . ASN A 1 323 ? -22.434 20.124 -20.289 1.00 66.94 323 ASN A C 1
ATOM 2551 O O . ASN A 1 323 ? -22.807 20.568 -19.210 1.00 66.94 323 ASN A O 1
ATOM 2555 N N . TYR A 1 324 ? -22.504 18.816 -20.557 1.00 75.94 324 TYR A N 1
ATOM 2556 C CA . TYR A 1 324 ? -23.047 17.832 -19.614 1.00 75.94 324 TYR A CA 1
ATOM 2557 C C . TYR A 1 324 ? -21.973 16.846 -19.158 1.00 75.94 324 TYR A C 1
ATOM 2559 O O . TYR A 1 324 ? -21.087 16.467 -19.929 1.00 75.94 324 TYR A O 1
ATOM 2567 N N . SER A 1 325 ? -22.076 16.404 -17.906 1.00 85.62 325 SER A N 1
ATOM 2568 C CA . SER A 1 325 ? -21.185 15.413 -17.296 1.00 85.62 325 SER A CA 1
ATOM 2569 C C . SER A 1 325 ? -21.930 14.107 -17.014 1.00 85.62 325 SER A C 1
ATOM 2571 O O . SER A 1 325 ? -23.161 14.071 -16.941 1.00 85.62 325 SER A O 1
ATOM 2573 N N . TYR A 1 326 ? -21.182 13.009 -16.881 1.00 89.31 326 TYR A N 1
ATOM 2574 C CA . TYR A 1 326 ? -21.755 11.678 -16.680 1.00 89.31 326 TYR A CA 1
ATOM 2575 C C . TYR A 1 326 ? -21.053 10.925 -15.551 1.00 89.31 326 TYR A C 1
ATOM 2577 O O . TYR A 1 326 ? -19.823 10.894 -15.498 1.00 89.31 326 TYR A O 1
ATOM 2585 N N . TYR A 1 327 ? -21.824 10.232 -14.715 1.00 90.25 327 TYR A N 1
ATOM 2586 C CA . TYR A 1 327 ? -21.323 9.182 -13.832 1.00 90.25 327 TYR A CA 1
ATOM 2587 C C . TYR A 1 327 ? -21.260 7.862 -14.596 1.00 90.25 327 TYR A C 1
ATOM 2589 O O . TYR A 1 327 ? -22.246 7.434 -15.194 1.00 90.25 327 TYR A O 1
ATOM 2597 N N . LYS A 1 328 ? -20.093 7.215 -14.590 1.00 89.88 328 LYS A N 1
ATOM 2598 C CA . LYS A 1 328 ? -19.818 5.995 -15.351 1.00 89.88 328 LYS A CA 1
ATOM 2599 C C . LYS A 1 328 ? -19.354 4.854 -14.452 1.00 89.88 328 LYS A C 1
ATOM 2601 O O . LYS A 1 328 ? -18.500 5.050 -13.583 1.00 89.88 328 LYS A O 1
ATOM 2606 N N . ASP A 1 329 ? -19.863 3.654 -14.727 1.00 87.00 329 ASP A N 1
ATOM 2607 C CA . ASP A 1 329 ? -19.394 2.421 -14.094 1.00 87.00 329 ASP A CA 1
ATOM 2608 C C . ASP A 1 329 ? -17.984 2.056 -14.598 1.00 87.00 329 ASP A C 1
ATOM 2610 O O . ASP A 1 329 ? -17.691 2.053 -15.800 1.00 87.00 329 ASP A O 1
ATOM 2614 N N . MET A 1 330 ? -17.088 1.771 -13.653 1.00 83.38 330 MET A N 1
ATOM 2615 C CA . MET A 1 330 ? -15.685 1.444 -13.903 1.00 83.38 330 MET A CA 1
ATOM 2616 C C . MET A 1 330 ? -15.400 -0.056 -13.904 1.00 83.38 330 MET A C 1
ATOM 2618 O O . MET A 1 330 ? -14.251 -0.437 -14.144 1.00 83.38 330 MET A O 1
ATOM 2622 N N . ALA A 1 331 ? -16.398 -0.908 -13.663 1.00 78.62 331 ALA A N 1
ATOM 2623 C CA . ALA A 1 331 ? -16.235 -2.354 -13.603 1.00 78.62 331 ALA A CA 1
ATOM 2624 C C . ALA A 1 331 ? -15.539 -2.910 -14.852 1.00 78.62 331 ALA A C 1
ATOM 2626 O O . ALA A 1 331 ? -14.511 -3.572 -14.730 1.00 78.62 331 ALA A O 1
ATOM 2627 N N . LYS A 1 332 ? -15.986 -2.551 -16.064 1.00 77.06 332 LYS A N 1
ATOM 2628 C CA . LYS A 1 332 ? -15.366 -3.042 -17.308 1.00 77.06 332 LYS A CA 1
ATOM 2629 C C . LYS A 1 332 ? -13.916 -2.582 -17.465 1.00 77.06 332 LYS A C 1
ATOM 2631 O O . LYS A 1 332 ? -13.061 -3.376 -17.846 1.00 77.06 332 LYS A O 1
ATOM 2636 N N . ALA A 1 333 ? -13.623 -1.320 -17.142 1.00 75.88 333 ALA A N 1
ATOM 2637 C CA . ALA A 1 333 ? -12.264 -0.776 -17.209 1.00 75.88 333 ALA A CA 1
ATOM 2638 C C . ALA A 1 333 ? -11.325 -1.440 -16.188 1.00 75.88 333 ALA A C 1
ATOM 2640 O O . ALA A 1 333 ? -10.152 -1.662 -16.473 1.00 75.88 333 ALA A O 1
ATOM 2641 N N . ARG A 1 334 ? -11.854 -1.798 -15.014 1.00 74.06 334 ARG A N 1
ATOM 2642 C CA . ARG A 1 334 ? -11.138 -2.504 -13.942 1.00 74.06 334 ARG A CA 1
ATOM 2643 C C . ARG A 1 334 ? -11.139 -4.025 -14.099 1.00 74.06 334 ARG A C 1
ATOM 2645 O O . ARG A 1 334 ? -10.592 -4.705 -13.240 1.00 74.06 334 ARG A O 1
ATOM 2652 N N . LYS A 1 335 ? -11.741 -4.559 -15.169 1.00 76.44 335 LYS A N 1
ATOM 2653 C CA . LYS A 1 335 ? -11.955 -6.003 -15.376 1.00 76.44 335 LY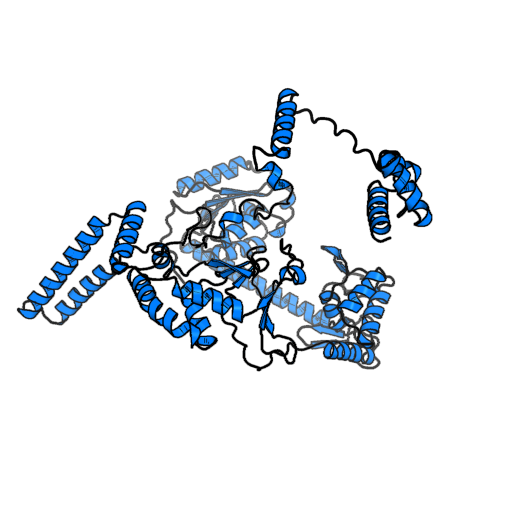S A CA 1
ATOM 2654 C C . LYS A 1 335 ? -12.691 -6.669 -14.196 1.00 76.44 335 LYS A C 1
ATOM 2656 O O . LYS A 1 335 ? -12.447 -7.828 -13.881 1.00 76.44 335 LYS A O 1
ATOM 2661 N N . TYR A 1 336 ? -13.590 -5.925 -13.556 1.00 67.06 336 TYR A N 1
ATOM 2662 C CA . TYR A 1 336 ? -14.454 -6.383 -12.473 1.00 67.06 336 TYR A CA 1
ATOM 2663 C C . TYR A 1 336 ? -15.801 -6.867 -13.041 1.00 67.06 336 TYR A C 1
ATOM 2665 O O . TYR A 1 336 ? -16.337 -6.223 -13.951 1.00 67.06 336 TYR A O 1
ATOM 2673 N N . PRO A 1 337 ? -16.367 -7.983 -12.550 1.00 66.94 337 PRO A N 1
ATOM 2674 C CA . PRO A 1 337 ? -17.655 -8.473 -13.027 1.00 66.94 337 PRO A CA 1
ATOM 2675 C C . PRO A 1 337 ? -18.793 -7.556 -12.553 1.00 66.94 337 PRO A C 1
ATOM 2677 O O . PRO A 1 337 ? -18.998 -7.376 -11.358 1.00 66.94 337 PRO A O 1
ATOM 2680 N N . CYS A 1 338 ? -19.552 -6.987 -13.492 1.00 71.75 338 CYS A N 1
ATOM 2681 C CA . CYS A 1 338 ? -20.777 -6.239 -13.208 1.00 71.75 338 CYS A CA 1
ATOM 2682 C C . CYS A 1 338 ? -21.947 -6.860 -13.988 1.00 71.75 338 CYS A C 1
ATOM 2684 O O . CYS A 1 338 ? -21.852 -6.946 -15.218 1.00 71.75 338 CYS A O 1
ATOM 2686 N N . PRO A 1 339 ? -23.041 -7.270 -13.316 1.00 72.75 339 PRO A N 1
ATOM 2687 C CA . PRO A 1 339 ? -24.242 -7.802 -13.966 1.00 72.75 339 PRO A CA 1
ATOM 2688 C C . PRO A 1 339 ? -24.826 -6.897 -15.061 1.00 72.75 339 PRO A C 1
ATOM 2690 O O . PRO A 1 339 ? -25.237 -7.398 -16.102 1.00 72.75 339 PRO A O 1
ATOM 2693 N N . ALA A 1 340 ? -24.769 -5.574 -14.877 1.00 69.38 340 ALA A N 1
ATOM 2694 C CA . ALA A 1 340 ? -25.240 -4.576 -15.844 1.00 69.38 340 ALA A CA 1
ATOM 2695 C C . ALA A 1 340 ? -24.214 -4.254 -16.959 1.00 69.38 340 ALA A C 1
ATOM 2697 O O . ALA A 1 340 ? -24.324 -3.263 -17.679 1.00 69.38 340 ALA A O 1
ATOM 2698 N N . GLY A 1 341 ? -23.154 -5.058 -17.093 1.00 71.62 341 GLY A N 1
ATOM 2699 C CA . GLY A 1 341 ? -22.131 -4.932 -18.135 1.00 71.62 341 GLY A CA 1
ATOM 2700 C C . GLY A 1 341 ? -20.944 -4.032 -17.776 1.00 71.62 341 GLY A C 1
ATOM 2701 O O . GLY A 1 341 ? -19.888 -4.140 -18.403 1.00 71.62 341 GLY A O 1
ATOM 2702 N N . GLY A 1 342 ? -21.058 -3.177 -16.755 1.00 76.69 342 GLY A N 1
ATOM 2703 C CA . GLY A 1 342 ? -19.926 -2.415 -16.215 1.00 76.69 342 GLY A CA 1
ATOM 2704 C C . GLY A 1 342 ? -19.404 -1.286 -17.107 1.00 76.69 342 GLY A C 1
ATOM 2705 O O . GLY A 1 342 ? -18.253 -0.877 -16.958 1.00 76.69 342 GLY A O 1
ATOM 2706 N N . TYR A 1 343 ? -20.208 -0.831 -18.074 1.00 80.44 343 TYR A N 1
ATOM 2707 C CA . TYR A 1 343 ? -19.882 0.275 -18.987 1.00 80.44 343 TYR A CA 1
ATOM 2708 C C . TYR A 1 343 ? -20.983 1.334 -19.098 1.00 80.44 343 TYR A C 1
ATOM 2710 O O . TYR A 1 343 ? -20.807 2.297 -19.850 1.00 80.44 343 TYR A O 1
ATOM 2718 N N . LEU A 1 344 ? -22.104 1.144 -18.396 1.00 85.00 344 LEU A N 1
ATOM 2719 C CA . LEU A 1 344 ? -23.234 2.063 -18.420 1.00 85.00 344 LEU A CA 1
ATOM 2720 C C . LEU A 1 344 ? -22.875 3.401 -17.764 1.00 85.00 344 LEU A C 1
ATOM 2722 O O . LEU A 1 344 ? -21.928 3.507 -16.975 1.00 85.00 344 LEU A O 1
ATOM 2726 N N . GLN A 1 345 ? -23.631 4.429 -18.137 1.00 88.44 345 GLN A N 1
ATOM 2727 C CA . GLN A 1 345 ? -23.427 5.796 -17.682 1.00 88.44 345 GLN A CA 1
ATOM 2728 C C . GLN A 1 345 ? -24.759 6.522 -17.493 1.00 88.44 345 GLN A C 1
ATOM 2730 O O . GLN A 1 345 ? -25.725 6.271 -18.219 1.00 88.44 345 GLN A O 1
ATOM 2735 N N . VAL A 1 346 ? -24.779 7.465 -16.558 1.00 88.44 346 VAL A N 1
ATOM 2736 C CA . VAL A 1 346 ? -25.925 8.325 -16.255 1.00 88.44 346 VAL A CA 1
ATOM 2737 C C . VAL A 1 346 ? -25.499 9.791 -16.236 1.00 88.44 346 VAL A C 1
ATOM 2739 O O . VAL A 1 346 ? -24.371 10.100 -15.862 1.00 88.44 346 VAL A O 1
ATOM 2742 N N . ARG A 1 347 ? -26.377 10.696 -16.680 1.00 88.19 347 ARG A N 1
ATOM 2743 C CA . ARG A 1 347 ? -26.128 12.147 -16.643 1.00 88.19 347 ARG A CA 1
ATOM 2744 C C . ARG A 1 347 ? -26.151 12.661 -15.208 1.00 88.19 347 ARG A C 1
ATOM 2746 O O . ARG A 1 347 ? -27.011 12.246 -14.438 1.00 88.19 347 ARG A O 1
ATOM 2753 N N . THR A 1 348 ? -25.263 13.596 -14.883 1.00 88.69 348 THR A N 1
ATOM 2754 C CA . THR A 1 348 ? -25.213 14.244 -13.561 1.00 88.69 348 THR A CA 1
ATOM 2755 C C . THR A 1 348 ? -26.531 14.933 -13.210 1.00 88.69 348 THR A C 1
ATOM 2757 O O . THR A 1 348 ? -27.047 14.719 -12.120 1.00 88.69 348 THR A O 1
ATOM 2760 N N . ASP A 1 349 ? -27.124 15.662 -14.159 1.00 87.62 349 ASP A N 1
ATOM 2761 C CA . ASP A 1 349 ? -28.347 16.453 -13.941 1.00 87.62 349 ASP A CA 1
ATOM 2762 C C . ASP A 1 349 ? -29.535 15.585 -13.505 1.00 87.62 349 ASP A C 1
ATOM 2764 O O . ASP A 1 349 ? -30.318 15.979 -12.648 1.00 87.62 349 ASP A O 1
ATOM 2768 N N . LEU A 1 350 ? -29.632 14.367 -14.053 1.00 88.62 350 LEU A N 1
ATOM 2769 C CA . LEU A 1 350 ? -30.689 13.420 -13.700 1.00 88.62 350 LEU A CA 1
ATOM 2770 C C . LEU A 1 350 ? -30.556 12.958 -12.245 1.00 88.62 350 LEU A C 1
ATOM 2772 O O . LEU A 1 350 ? -31.551 12.848 -11.538 1.00 88.62 350 LEU A O 1
ATOM 2776 N N . VAL A 1 351 ? -29.326 12.705 -11.790 1.00 89.50 351 VAL A N 1
ATOM 2777 C CA . VAL A 1 351 ? -29.063 12.307 -10.401 1.00 89.50 351 VAL A CA 1
ATOM 2778 C C . VAL A 1 351 ? -29.372 13.464 -9.448 1.00 89.50 351 VAL A C 1
ATOM 2780 O O . VAL A 1 351 ? -29.998 13.241 -8.416 1.00 89.50 351 VAL A O 1
ATOM 2783 N N . ILE A 1 352 ? -28.996 14.698 -9.809 1.00 89.00 352 ILE A N 1
ATOM 2784 C CA . ILE A 1 352 ? -29.301 15.909 -9.025 1.00 89.00 352 ILE A CA 1
ATOM 2785 C C . ILE A 1 352 ? -30.815 16.090 -8.880 1.00 89.00 352 ILE A C 1
ATOM 2787 O O . ILE A 1 352 ? -31.295 16.324 -7.770 1.00 89.00 352 ILE A O 1
ATOM 2791 N N . GLN A 1 353 ? -31.559 15.944 -9.980 1.00 88.56 353 GLN A N 1
ATOM 2792 C CA . GLN A 1 353 ? -33.014 16.065 -9.984 1.00 88.56 353 GLN A CA 1
ATOM 2793 C C . GLN A 1 353 ? -33.672 14.984 -9.117 1.00 88.56 353 GLN A C 1
ATOM 2795 O O . GLN A 1 353 ? -34.474 15.313 -8.246 1.00 88.56 353 GLN A O 1
ATOM 2800 N N . GLN A 1 354 ? -33.306 13.712 -9.310 1.00 88.69 354 GLN A N 1
ATOM 2801 C CA . GLN A 1 354 ? -33.863 12.595 -8.536 1.00 88.69 354 GLN A CA 1
ATOM 2802 C C . GLN A 1 354 ? -33.578 12.739 -7.041 1.00 88.69 354 GLN A C 1
ATOM 2804 O O . GLN A 1 354 ? -34.441 12.465 -6.211 1.00 88.69 354 GLN A O 1
ATOM 2809 N N . PHE A 1 355 ? -32.377 13.196 -6.685 1.00 87.62 355 PHE A N 1
ATOM 2810 C CA . PHE A 1 355 ? -32.038 13.429 -5.290 1.00 87.62 355 PHE A CA 1
ATOM 2811 C C . PHE A 1 355 ? -32.806 14.622 -4.703 1.00 87.62 355 PHE A C 1
ATOM 2813 O O . PHE A 1 355 ? -33.285 14.540 -3.578 1.00 87.62 355 PHE A O 1
ATOM 2820 N N . GLY A 1 356 ? -32.998 15.702 -5.467 1.00 86.44 356 GLY A N 1
ATOM 2821 C CA . GLY A 1 356 ? -33.820 16.840 -5.044 1.00 86.44 356 GLY A CA 1
ATOM 2822 C C . GLY A 1 356 ? -35.299 16.479 -4.858 1.00 86.44 356 GLY A C 1
ATOM 2823 O O . GLY A 1 356 ? -35.944 16.952 -3.925 1.00 86.44 356 GLY A O 1
ATOM 2824 N N . GLU A 1 357 ? -35.845 15.610 -5.712 1.00 84.50 357 GLU A N 1
ATOM 2825 C CA . GLU A 1 357 ? -37.184 15.028 -5.538 1.00 84.50 357 GLU A CA 1
ATOM 2826 C C . GLU A 1 357 ? -37.270 14.184 -4.262 1.00 84.50 357 GLU A C 1
ATOM 2828 O O . GLU A 1 357 ? -38.223 14.335 -3.497 1.00 84.50 357 GLU A O 1
ATOM 2833 N N . LEU A 1 358 ? -36.246 13.366 -3.992 1.00 82.81 358 LEU A N 1
ATOM 2834 C CA . LEU A 1 358 ? -36.145 12.592 -2.758 1.00 82.81 358 LEU A CA 1
ATOM 2835 C C . LEU A 1 358 ? -36.131 13.507 -1.529 1.00 82.81 358 LEU A C 1
ATOM 2837 O O . LEU A 1 358 ? -36.923 13.282 -0.621 1.00 82.81 358 LEU A O 1
ATOM 2841 N N . LEU A 1 359 ? -35.318 14.571 -1.528 1.00 82.62 359 LEU A N 1
ATOM 2842 C CA . LEU A 1 359 ? -35.258 15.556 -0.442 1.00 82.62 359 LEU A CA 1
ATOM 2843 C C . LEU A 1 359 ? -36.610 16.238 -0.191 1.00 82.62 359 LEU A C 1
ATOM 2845 O O . LEU A 1 359 ? -37.031 16.354 0.956 1.00 82.62 359 LEU A O 1
ATOM 2849 N N . ARG A 1 360 ? -37.325 16.647 -1.245 1.00 82.44 360 ARG A N 1
ATOM 2850 C CA . ARG A 1 360 ? -38.661 17.266 -1.127 1.00 82.44 360 ARG A CA 1
ATOM 2851 C C . ARG A 1 360 ? -39.720 16.320 -0.553 1.00 82.44 360 ARG A C 1
ATOM 2853 O O . ARG A 1 360 ? -40.713 16.790 0.007 1.00 82.44 360 ARG A O 1
ATOM 2860 N N . GLY A 1 361 ? -39.513 15.012 -0.690 1.00 75.38 361 GLY A N 1
ATOM 2861 C CA . GLY A 1 361 ? -40.337 13.982 -0.060 1.00 75.38 361 GLY A CA 1
ATOM 2862 C C . GLY A 1 361 ? -40.108 13.839 1.448 1.00 75.38 361 GLY A C 1
ATOM 2863 O O . GLY A 1 361 ? -40.980 13.319 2.139 1.00 75.38 361 GLY A O 1
ATOM 2864 N N . LEU A 1 362 ? -38.983 14.328 1.985 1.00 74.69 362 LEU A N 1
ATOM 2865 C CA . LEU A 1 362 ? -38.629 14.199 3.401 1.00 74.69 362 LEU A CA 1
ATOM 2866 C C . LEU A 1 362 ? -39.338 15.275 4.245 1.00 74.69 362 LEU A C 1
ATOM 2868 O O . LEU A 1 362 ? -38.749 16.292 4.612 1.00 74.69 362 LEU A O 1
ATOM 2872 N N . ARG A 1 363 ? -40.626 15.077 4.545 1.00 75.38 363 ARG A N 1
ATOM 2873 C CA . ARG A 1 363 ? -41.402 15.975 5.420 1.00 75.38 363 ARG A CA 1
ATOM 2874 C C . ARG A 1 363 ? -41.442 15.455 6.853 1.00 75.38 363 ARG A C 1
ATOM 2876 O O . ARG A 1 363 ? -41.982 14.384 7.105 1.00 75.38 363 ARG A O 1
ATOM 2883 N N . LEU A 1 364 ? -40.911 16.238 7.791 1.00 79.12 364 LEU A N 1
ATOM 2884 C CA . LEU A 1 364 ? -40.913 15.886 9.212 1.00 79.12 364 LEU A CA 1
ATOM 2885 C C . LEU A 1 364 ? -42.311 16.072 9.840 1.00 79.12 364 LEU A C 1
ATOM 2887 O O . LEU A 1 364 ? -42.927 17.120 9.626 1.00 79.12 364 LEU A O 1
ATOM 2891 N N . PRO A 1 365 ? -42.806 15.108 10.641 1.00 78.38 365 PRO A N 1
ATOM 2892 C CA . PRO A 1 365 ? -44.031 15.267 11.435 1.00 78.38 365 PRO A CA 1
ATOM 2893 C C . PRO A 1 365 ? -43.940 16.417 12.453 1.00 78.38 365 PRO A C 1
ATOM 2895 O O . PRO A 1 365 ? -42.861 16.694 12.961 1.00 78.38 365 PRO A O 1
ATOM 2898 N N . LEU A 1 366 ? -45.065 17.040 12.839 1.00 75.19 366 LEU A N 1
ATOM 2899 C CA . LEU A 1 366 ? -45.086 18.176 13.790 1.00 75.19 366 LEU A CA 1
ATOM 2900 C C . LEU A 1 366 ? -44.432 17.865 15.156 1.00 75.19 366 LEU A C 1
ATOM 2902 O O . LEU A 1 366 ? -43.808 18.743 15.744 1.00 75.19 366 LEU A O 1
ATOM 2906 N N . HIS A 1 367 ? -44.513 16.611 15.616 1.00 80.50 367 HIS A N 1
ATOM 2907 C CA . HIS A 1 367 ? -43.977 16.137 16.903 1.00 80.50 367 HIS A CA 1
ATOM 2908 C C . HIS A 1 367 ? -42.735 15.238 16.754 1.00 80.50 367 HIS A C 1
ATOM 2910 O O . HIS A 1 367 ? -42.439 14.413 17.616 1.00 80.50 367 HIS A O 1
ATOM 2916 N N . TRP A 1 368 ? -41.978 15.372 15.659 1.00 80.50 368 TRP A N 1
ATOM 2917 C CA . TRP A 1 368 ? -40.845 14.483 15.361 1.00 80.50 368 TRP A CA 1
ATOM 2918 C C . TRP A 1 368 ? -39.787 14.422 16.478 1.00 80.50 368 TRP A C 1
ATOM 2920 O O . TRP A 1 368 ? -39.211 13.365 16.712 1.00 80.50 368 TRP A O 1
ATOM 2930 N N . ARG A 1 369 ? -39.559 15.523 17.210 1.00 78.81 369 ARG A N 1
ATOM 2931 C CA . ARG A 1 369 ? -38.599 15.573 18.330 1.00 78.81 369 ARG A CA 1
ATOM 2932 C C . ARG A 1 369 ? -38.974 14.617 19.465 1.00 78.81 369 ARG A C 1
ATOM 2934 O O . ARG A 1 369 ? -38.103 13.960 20.031 1.00 78.81 369 ARG A O 1
ATOM 2941 N N . GLU A 1 370 ? -40.262 14.554 19.791 1.00 76.25 370 GLU A N 1
ATOM 2942 C CA . GLU A 1 370 ? -40.800 13.692 20.848 1.00 76.25 370 GLU A CA 1
ATOM 2943 C C . GLU A 1 370 ? -40.713 12.223 20.420 1.00 76.25 370 GLU A C 1
ATOM 2945 O O . GLU A 1 370 ? -40.203 11.399 21.174 1.00 76.25 370 GLU A O 1
ATOM 2950 N N . LEU A 1 371 ? -41.046 11.928 19.158 1.00 77.44 371 LEU A N 1
ATOM 2951 C CA . LEU A 1 371 ? -40.950 10.581 18.585 1.00 77.44 371 LEU A CA 1
ATOM 2952 C C . LEU A 1 371 ? -39.514 10.029 18.582 1.00 77.44 371 LEU A C 1
ATOM 2954 O O . LEU A 1 371 ? -39.296 8.871 18.934 1.00 77.44 371 LEU A O 1
ATOM 2958 N N . ILE A 1 372 ? -38.511 10.842 18.223 1.00 76.69 372 ILE A N 1
ATOM 2959 C CA . ILE A 1 372 ? -37.098 10.415 18.280 1.00 76.69 372 ILE A CA 1
ATOM 2960 C C . ILE A 1 372 ? -36.674 10.150 19.723 1.00 76.69 372 ILE A C 1
ATOM 2962 O O . ILE A 1 372 ? -35.979 9.169 19.995 1.00 76.69 372 ILE A O 1
ATOM 2966 N N . ARG A 1 373 ? -37.090 11.014 20.657 1.00 74.31 373 ARG A N 1
ATOM 2967 C CA . ARG A 1 373 ? -36.778 10.843 22.077 1.00 74.31 373 ARG A CA 1
ATOM 2968 C C . ARG A 1 373 ? -37.340 9.522 22.601 1.00 74.31 373 ARG A C 1
ATOM 2970 O O . ARG A 1 373 ? -36.604 8.784 23.250 1.00 74.31 373 ARG A O 1
ATOM 2977 N N . GLU A 1 374 ? -38.592 9.204 22.289 1.00 73.94 374 GLU A N 1
ATOM 2978 C CA . GLU A 1 374 ? -39.226 7.936 22.666 1.00 73.94 374 GLU A CA 1
ATOM 2979 C C . GLU A 1 374 ? -38.494 6.727 22.069 1.00 73.94 374 GLU A C 1
ATOM 2981 O O . GLU A 1 374 ? -38.140 5.808 22.808 1.00 73.94 374 GLU A O 1
ATOM 2986 N N . GLN A 1 375 ? -38.150 6.758 20.777 1.00 71.69 375 GLN A N 1
ATOM 2987 C CA . GLN A 1 375 ? -37.401 5.673 20.128 1.00 71.69 375 GLN A CA 1
ATOM 2988 C C . GLN A 1 375 ? -36.023 5.431 20.755 1.00 71.69 375 GLN A C 1
ATOM 2990 O O . GLN A 1 375 ? -35.608 4.283 20.928 1.00 71.69 375 GLN A O 1
ATOM 2995 N N . ILE A 1 376 ? -35.302 6.498 21.110 1.00 69.25 376 ILE A N 1
ATOM 2996 C CA . ILE A 1 376 ? -33.989 6.401 21.761 1.00 69.25 376 ILE A CA 1
ATOM 2997 C C . ILE A 1 376 ? -34.125 5.787 23.159 1.00 69.25 376 ILE A C 1
ATOM 2999 O O . ILE A 1 376 ? -33.337 4.912 23.523 1.00 69.25 376 ILE A O 1
ATOM 3003 N N . LEU A 1 377 ? -35.143 6.191 23.923 1.00 69.06 377 LEU A N 1
ATOM 3004 C CA . LEU A 1 377 ? -35.423 5.634 25.249 1.00 69.06 377 LEU A CA 1
ATOM 3005 C C . LEU A 1 377 ? -35.812 4.151 25.165 1.00 69.06 377 LEU A C 1
ATOM 3007 O O . LEU A 1 377 ? -35.310 3.340 25.945 1.00 69.06 377 LEU A O 1
ATOM 3011 N N . GLU A 1 378 ? -36.647 3.763 24.201 1.00 69.69 378 GLU A N 1
ATOM 3012 C CA . GLU A 1 378 ? -37.002 2.361 23.960 1.00 69.69 378 GLU A CA 1
ATOM 3013 C C . GLU A 1 378 ? -35.798 1.513 23.531 1.00 69.69 378 GLU A C 1
ATOM 3015 O O . GLU A 1 378 ? -35.621 0.390 24.014 1.00 69.69 378 GLU A O 1
ATOM 3020 N N . ALA A 1 379 ? -34.940 2.040 22.654 1.00 66.38 379 ALA A N 1
ATOM 3021 C CA . ALA A 1 379 ? -33.720 1.364 22.223 1.00 66.38 379 ALA A CA 1
ATOM 3022 C C . ALA A 1 379 ? -32.724 1.179 23.383 1.00 66.38 379 ALA A C 1
ATOM 3024 O O . ALA A 1 379 ? -32.109 0.117 23.501 1.00 66.38 379 ALA A O 1
ATOM 3025 N N . ALA A 1 380 ? -32.599 2.173 24.269 1.00 64.81 380 ALA A N 1
ATOM 3026 C CA . ALA A 1 380 ? -31.780 2.088 25.477 1.00 64.81 380 ALA A CA 1
ATOM 3027 C C . ALA A 1 380 ? -32.323 1.045 26.472 1.00 64.81 380 ALA A C 1
ATOM 3029 O O . ALA A 1 380 ? -31.550 0.228 26.979 1.00 64.81 380 ALA A O 1
ATOM 3030 N N . LYS A 1 381 ? -33.651 0.994 26.671 1.00 67.50 381 LYS A N 1
ATOM 3031 C CA . LYS A 1 381 ? -34.320 -0.041 27.481 1.00 67.50 381 LYS A CA 1
ATOM 3032 C C . LYS A 1 381 ? -34.074 -1.446 26.923 1.00 67.50 381 LYS A C 1
ATOM 3034 O O . LYS A 1 381 ? -33.728 -2.352 27.677 1.00 67.50 381 LYS A O 1
ATOM 3039 N N . LYS A 1 382 ? -34.162 -1.632 25.600 1.00 65.50 382 LYS A N 1
ATOM 3040 C CA . LYS A 1 382 ? -33.856 -2.917 24.935 1.00 65.50 382 LYS A CA 1
ATOM 3041 C C . LYS A 1 382 ? -32.394 -3.355 25.092 1.00 65.50 382 LYS A C 1
ATOM 3043 O O . LYS A 1 382 ? -32.130 -4.553 25.097 1.00 65.50 382 LYS A O 1
ATOM 3048 N N . LYS A 1 383 ? -31.452 -2.415 25.241 1.00 62.19 383 LYS A N 1
ATOM 3049 C CA . LYS A 1 383 ? -30.028 -2.694 25.518 1.00 62.19 383 LYS A CA 1
ATOM 3050 C C . LYS A 1 383 ? -29.725 -2.949 27.006 1.00 62.19 383 LYS A C 1
ATOM 3052 O O . LYS A 1 383 ? -28.569 -3.185 27.342 1.00 62.19 383 LYS A O 1
ATOM 3057 N N . GLY A 1 384 ? -30.734 -2.938 27.884 1.00 59.94 384 GLY A N 1
ATOM 3058 C CA . GLY A 1 384 ? -30.586 -3.260 29.306 1.00 59.94 384 GLY A CA 1
ATOM 3059 C C . GLY A 1 384 ? -30.080 -2.110 30.182 1.00 59.94 384 GLY A C 1
ATOM 3060 O O . GLY A 1 384 ? -29.657 -2.365 31.306 1.00 59.94 384 GLY A O 1
ATOM 3061 N N . LEU A 1 385 ? -30.111 -0.861 29.697 1.00 62.97 385 LEU A N 1
ATOM 3062 C CA . LEU A 1 385 ? -29.834 0.301 30.544 1.00 62.97 385 LEU A CA 1
ATOM 3063 C C . LEU A 1 385 ? -31.073 0.671 31.368 1.00 62.97 385 LEU A C 1
ATOM 3065 O O . LEU A 1 385 ? -32.170 0.813 30.825 1.00 62.97 385 LEU A O 1
ATOM 3069 N N . ASP A 1 386 ? -30.881 0.872 32.672 1.00 64.38 386 ASP A N 1
ATOM 3070 C CA . ASP A 1 386 ? -31.915 1.373 33.577 1.00 64.38 386 ASP A CA 1
ATOM 3071 C C . ASP A 1 386 ? -32.076 2.892 33.409 1.00 64.38 386 ASP A C 1
ATOM 3073 O O . ASP A 1 386 ? -31.439 3.714 34.066 1.00 64.38 386 ASP A O 1
ATOM 3077 N N . VAL A 1 387 ? -32.911 3.258 32.441 1.00 61.72 387 VAL A N 1
ATOM 3078 C CA . VAL A 1 387 ? -33.214 4.649 32.085 1.00 61.72 387 VAL A CA 1
ATOM 3079 C C . VAL A 1 387 ? -33.845 5.410 33.259 1.00 61.72 387 VAL A C 1
ATOM 3081 O O . VAL A 1 387 ? -33.564 6.596 33.439 1.00 61.72 387 VAL A O 1
ATOM 3084 N N . ASP A 1 388 ? -34.629 4.728 34.098 1.00 62.28 388 ASP A N 1
ATOM 3085 C CA . ASP A 1 388 ? -35.357 5.350 35.204 1.00 62.28 388 ASP A CA 1
ATOM 3086 C C . ASP A 1 388 ? -34.411 5.747 36.353 1.00 62.28 388 ASP A C 1
ATOM 3088 O O . ASP A 1 388 ? -34.629 6.774 37.002 1.00 62.28 388 ASP A O 1
ATOM 3092 N N . SER A 1 389 ? -33.331 4.995 36.605 1.00 66.25 389 SER A N 1
ATOM 3093 C CA . SER A 1 389 ? -32.312 5.407 37.586 1.00 66.25 389 SER A CA 1
ATOM 3094 C C . SER A 1 389 ? -31.450 6.565 37.093 1.00 66.25 389 SER A C 1
ATOM 3096 O O . SER A 1 389 ? -31.146 7.462 37.881 1.00 66.25 389 SER A O 1
ATOM 3098 N N . ILE A 1 390 ? -31.127 6.613 35.796 1.00 67.44 390 ILE A N 1
ATOM 3099 C CA . ILE A 1 390 ? -30.393 7.737 35.193 1.00 67.44 390 ILE A CA 1
ATOM 3100 C C . ILE A 1 390 ? -31.221 9.028 35.278 1.00 67.44 390 ILE A C 1
ATOM 3102 O O . ILE A 1 390 ? -30.688 10.083 35.631 1.00 67.44 390 ILE A O 1
ATOM 3106 N N . GLU A 1 391 ? -32.527 8.971 34.997 1.00 65.19 391 GLU A N 1
ATOM 3107 C CA . GLU A 1 391 ? -33.408 10.139 35.123 1.00 65.19 391 GLU A CA 1
ATOM 3108 C C . GLU A 1 391 ? -33.575 10.592 36.581 1.00 65.19 391 GLU A C 1
ATOM 3110 O O . GLU A 1 391 ? -33.499 11.794 36.856 1.00 65.19 391 GLU A O 1
ATOM 3115 N N . ARG A 1 392 ? -33.716 9.658 37.532 1.00 72.19 392 ARG A N 1
ATOM 3116 C CA . ARG A 1 392 ? -33.774 9.980 38.970 1.00 72.19 392 ARG A CA 1
ATOM 3117 C C . ARG A 1 392 ? -32.498 10.657 39.463 1.00 72.19 392 ARG A C 1
ATOM 3119 O O . ARG A 1 392 ? -32.579 11.634 40.209 1.00 72.19 392 ARG A O 1
ATOM 3126 N N . GLU A 1 393 ? -31.331 10.181 39.036 1.00 73.00 393 GLU A N 1
ATOM 3127 C CA . GLU A 1 393 ? -30.054 10.756 39.465 1.00 73.00 393 GLU A CA 1
ATOM 3128 C C . GLU A 1 393 ? -29.808 12.135 38.829 1.00 73.00 393 GLU A C 1
ATOM 3130 O O . GLU A 1 393 ? -29.357 13.059 39.512 1.00 73.00 393 GLU A O 1
ATOM 3135 N N . LYS A 1 394 ? -30.211 12.344 37.565 1.00 75.62 394 LYS A N 1
ATOM 3136 C CA . LYS A 1 394 ? -30.223 13.682 36.944 1.00 75.62 394 LYS A CA 1
ATOM 3137 C C . LYS A 1 394 ? -31.097 14.665 37.708 1.00 75.62 394 LYS A C 1
ATOM 3139 O O . LYS A 1 394 ? -30.685 15.805 37.933 1.00 75.62 394 LYS A O 1
ATOM 3144 N N . GLU A 1 395 ? -32.291 14.244 38.106 1.00 76.25 395 GLU A N 1
ATOM 3145 C CA . GLU A 1 395 ? -33.214 15.111 38.834 1.00 76.25 395 GLU A CA 1
ATOM 3146 C C . GLU A 1 395 ? -32.681 15.451 40.233 1.00 76.25 395 GLU A C 1
ATOM 3148 O O . GLU A 1 395 ? -32.702 16.611 40.652 1.00 76.25 395 GLU A O 1
ATOM 3153 N N . ARG A 1 396 ? -32.066 14.481 40.918 1.00 82.50 396 ARG A N 1
ATOM 3154 C CA . ARG A 1 396 ? -31.350 14.712 42.181 1.00 82.50 396 ARG A CA 1
ATOM 3155 C C . ARG A 1 396 ? -30.246 15.765 42.032 1.00 82.50 396 ARG A C 1
ATOM 3157 O O . ARG A 1 396 ? -30.145 16.658 42.879 1.00 82.50 396 ARG A O 1
ATOM 3164 N N . LEU A 1 397 ? -29.441 15.692 40.970 1.00 83.69 397 LEU A N 1
ATOM 3165 C CA . LEU A 1 397 ? -28.368 16.655 40.692 1.00 83.69 397 LEU A CA 1
ATOM 3166 C C . LEU A 1 397 ? -28.906 18.050 40.333 1.00 83.69 397 LEU A C 1
ATOM 3168 O O . LEU A 1 397 ? -28.359 19.048 40.803 1.00 83.69 397 LEU A O 1
ATOM 3172 N N . ARG A 1 398 ? -30.020 18.152 39.595 1.00 82.25 398 ARG A N 1
ATOM 3173 C CA . ARG A 1 398 ? -30.702 19.436 39.331 1.00 82.25 398 ARG A CA 1
ATOM 3174 C C . ARG A 1 398 ? -31.219 20.090 40.607 1.00 82.25 398 ARG A C 1
ATOM 3176 O O . ARG A 1 398 ? -31.013 21.288 40.809 1.00 82.25 398 ARG A O 1
ATOM 3183 N N . LEU A 1 399 ? -31.830 19.307 41.495 1.00 86.88 399 LEU A N 1
ATOM 3184 C CA . LEU A 1 399 ? -32.271 19.780 42.808 1.00 86.88 399 LEU A CA 1
ATOM 3185 C C . LEU A 1 399 ? -31.091 20.183 43.703 1.00 86.88 399 LEU A C 1
ATOM 3187 O O . LEU A 1 399 ? -31.240 21.072 44.541 1.00 86.88 399 LEU A O 1
ATOM 3191 N N . LYS A 1 400 ? -29.923 19.544 43.555 1.00 86.69 400 LYS A N 1
ATOM 3192 C CA . LYS A 1 400 ? -28.689 19.960 44.239 1.00 86.69 400 LYS A CA 1
ATOM 3193 C C . LYS A 1 400 ? -28.187 21.301 43.693 1.00 86.69 400 LYS A C 1
ATOM 3195 O O . LYS A 1 400 ? -27.962 22.209 44.483 1.00 86.69 400 LYS A O 1
ATOM 3200 N N . ARG A 1 401 ? -28.146 21.474 42.366 1.00 87.75 401 ARG A N 1
ATOM 3201 C CA . ARG A 1 401 ? -27.808 22.753 41.711 1.00 87.75 401 ARG A CA 1
ATOM 3202 C C . ARG A 1 401 ? -28.696 23.902 42.196 1.00 87.75 401 ARG A C 1
ATOM 3204 O O . ARG A 1 401 ? -28.206 24.972 42.531 1.00 87.75 401 ARG A O 1
ATOM 3211 N N . GLY A 1 402 ? -30.010 23.672 42.262 1.00 84.94 402 GLY A N 1
ATOM 3212 C CA . GLY A 1 402 ? -30.966 24.670 42.751 1.00 84.94 402 GLY A CA 1
ATOM 3213 C C . GLY A 1 402 ? -30.753 25.055 44.219 1.00 84.94 402 GLY A C 1
ATOM 3214 O O . GLY A 1 402 ? -30.941 26.215 44.577 1.00 84.94 402 GLY A O 1
ATOM 3215 N N . ARG A 1 403 ? -30.324 24.107 45.064 1.00 87.81 403 ARG A N 1
ATOM 3216 C CA . ARG A 1 403 ? -29.986 24.364 46.472 1.00 87.81 403 ARG A CA 1
ATOM 3217 C C . ARG A 1 403 ? -28.713 25.190 46.623 1.00 87.81 403 ARG A C 1
ATOM 3219 O O . ARG A 1 403 ? -28.750 26.166 47.360 1.00 87.81 403 ARG A O 1
ATOM 3226 N N . ILE A 1 404 ? -27.662 24.859 45.876 1.00 86.81 404 ILE A N 1
ATOM 3227 C CA . ILE A 1 404 ? -26.388 25.597 45.878 1.00 86.81 404 ILE A CA 1
ATOM 3228 C C . ILE A 1 404 ? -26.615 27.054 45.451 1.00 86.81 404 ILE A C 1
ATOM 3230 O O . ILE A 1 404 ? -26.227 27.981 46.155 1.00 86.81 404 ILE A O 1
ATOM 3234 N N . LEU A 1 405 ? -27.365 27.271 44.363 1.00 86.44 405 LEU A N 1
ATOM 3235 C CA . LEU A 1 405 ? -27.758 28.614 43.911 1.00 86.44 405 LEU A CA 1
ATOM 3236 C C . LEU A 1 405 ? -28.534 29.400 44.973 1.00 86.44 405 LEU A C 1
ATOM 3238 O O . LEU A 1 405 ? -28.384 30.614 45.089 1.00 86.44 405 LEU A O 1
ATOM 3242 N N . LYS A 1 406 ? -29.395 28.723 45.737 1.00 87.12 406 LYS A N 1
ATOM 3243 C CA . LYS A 1 406 ? -30.140 29.353 46.827 1.00 87.12 406 LYS A CA 1
ATOM 3244 C C . LYS A 1 406 ? -29.220 29.707 48.002 1.00 87.12 406 LYS A C 1
ATOM 3246 O O . LYS A 1 406 ? -29.312 30.821 48.500 1.00 87.12 406 LYS A O 1
ATOM 3251 N N . GLN A 1 407 ? -28.332 28.798 48.402 1.00 87.19 407 GLN A N 1
ATOM 3252 C CA . GLN A 1 407 ? -27.382 28.999 49.501 1.00 87.19 407 GLN A CA 1
ATOM 3253 C C . GLN A 1 407 ? -26.404 30.144 49.221 1.00 87.19 407 GLN A C 1
ATOM 3255 O O . GLN A 1 407 ? -26.161 30.946 50.116 1.00 87.19 407 GLN A O 1
ATOM 3260 N N . HIS A 1 408 ? -25.924 30.277 47.980 1.00 87.50 408 HIS A N 1
ATOM 3261 C CA . HIS A 1 408 ? -25.094 31.412 47.553 1.00 87.50 408 HIS A CA 1
ATOM 3262 C C . HIS A 1 408 ? -25.862 32.734 47.620 1.00 87.50 408 HIS A C 1
ATOM 3264 O O . HIS A 1 408 ? -25.413 33.687 48.249 1.00 87.50 408 HIS A O 1
ATOM 3270 N N . ARG A 1 409 ? -27.088 32.772 47.075 1.00 85.31 409 ARG A N 1
ATOM 3271 C CA . ARG A 1 409 ? -27.952 33.966 47.143 1.00 85.31 409 ARG A CA 1
ATOM 3272 C C . ARG A 1 409 ? -28.280 34.407 48.570 1.00 85.31 409 ARG A C 1
ATOM 3274 O O . ARG A 1 409 ? -28.522 35.590 48.787 1.00 85.31 409 ARG A O 1
ATOM 3281 N N . GLU A 1 410 ? -28.351 33.468 49.508 1.00 89.25 410 GLU A N 1
ATOM 3282 C CA . GLU A 1 410 ? -28.617 33.721 50.929 1.00 89.25 410 GLU A CA 1
ATOM 3283 C C . GLU A 1 410 ? -27.327 33.970 51.742 1.00 89.25 410 GLU A C 1
ATOM 3285 O O . GLU A 1 410 ? -27.413 34.282 52.927 1.00 89.25 410 GLU A O 1
ATOM 3290 N N . GLY A 1 411 ? -26.147 33.892 51.109 1.00 83.62 411 GLY A N 1
ATOM 3291 C CA . GLY A 1 411 ? -24.846 34.197 51.713 1.00 83.62 411 GLY A CA 1
ATOM 3292 C C . GLY A 1 411 ? -24.277 33.098 52.614 1.00 83.62 411 GLY A C 1
ATOM 3293 O O . GLY A 1 411 ? -23.420 33.379 53.446 1.00 83.62 411 GLY A O 1
ATOM 3294 N N . TYR A 1 412 ? -24.765 31.860 52.489 1.00 86.00 412 TYR A N 1
ATOM 3295 C CA . TYR A 1 412 ? -24.304 30.722 53.296 1.00 86.00 412 TYR A CA 1
ATOM 3296 C C . TYR A 1 412 ? -23.003 30.083 52.794 1.00 86.00 412 TYR A C 1
ATOM 3298 O O . TYR A 1 412 ? -22.389 29.339 53.550 1.00 86.00 412 TYR A O 1
ATOM 3306 N N . ILE A 1 413 ? -22.620 30.343 51.542 1.00 88.62 413 ILE A N 1
ATOM 3307 C CA . ILE A 1 413 ? -21.390 29.856 50.900 1.00 88.62 413 ILE A CA 1
ATOM 3308 C C . ILE A 1 413 ? -20.705 31.026 50.196 1.00 88.62 413 ILE A C 1
ATOM 3310 O O . ILE A 1 413 ? -21.394 31.926 49.702 1.00 88.62 413 ILE A O 1
ATOM 3314 N N . ASP A 1 414 ? -19.375 31.025 50.174 1.00 87.38 414 ASP A N 1
ATOM 3315 C CA . ASP A 1 414 ? -18.586 32.036 49.468 1.00 87.38 414 ASP A CA 1
ATOM 3316 C C . ASP A 1 414 ? -18.456 31.726 47.964 1.00 87.38 414 ASP A C 1
ATOM 3318 O O . ASP A 1 414 ? -18.937 30.700 47.471 1.00 87.38 414 ASP A O 1
ATOM 3322 N N . ASP A 1 415 ? -17.866 32.657 47.211 1.00 84.75 415 ASP A N 1
ATOM 3323 C CA . ASP A 1 415 ? -17.761 32.550 45.752 1.00 84.75 415 ASP A CA 1
ATOM 3324 C C . ASP A 1 415 ? -16.850 31.387 45.310 1.00 84.75 415 ASP A C 1
ATOM 3326 O O . ASP A 1 415 ? -17.138 30.732 44.308 1.00 84.75 415 ASP A O 1
ATOM 3330 N N . GLU A 1 416 ? -15.789 31.086 46.065 1.00 85.75 416 GLU A N 1
ATOM 3331 C CA . GLU A 1 416 ? -14.826 30.028 45.728 1.00 85.75 416 GLU A CA 1
ATOM 3332 C C . GLU A 1 416 ? -15.433 28.634 45.974 1.00 85.75 416 GLU A C 1
ATOM 3334 O O . GLU A 1 416 ? -15.318 27.728 45.140 1.00 85.75 416 GLU A O 1
ATOM 3339 N N . GLU A 1 417 ? -16.172 28.475 47.075 1.00 84.38 417 GLU A N 1
ATOM 3340 C CA . GLU A 1 417 ? -16.920 27.263 47.406 1.00 84.38 417 GLU A CA 1
ATOM 3341 C C . GLU A 1 417 ? -18.106 27.050 46.447 1.00 84.38 417 GLU A C 1
ATOM 3343 O O . GLU A 1 417 ? -18.340 25.928 45.986 1.00 84.38 417 GLU A O 1
ATOM 3348 N N . PHE A 1 418 ? -18.802 28.122 46.051 1.00 89.88 418 PHE A N 1
ATOM 3349 C CA . PHE A 1 418 ? -19.851 28.069 45.029 1.00 89.88 418 PHE A CA 1
ATOM 3350 C C . PHE A 1 418 ? -19.316 27.593 43.675 1.00 89.88 418 PHE A C 1
ATOM 3352 O O . PHE A 1 418 ? -19.901 26.683 43.080 1.00 89.88 418 PHE A O 1
ATOM 3359 N N . GLU A 1 419 ? -18.210 28.164 43.187 1.00 84.56 419 GLU A N 1
ATOM 3360 C CA . GLU A 1 419 ? -17.599 27.758 41.917 1.00 84.56 419 GLU A CA 1
ATOM 3361 C C . GLU A 1 419 ? -17.165 26.286 41.942 1.00 84.56 419 GLU A C 1
ATOM 3363 O O . GLU A 1 419 ? -17.440 25.544 40.992 1.00 84.56 419 GLU A O 1
ATOM 3368 N N . GLY A 1 420 ? -16.568 25.829 43.047 1.00 85.62 420 GLY A N 1
ATOM 3369 C CA . GLY A 1 420 ? -16.162 24.436 43.233 1.00 85.62 420 GLY A CA 1
ATOM 3370 C C . GLY A 1 420 ? -17.339 23.455 43.241 1.00 85.62 420 GLY A C 1
ATOM 3371 O O . GLY A 1 420 ? -17.328 22.453 42.513 1.00 85.62 420 GLY A O 1
ATOM 3372 N N . GLU A 1 421 ? -18.385 23.734 44.025 1.00 85.56 421 GLU A N 1
ATOM 3373 C CA . GLU A 1 421 ? -19.561 22.863 44.104 1.00 85.56 421 GLU A CA 1
ATOM 3374 C C . GLU A 1 421 ? -20.381 22.864 42.807 1.00 85.56 421 GLU A C 1
ATOM 3376 O O . GLU A 1 421 ? -20.864 21.808 42.375 1.00 85.56 421 GLU A O 1
ATOM 3381 N N . MET A 1 422 ? -20.514 24.019 42.151 1.00 86.69 422 MET A N 1
ATOM 3382 C CA . MET A 1 422 ? -21.185 24.132 40.857 1.00 86.69 422 MET A CA 1
ATOM 3383 C C . MET A 1 422 ? -20.435 23.366 39.772 1.00 86.69 422 MET A C 1
ATOM 3385 O O . MET A 1 422 ? -21.061 22.586 39.050 1.00 86.69 422 MET A O 1
ATOM 3389 N N . ALA A 1 423 ? -19.108 23.497 39.701 1.00 83.44 423 ALA A N 1
ATOM 3390 C CA . ALA A 1 423 ? -18.287 22.746 38.756 1.00 83.44 423 ALA A CA 1
ATOM 3391 C C . ALA A 1 423 ? -18.409 21.228 38.975 1.00 83.44 423 ALA A C 1
ATOM 3393 O O . ALA A 1 423 ? -18.519 20.468 38.010 1.00 83.44 423 ALA A O 1
ATOM 3394 N N . ALA A 1 424 ? -18.461 20.770 40.230 1.00 84.12 424 ALA A N 1
ATOM 3395 C CA . ALA A 1 424 ? -18.648 19.357 40.557 1.00 84.12 424 ALA A CA 1
ATOM 3396 C C . ALA A 1 424 ? -20.028 18.828 40.127 1.00 84.12 424 ALA A C 1
ATOM 3398 O O . ALA A 1 424 ? -20.132 17.725 39.582 1.00 84.12 424 ALA A O 1
ATOM 3399 N N . VAL A 1 425 ? -21.096 19.606 40.337 1.00 84.62 425 VAL A N 1
ATOM 3400 C CA . VAL A 1 425 ? -22.455 19.236 39.904 1.00 84.62 425 VAL A CA 1
ATOM 3401 C C . VAL A 1 425 ? -22.580 19.256 38.381 1.00 84.62 425 VAL A C 1
ATOM 3403 O O . VAL A 1 425 ? -23.206 18.360 37.814 1.00 84.62 425 VAL A O 1
ATOM 3406 N N . GLU A 1 426 ? -21.969 20.222 37.701 1.00 78.69 426 GLU A N 1
ATOM 3407 C CA . GLU A 1 426 ? -21.945 20.277 36.237 1.00 78.69 426 GLU A CA 1
ATOM 3408 C C . GLU A 1 426 ? -21.162 19.115 35.624 1.00 78.69 426 GLU A C 1
ATOM 3410 O O . GLU A 1 426 ? -21.633 18.498 34.665 1.00 78.69 426 GLU A O 1
ATOM 3415 N N . LEU A 1 427 ? -20.014 18.756 36.203 1.00 78.44 427 LEU A N 1
ATOM 3416 C CA . LEU A 1 427 ? -19.236 17.592 35.783 1.00 78.44 427 LEU A CA 1
ATOM 3417 C C . LEU A 1 427 ? -20.036 16.293 35.961 1.00 78.44 427 LEU A C 1
ATOM 3419 O O . LEU A 1 427 ? -20.055 15.453 35.061 1.00 78.44 427 LEU A O 1
ATOM 3423 N N . ALA A 1 428 ? -20.747 16.149 37.084 1.00 78.56 428 ALA A N 1
ATOM 3424 C CA . ALA A 1 428 ? -21.617 15.004 37.334 1.00 78.56 428 ALA A CA 1
ATOM 3425 C C . ALA A 1 428 ? -22.800 14.949 36.351 1.00 78.56 428 ALA A C 1
ATOM 3427 O O . ALA A 1 428 ? -23.124 13.880 35.844 1.00 78.56 428 ALA A O 1
ATOM 3428 N N . LEU A 1 429 ? -23.421 16.087 36.021 1.00 76.19 429 LEU A N 1
ATOM 3429 C CA . LEU A 1 429 ? -24.503 16.147 35.031 1.00 76.19 429 LEU A CA 1
ATOM 3430 C C . LEU A 1 429 ? -24.033 15.751 33.623 1.00 76.19 429 LEU A C 1
ATOM 3432 O O . LEU A 1 429 ? -24.774 15.052 32.929 1.00 76.19 429 LEU A O 1
ATOM 3436 N N . ARG A 1 430 ? -22.813 16.140 33.225 1.00 66.62 430 ARG A N 1
ATOM 3437 C CA . ARG A 1 430 ? -22.187 15.715 31.957 1.00 66.62 430 ARG A CA 1
ATOM 3438 C C . ARG A 1 430 ? -21.885 14.216 31.931 1.00 66.62 430 ARG A C 1
ATOM 3440 O O . ARG A 1 430 ? -22.082 13.568 30.912 1.00 66.62 430 ARG A O 1
ATOM 3447 N N . ALA A 1 431 ? -21.478 13.636 33.061 1.00 65.12 431 ALA A N 1
ATOM 3448 C CA . ALA A 1 431 ? -21.218 12.197 33.161 1.00 65.12 431 ALA A CA 1
ATOM 3449 C C . ALA A 1 431 ? -22.473 11.329 32.930 1.00 65.12 431 ALA A C 1
ATOM 3451 O O . ALA A 1 431 ? -22.349 10.165 32.555 1.00 65.12 431 ALA A O 1
ATOM 3452 N N . PHE A 1 432 ? -23.672 11.891 33.122 1.00 63.84 432 PHE A N 1
ATOM 3453 C CA . PHE A 1 432 ? -24.950 11.214 32.891 1.00 63.84 432 PHE A CA 1
ATOM 3454 C C . PHE A 1 432 ? -25.609 11.574 31.547 1.00 63.84 432 PHE A C 1
ATOM 3456 O O . PHE A 1 432 ? -26.809 11.344 31.387 1.00 63.84 432 PHE A O 1
ATOM 3463 N N . GLU A 1 433 ? -24.900 12.153 30.572 1.00 58.78 433 GLU A N 1
ATOM 3464 C CA . GLU A 1 433 ? -25.439 12.390 29.220 1.00 58.78 433 GLU A CA 1
ATOM 3465 C C . GLU A 1 433 ? -26.174 11.147 28.670 1.00 58.78 433 GLU A C 1
ATOM 3467 O O . GLU A 1 433 ? -25.811 10.009 28.966 1.00 58.78 433 GLU A O 1
ATOM 3472 N N . MET A 1 434 ? -27.312 11.364 27.984 1.00 56.91 434 MET A N 1
ATOM 3473 C CA . MET A 1 434 ? -28.182 10.257 27.548 1.00 56.91 434 MET A CA 1
ATOM 3474 C C . MET A 1 434 ? -27.368 9.210 26.774 1.00 56.91 434 MET A C 1
ATOM 3476 O O . MET A 1 434 ? -26.524 9.606 25.971 1.00 56.91 434 MET A O 1
ATOM 3480 N N . PRO A 1 435 ? -27.625 7.903 26.972 1.00 57.66 435 PRO A N 1
ATOM 3481 C CA . PRO A 1 435 ? -26.858 6.866 26.300 1.00 57.66 435 PRO A CA 1
ATOM 3482 C C . PRO A 1 435 ? -26.924 7.056 24.786 1.00 57.66 435 PRO A C 1
ATOM 3484 O O . PRO A 1 435 ? -28.006 7.198 24.213 1.00 57.66 435 PRO A O 1
ATOM 3487 N N . GLU A 1 436 ? -25.756 7.061 24.151 1.00 57.53 436 GLU A N 1
ATOM 3488 C CA . GLU A 1 436 ? -25.649 7.135 22.701 1.00 57.53 436 GLU A CA 1
ATOM 3489 C C . GLU A 1 436 ? -26.337 5.915 22.078 1.00 57.53 436 GLU A C 1
ATOM 3491 O O . GLU A 1 436 ? -25.974 4.760 22.330 1.00 57.53 436 GLU A O 1
ATOM 3496 N N . VAL A 1 437 ? -27.339 6.158 21.237 1.00 54.97 437 VAL A N 1
ATOM 3497 C CA . VAL A 1 437 ? -27.934 5.108 20.412 1.00 54.97 437 VAL A CA 1
ATOM 3498 C C . VAL A 1 437 ? -27.206 5.140 19.077 1.00 54.97 437 VAL A C 1
ATOM 3500 O O . VAL A 1 437 ? -27.171 6.159 18.398 1.00 54.97 437 VAL A O 1
ATOM 3503 N N . ASP A 1 438 ? -26.547 4.028 18.755 1.00 54.66 438 ASP A N 1
ATOM 3504 C CA . ASP A 1 438 ? -25.720 3.854 17.555 1.00 54.66 438 ASP A CA 1
ATOM 3505 C C . ASP A 1 438 ? -24.553 4.864 17.436 1.00 54.66 438 ASP A C 1
ATOM 3507 O O . ASP A 1 438 ? -24.096 5.177 16.337 1.00 54.66 438 ASP A O 1
ATOM 3511 N N . GLY A 1 439 ? -24.035 5.333 18.583 1.00 59.97 439 GLY A N 1
ATOM 3512 C CA . GLY A 1 439 ? -22.862 6.218 18.678 1.00 59.97 439 GLY A CA 1
ATOM 3513 C C . GLY A 1 439 ? -23.154 7.710 18.472 1.00 59.97 439 GLY A C 1
ATOM 3514 O O . GLY A 1 439 ? -22.240 8.472 18.161 1.00 59.97 439 GLY A O 1
ATOM 3515 N N . VAL A 1 440 ? -24.423 8.131 18.581 1.00 65.44 440 VAL A N 1
ATOM 3516 C CA . VAL A 1 440 ? -24.852 9.526 18.390 1.00 65.44 440 VAL A CA 1
ATOM 3517 C C . VAL A 1 440 ? -25.692 10.010 19.573 1.00 65.44 440 VAL A C 1
ATOM 3519 O O . VAL A 1 440 ? -26.559 9.289 20.072 1.00 65.44 440 VAL A O 1
ATOM 3522 N N . SER A 1 441 ? -25.458 11.254 20.006 1.00 72.25 441 SER A N 1
ATOM 3523 C CA . SER A 1 441 ? -26.256 11.926 21.036 1.00 72.25 441 SER A CA 1
ATOM 3524 C C . SER A 1 441 ? -27.565 12.496 20.471 1.00 72.25 441 SER A C 1
ATOM 3526 O O . SER A 1 441 ? -27.622 12.951 19.327 1.00 72.25 441 SER A O 1
ATOM 3528 N N . LEU A 1 442 ? -28.623 12.527 21.290 1.00 70.62 442 LEU A N 1
ATOM 3529 C CA . LEU A 1 442 ? -29.936 13.081 20.917 1.00 70.62 442 LEU A CA 1
ATOM 3530 C C . LEU A 1 442 ? -29.834 14.526 20.389 1.00 70.62 442 LEU A C 1
ATOM 3532 O O . LEU A 1 442 ? -30.521 14.885 19.438 1.00 70.62 442 LEU A O 1
ATOM 3536 N N . GLU A 1 443 ? -28.948 15.337 20.967 1.00 72.06 443 GLU A N 1
ATOM 3537 C CA . GLU A 1 443 ? -28.724 16.728 20.554 1.00 72.06 443 GLU A CA 1
ATOM 3538 C C . GLU A 1 443 ? -28.254 16.834 19.098 1.00 72.06 443 GLU A C 1
ATOM 3540 O O . GLU A 1 443 ? -28.791 17.636 18.335 1.00 72.06 443 GLU A O 1
ATOM 3545 N N . LYS A 1 444 ? -27.324 15.967 18.674 1.00 76.88 444 LYS A N 1
ATOM 3546 C CA . LYS A 1 444 ? -26.829 15.930 17.288 1.00 76.88 444 LYS A CA 1
ATOM 3547 C C . LYS A 1 444 ? -27.912 15.508 16.296 1.00 76.88 444 LYS A C 1
ATOM 3549 O O . LYS A 1 444 ? -27.958 16.023 15.182 1.00 76.88 444 LYS A O 1
ATOM 3554 N N . VAL A 1 445 ? -28.802 14.599 16.701 1.00 78.81 445 VAL A N 1
ATOM 3555 C CA . VAL A 1 445 ? -29.951 14.180 15.881 1.00 78.81 445 VAL A CA 1
ATOM 3556 C C . VAL A 1 445 ? -30.955 15.330 15.732 1.00 78.81 445 VAL A C 1
ATOM 3558 O O . VAL A 1 445 ? -31.457 15.575 14.638 1.00 78.81 445 VAL A O 1
ATOM 3561 N N . ILE A 1 446 ? -31.223 16.088 16.799 1.00 79.44 446 ILE A N 1
ATOM 3562 C CA . ILE A 1 446 ? -32.118 17.254 16.727 1.00 79.44 446 ILE A CA 1
ATOM 3563 C C . ILE A 1 446 ? -31.531 18.326 15.799 1.00 79.44 446 ILE A C 1
ATOM 3565 O O . ILE A 1 446 ? -32.220 18.824 14.910 1.00 79.44 446 ILE A O 1
ATOM 3569 N N . GLU A 1 447 ? -30.243 18.627 15.947 1.00 80.56 447 GLU A N 1
ATOM 3570 C CA . GLU A 1 447 ? -29.547 19.605 15.110 1.00 80.56 447 GLU A CA 1
ATOM 3571 C C . GLU A 1 447 ? -29.552 19.200 13.621 1.00 80.56 447 GLU A C 1
ATOM 3573 O O . GLU A 1 447 ? -29.733 20.034 12.733 1.00 80.56 447 GLU A O 1
ATOM 3578 N N . ALA A 1 448 ? -29.399 17.905 13.324 1.00 81.75 448 ALA A N 1
ATOM 3579 C CA . ALA A 1 448 ? -29.520 17.371 11.968 1.00 81.75 448 ALA A CA 1
ATOM 3580 C C . ALA A 1 448 ? -30.937 17.554 11.389 1.00 81.75 448 ALA A C 1
ATOM 3582 O O . ALA A 1 448 ? -31.082 17.962 10.234 1.00 81.75 448 ALA A O 1
ATOM 3583 N N . GLY A 1 449 ? -31.984 17.318 12.186 1.00 81.00 449 GLY A N 1
ATOM 3584 C CA . GLY A 1 449 ? -33.375 17.480 11.750 1.00 81.00 449 GLY A CA 1
ATOM 3585 C C . GLY A 1 449 ? -33.770 18.930 11.488 1.00 81.00 449 GLY A C 1
ATOM 3586 O O . GLY A 1 449 ? -34.477 19.206 10.522 1.00 81.00 449 GLY A O 1
ATOM 3587 N N . GLU A 1 450 ? -33.255 19.873 12.274 1.00 83.00 450 GLU A N 1
ATOM 3588 C CA . GLU A 1 450 ? -33.495 21.309 12.072 1.00 83.00 450 GLU A CA 1
ATOM 3589 C C . GLU A 1 450 ? -32.846 21.858 10.798 1.00 83.00 450 GLU A C 1
ATOM 3591 O O . GLU A 1 450 ? -33.366 22.794 10.188 1.00 83.00 450 GLU A O 1
ATOM 3596 N N . ARG A 1 451 ? -31.742 21.254 10.349 1.00 83.19 451 ARG A N 1
ATOM 3597 C CA . ARG A 1 451 ? -31.070 21.630 9.095 1.00 83.19 451 ARG A CA 1
ATOM 3598 C C . ARG A 1 451 ? -31.834 21.175 7.852 1.00 83.19 451 ARG A C 1
ATOM 3600 O O . ARG A 1 451 ? -31.734 21.827 6.811 1.00 83.19 451 ARG A O 1
ATOM 3607 N N . LEU A 1 452 ? -32.605 20.089 7.943 1.00 82.81 452 LEU A N 1
ATOM 3608 C CA . LEU A 1 452 ? -33.228 19.435 6.789 1.00 82.81 452 LEU A CA 1
ATOM 3609 C C . LEU A 1 452 ? -34.129 20.377 5.956 1.00 82.81 452 LEU A C 1
ATOM 3611 O O . LEU A 1 452 ? -33.919 20.440 4.743 1.00 82.81 452 LEU A O 1
ATOM 3615 N N . PRO A 1 453 ? -35.054 21.175 6.535 1.00 82.38 453 PRO A N 1
ATOM 3616 C CA . PRO A 1 453 ? -35.881 22.099 5.754 1.00 82.38 453 PRO A CA 1
ATOM 3617 C C . PRO A 1 453 ? -35.056 23.134 4.978 1.00 82.38 453 PRO A C 1
ATOM 3619 O O . PRO A 1 453 ? -35.323 23.380 3.801 1.00 82.38 453 PRO A O 1
ATOM 3622 N N . GLY A 1 454 ? -34.005 23.685 5.594 1.00 83.00 454 GLY A N 1
ATOM 3623 C CA . GLY A 1 454 ? -33.107 24.637 4.936 1.00 83.00 454 GLY A CA 1
ATOM 3624 C C . GLY A 1 454 ? -32.378 24.017 3.743 1.00 83.00 454 GLY A C 1
ATOM 3625 O O . GLY A 1 454 ? -32.313 24.616 2.671 1.00 83.00 454 GLY A O 1
ATOM 3626 N N . MET A 1 455 ? -31.906 22.777 3.889 1.00 84.56 455 MET A N 1
ATOM 3627 C CA . MET A 1 455 ? -31.248 22.036 2.807 1.00 84.56 455 MET A CA 1
ATOM 3628 C C . MET A 1 455 ? -32.211 21.748 1.651 1.00 84.56 455 MET A C 1
ATOM 3630 O O . MET A 1 455 ? -31.841 21.915 0.492 1.00 84.56 455 MET A O 1
ATOM 3634 N N . THR A 1 456 ? -33.460 21.371 1.950 1.00 83.62 456 THR A N 1
ATOM 3635 C CA . THR A 1 456 ? -34.479 21.109 0.917 1.00 83.62 456 THR A CA 1
ATOM 3636 C C . THR A 1 456 ? -34.836 22.362 0.117 1.00 83.62 456 THR A C 1
ATOM 3638 O O . THR A 1 456 ? -35.007 22.274 -1.096 1.00 83.62 456 THR A O 1
ATOM 3641 N N . ALA A 1 457 ? -34.904 23.529 0.768 1.00 84.00 457 ALA A N 1
ATOM 3642 C CA . ALA A 1 457 ? -35.244 24.794 0.121 1.00 84.00 457 ALA A CA 1
ATOM 3643 C C . ALA A 1 457 ? -34.108 25.330 -0.764 1.00 84.00 457 ALA A C 1
ATOM 3645 O O . ALA A 1 457 ? -34.363 25.936 -1.803 1.00 84.00 457 ALA A O 1
ATOM 3646 N N . LEU A 1 458 ? -32.856 25.108 -0.358 1.00 86.75 458 LEU A N 1
ATOM 3647 C CA . LEU A 1 458 ? -31.680 25.641 -1.047 1.00 86.75 458 LEU A CA 1
ATOM 3648 C C . LEU A 1 458 ? -31.140 24.716 -2.146 1.00 86.75 458 LEU A C 1
ATOM 3650 O O . LEU A 1 458 ? -30.373 25.180 -2.985 1.00 86.75 458 LEU A O 1
ATOM 3654 N N . TRP A 1 459 ? -31.534 23.439 -2.185 1.00 87.44 459 TRP A N 1
ATOM 3655 C CA . TRP A 1 459 ? -30.947 22.425 -3.074 1.00 87.44 459 TRP A CA 1
ATOM 3656 C C . TRP A 1 459 ? -30.909 22.825 -4.560 1.00 87.44 459 TRP A C 1
ATOM 3658 O O . TRP A 1 459 ? -29.886 22.651 -5.231 1.00 87.44 459 TRP A O 1
ATOM 3668 N N . ASP A 1 460 ? -32.001 23.390 -5.076 1.00 84.50 460 ASP A N 1
ATOM 3669 C CA . ASP A 1 460 ? -32.130 23.714 -6.501 1.00 84.50 460 ASP A CA 1
ATOM 3670 C C . ASP A 1 460 ? -31.274 24.927 -6.908 1.00 84.50 460 ASP A C 1
ATOM 3672 O O . ASP A 1 460 ? -30.771 24.975 -8.032 1.00 84.50 460 ASP A O 1
ATOM 3676 N N . VAL A 1 461 ? -31.033 25.859 -5.980 1.00 86.62 461 VAL A N 1
ATOM 3677 C CA . VAL A 1 461 ? -30.275 27.106 -6.208 1.00 86.62 461 VAL A CA 1
ATOM 3678 C C . VAL A 1 461 ? -28.806 26.983 -5.774 1.00 86.62 461 VAL A C 1
ATOM 3680 O O . VAL A 1 461 ? -27.963 27.756 -6.223 1.00 86.62 461 VAL A O 1
ATOM 3683 N N . ALA A 1 462 ? -28.485 25.990 -4.943 1.00 86.31 462 ALA A N 1
ATOM 3684 C CA . ALA A 1 462 ? -27.152 25.763 -4.400 1.00 86.31 462 ALA A CA 1
ATOM 3685 C C . ALA A 1 462 ? -26.097 25.490 -5.483 1.00 86.31 462 ALA A C 1
ATOM 3687 O O . ALA A 1 462 ? -26.325 24.783 -6.472 1.00 86.31 462 ALA A O 1
ATOM 3688 N N . THR A 1 463 ? -24.896 26.010 -5.245 1.00 87.62 463 THR A N 1
ATOM 3689 C CA . THR A 1 463 ? -23.692 25.703 -6.019 1.00 87.62 463 THR A CA 1
ATOM 3690 C C . THR A 1 463 ? -23.278 24.237 -5.847 1.00 87.62 463 THR A C 1
ATOM 3692 O O . THR A 1 463 ? -23.710 23.530 -4.936 1.00 87.62 463 THR A O 1
ATOM 3695 N N . VAL A 1 464 ? -22.395 23.756 -6.724 1.00 83.50 464 VAL A N 1
ATOM 3696 C CA . VAL A 1 464 ? -21.888 22.370 -6.694 1.00 83.50 464 VAL A CA 1
ATOM 3697 C C . VAL A 1 464 ? -21.208 22.028 -5.360 1.00 83.50 464 VAL A C 1
ATOM 3699 O O . VAL A 1 464 ? -21.345 20.914 -4.850 1.00 83.50 464 VAL A O 1
ATOM 3702 N N . GLU A 1 465 ? -20.482 22.985 -4.783 1.00 82.56 465 GLU A N 1
ATOM 3703 C CA . GLU A 1 465 ? -19.784 22.829 -3.505 1.00 82.56 465 GLU A CA 1
ATOM 3704 C C . GLU A 1 465 ? -20.763 22.805 -2.329 1.00 82.56 465 GLU A C 1
ATOM 3706 O O . GLU A 1 465 ? -20.659 21.933 -1.467 1.00 82.56 465 GLU A O 1
ATOM 3711 N N . GLU A 1 466 ? -21.769 23.682 -2.338 1.00 85.38 466 GLU A N 1
ATOM 3712 C CA . GLU A 1 466 ? -22.830 23.707 -1.328 1.00 85.38 466 GLU A CA 1
ATOM 3713 C C . GLU A 1 466 ? -23.663 22.422 -1.357 1.00 85.38 466 GLU A C 1
ATOM 3715 O O . GLU A 1 466 ? -23.869 21.808 -0.311 1.00 85.38 466 GLU A O 1
ATOM 3720 N N . ARG A 1 467 ? -24.063 21.936 -2.542 1.00 87.50 467 ARG A N 1
ATOM 3721 C CA . ARG A 1 467 ? -24.755 20.641 -2.684 1.00 87.50 467 ARG A CA 1
ATOM 3722 C C . ARG A 1 467 ? -23.909 19.488 -2.163 1.00 87.50 467 ARG A C 1
ATOM 3724 O O . ARG A 1 467 ? -24.427 18.592 -1.502 1.00 87.50 467 ARG A O 1
ATOM 3731 N N . ARG A 1 468 ? -22.600 19.500 -2.430 1.00 85.56 468 ARG A N 1
ATOM 3732 C CA . ARG A 1 468 ? -21.670 18.495 -1.899 1.00 85.56 468 ARG A CA 1
ATOM 3733 C C . ARG A 1 468 ? -21.565 18.565 -0.374 1.00 85.56 468 ARG A C 1
ATOM 3735 O O . ARG A 1 468 ? -21.553 17.517 0.266 1.00 85.56 468 ARG A O 1
ATOM 3742 N N . GLY A 1 469 ? -21.517 19.766 0.200 1.00 84.62 469 GLY A N 1
ATOM 3743 C CA . GLY A 1 469 ? -21.566 19.974 1.649 1.00 84.62 469 GLY A CA 1
ATOM 3744 C C . GLY A 1 469 ? -22.860 19.427 2.250 1.00 84.62 469 GLY A C 1
ATOM 3745 O O . GLY A 1 469 ? -22.818 18.651 3.202 1.00 84.62 469 GLY A O 1
ATOM 3746 N N . MET A 1 470 ? -24.003 19.726 1.627 1.00 87.12 470 MET A N 1
ATOM 3747 C CA . MET A 1 470 ? -25.300 19.187 2.035 1.00 87.12 470 MET A CA 1
ATOM 3748 C C . MET A 1 470 ? -25.330 17.653 1.982 1.00 87.12 470 MET A C 1
ATOM 3750 O O . MET A 1 470 ? -25.756 17.005 2.936 1.00 87.12 470 MET A O 1
ATOM 3754 N N . LEU A 1 471 ? -24.821 17.056 0.901 1.00 86.75 471 LEU A N 1
ATOM 3755 C CA . LEU A 1 471 ? -24.723 15.601 0.760 1.00 86.75 471 LEU A CA 1
ATOM 3756 C C . LEU A 1 471 ? -23.854 14.962 1.840 1.00 86.75 471 LEU A C 1
ATOM 3758 O O . LEU A 1 471 ? -24.229 13.915 2.359 1.00 86.75 471 LEU A O 1
ATOM 3762 N N . ALA A 1 472 ? -22.727 15.583 2.190 1.00 84.50 472 ALA A N 1
ATOM 3763 C CA . ALA A 1 472 ? -21.814 15.068 3.206 1.00 84.50 472 ALA A CA 1
ATOM 3764 C C . ALA A 1 472 ? -22.452 14.996 4.602 1.00 84.50 472 ALA A C 1
ATOM 3766 O O . ALA A 1 472 ? -22.073 14.135 5.392 1.00 84.50 472 ALA A O 1
ATOM 3767 N N . HIS A 1 473 ? -23.424 15.867 4.892 1.00 84.88 473 HIS A N 1
ATOM 3768 C CA . HIS A 1 473 ? -24.190 15.816 6.135 1.00 84.88 473 HIS A CA 1
ATOM 3769 C C . HIS A 1 473 ? -25.268 14.727 6.127 1.00 84.88 473 HIS A C 1
ATOM 3771 O O . HIS A 1 473 ? -25.519 14.146 7.177 1.00 84.88 473 HIS A O 1
ATOM 3777 N N . ILE A 1 474 ? -25.882 14.432 4.974 1.00 84.12 474 ILE A N 1
ATOM 3778 C CA . ILE A 1 474 ? -27.025 13.505 4.874 1.00 84.12 474 ILE A CA 1
ATOM 3779 C C . ILE A 1 474 ? -26.581 12.058 4.617 1.00 84.12 474 ILE A C 1
ATOM 3781 O O . ILE A 1 474 ? -27.160 11.136 5.186 1.00 84.12 474 ILE A O 1
ATOM 3785 N N . ILE A 1 475 ? -25.584 11.828 3.755 1.00 85.75 475 ILE A N 1
ATOM 3786 C CA . ILE A 1 475 ? -25.210 10.497 3.244 1.00 85.75 475 ILE A CA 1
ATOM 3787 C C . ILE A 1 475 ? -23.747 10.184 3.570 1.00 85.75 475 ILE A C 1
ATOM 3789 O O . ILE A 1 475 ? -22.858 11.020 3.400 1.00 85.75 475 ILE A O 1
ATOM 3793 N N . LYS A 1 476 ? -23.469 8.941 3.978 1.00 85.19 476 LYS A N 1
ATOM 3794 C CA . LYS A 1 476 ? -22.092 8.452 4.155 1.00 85.19 476 LYS A CA 1
ATOM 3795 C C . LYS A 1 476 ? -21.354 8.354 2.809 1.00 85.19 476 LYS A C 1
ATOM 3797 O O . LYS A 1 476 ? -21.993 8.177 1.770 1.00 85.19 476 LYS A O 1
ATOM 3802 N N . PRO A 1 477 ? -20.010 8.405 2.783 1.00 84.38 477 PRO A N 1
ATOM 3803 C CA . PRO A 1 477 ? -19.253 8.007 1.597 1.00 84.38 477 PRO A CA 1
ATOM 3804 C C . PRO A 1 477 ? -19.728 6.639 1.093 1.00 84.38 477 PRO A C 1
ATOM 3806 O O . PRO A 1 477 ? -20.006 5.753 1.897 1.00 84.38 477 PRO A O 1
ATOM 3809 N N . GLU A 1 478 ? -19.858 6.491 -0.226 1.00 82.31 478 GLU A N 1
ATOM 3810 C CA . GLU A 1 478 ? -20.426 5.295 -0.877 1.00 82.31 478 GLU A CA 1
ATOM 3811 C C . GLU A 1 478 ? -21.892 4.974 -0.516 1.00 82.31 478 GLU A C 1
ATOM 3813 O O . GLU A 1 478 ? -22.398 3.905 -0.846 1.00 82.31 478 GLU A O 1
ATOM 3818 N N . GLY A 1 479 ? -22.604 5.902 0.128 1.00 80.06 479 GLY A N 1
ATOM 3819 C CA . GLY A 1 479 ? -23.961 5.679 0.609 1.00 80.06 479 GLY A CA 1
ATOM 3820 C C . GLY A 1 479 ? -25.076 5.927 -0.406 1.00 80.06 479 GLY A C 1
ATOM 3821 O O . GLY A 1 479 ? -26.222 5.658 -0.084 1.00 80.06 479 GLY A O 1
ATOM 3822 N N . LEU A 1 480 ? -24.815 6.428 -1.616 1.00 86.81 480 LEU A N 1
ATOM 3823 C CA . LEU A 1 480 ? -25.856 6.600 -2.639 1.00 86.81 480 LEU A CA 1
ATOM 3824 C C . LEU A 1 480 ? -25.826 5.428 -3.627 1.00 86.81 480 LEU A C 1
ATOM 3826 O O . LEU A 1 480 ? -24.983 5.373 -4.524 1.00 86.81 480 LEU A O 1
ATOM 3830 N N . HIS A 1 481 ? -26.777 4.506 -3.495 1.00 85.50 481 HIS A N 1
ATOM 3831 C CA . HIS A 1 481 ? -26.878 3.322 -4.343 1.00 85.50 481 HIS A CA 1
ATOM 3832 C C . HIS A 1 481 ? -27.701 3.643 -5.581 1.00 85.50 481 HIS A C 1
ATOM 3834 O O . HIS A 1 481 ? -28.911 3.862 -5.504 1.00 85.50 481 HIS A O 1
ATOM 3840 N N . TYR A 1 482 ? -27.043 3.649 -6.734 1.00 86.00 482 TYR A N 1
ATOM 3841 C CA . TYR A 1 482 ? -27.658 4.022 -7.998 1.00 86.00 482 TYR A CA 1
ATOM 3842 C C . TYR A 1 482 ? -27.756 2.830 -8.944 1.00 86.00 482 TYR A C 1
ATOM 3844 O O . TYR A 1 482 ? -26.770 2.120 -9.190 1.00 86.00 482 TYR A O 1
ATOM 3852 N N . ASP A 1 483 ? -28.939 2.625 -9.513 1.00 84.94 483 ASP A N 1
ATOM 3853 C CA . ASP A 1 483 ? -29.138 1.655 -10.576 1.00 84.94 483 ASP A CA 1
ATOM 3854 C C . ASP A 1 483 ? -28.853 2.299 -11.932 1.00 84.94 483 ASP A C 1
ATOM 3856 O O . ASP A 1 483 ? -29.636 3.075 -12.469 1.00 84.94 483 ASP A O 1
ATOM 3860 N N . VAL A 1 484 ? -27.690 1.978 -12.498 1.00 83.00 484 VAL A N 1
ATOM 3861 C CA . VAL A 1 484 ? -27.248 2.532 -13.786 1.00 83.00 484 VAL A CA 1
ATOM 3862 C C . VAL A 1 484 ? -28.009 1.919 -14.974 1.00 83.00 484 VAL A C 1
ATOM 3864 O O . VAL A 1 484 ? -27.974 2.479 -16.070 1.00 83.00 484 VAL A O 1
ATOM 3867 N N . GLU A 1 485 ? -28.687 0.782 -14.787 1.00 81.12 485 GLU A N 1
ATOM 3868 C CA . GLU A 1 485 ? -29.496 0.130 -15.824 1.00 81.12 485 GLU A CA 1
ATOM 3869 C C . GLU A 1 485 ? -30.862 0.807 -15.954 1.00 81.12 485 GLU A C 1
ATOM 3871 O O . GLU A 1 485 ? -31.245 1.217 -17.051 1.00 81.12 485 GLU A O 1
ATOM 3876 N N . THR A 1 486 ? -31.554 0.991 -14.829 1.00 81.31 486 THR A N 1
ATOM 3877 C CA . THR A 1 486 ? -32.870 1.651 -14.775 1.00 81.31 486 THR A CA 1
ATOM 3878 C C . THR A 1 486 ? -32.779 3.175 -14.670 1.00 81.31 486 THR A C 1
ATOM 3880 O O . THR A 1 486 ? -33.751 3.863 -14.965 1.00 81.31 486 THR A O 1
ATOM 3883 N N . LYS A 1 487 ? -31.591 3.712 -14.356 1.00 86.06 487 LYS A N 1
ATOM 3884 C CA . LYS A 1 487 ? -31.308 5.137 -14.120 1.00 86.06 487 LYS A CA 1
ATOM 3885 C C . LYS A 1 487 ? -32.147 5.722 -12.986 1.00 86.06 487 LYS A C 1
ATOM 3887 O O . LYS A 1 487 ? -32.720 6.799 -13.138 1.00 86.06 487 LYS A O 1
ATOM 3892 N N . GLU A 1 488 ? -32.193 5.028 -11.855 1.00 84.19 488 GLU A N 1
ATOM 3893 C CA . GLU A 1 488 ? -32.933 5.453 -10.662 1.00 84.19 488 GLU A CA 1
ATOM 3894 C C . GLU A 1 488 ? -32.086 5.296 -9.387 1.00 84.19 488 GLU A C 1
ATOM 3896 O O . GLU A 1 488 ? -31.205 4.433 -9.297 1.00 84.19 488 GLU A O 1
ATOM 3901 N N . ILE A 1 489 ? -32.358 6.137 -8.383 1.00 84.25 489 ILE A N 1
ATOM 3902 C CA . ILE A 1 489 ? -31.801 5.982 -7.033 1.00 84.25 489 ILE A CA 1
ATOM 3903 C C . ILE A 1 489 ? -32.483 4.784 -6.364 1.00 84.25 489 ILE A C 1
ATOM 3905 O O . ILE A 1 489 ? -33.689 4.790 -6.115 1.00 84.25 489 ILE A O 1
ATOM 3909 N N . ALA A 1 490 ? -31.697 3.753 -6.066 1.00 77.31 490 ALA A N 1
ATOM 3910 C CA . ALA A 1 490 ? -32.192 2.492 -5.529 1.00 77.31 490 ALA A CA 1
ATOM 3911 C C . ALA A 1 490 ? -32.223 2.484 -3.991 1.00 77.31 490 ALA A C 1
ATOM 3913 O O . ALA A 1 490 ? -33.174 1.978 -3.398 1.00 77.31 490 ALA A O 1
ATOM 3914 N N . ALA A 1 491 ? -31.196 3.044 -3.345 1.00 78.75 491 ALA A N 1
ATOM 3915 C CA . ALA A 1 491 ? -31.111 3.133 -1.887 1.00 78.75 491 ALA A CA 1
ATOM 3916 C C . ALA A 1 491 ? -30.174 4.264 -1.438 1.00 78.75 491 ALA A C 1
ATOM 3918 O O . ALA A 1 491 ? -29.304 4.708 -2.194 1.00 78.75 491 ALA A O 1
ATOM 3919 N N . ILE A 1 492 ? -30.335 4.699 -0.189 1.00 82.94 492 ILE A N 1
ATOM 3920 C CA . ILE A 1 492 ? -29.446 5.648 0.482 1.00 82.94 492 ILE A CA 1
ATOM 3921 C C . ILE A 1 492 ? -28.986 5.092 1.835 1.00 82.94 492 ILE A C 1
ATOM 3923 O O . ILE A 1 492 ? -29.762 4.515 2.591 1.00 82.94 492 ILE A O 1
ATOM 3927 N N . THR A 1 493 ? -27.715 5.285 2.158 1.00 82.50 493 THR A N 1
ATOM 3928 C CA . THR A 1 493 ? -27.110 4.949 3.448 1.00 82.50 493 THR A CA 1
ATOM 3929 C C . THR A 1 493 ? -26.787 6.263 4.160 1.00 82.50 493 THR A C 1
ATOM 3931 O O . THR A 1 493 ? -25.739 6.869 3.894 1.00 82.50 493 THR A O 1
ATOM 3934 N N . PRO A 1 494 ? -27.695 6.758 5.016 1.00 83.62 494 PRO A N 1
ATOM 3935 C CA . PRO A 1 494 ? -27.521 8.049 5.658 1.00 83.62 494 PRO A CA 1
ATOM 3936 C C . PRO A 1 494 ? -26.395 8.048 6.694 1.00 83.62 494 PRO A C 1
ATOM 3938 O O . PRO A 1 494 ? -25.911 7.003 7.149 1.00 83.62 494 PRO A O 1
ATOM 3941 N N . THR A 1 495 ? -25.969 9.247 7.073 1.00 84.69 495 THR A N 1
ATOM 3942 C CA . THR A 1 495 ? -25.108 9.464 8.238 1.00 84.69 495 THR A CA 1
ATOM 3943 C C . THR A 1 495 ? -25.821 9.028 9.527 1.00 84.69 495 THR A C 1
ATOM 3945 O O . THR A 1 495 ? -27.055 8.980 9.567 1.00 84.69 495 THR A O 1
ATOM 3948 N N . PRO A 1 496 ? -25.073 8.645 10.579 1.00 79.50 496 PRO A N 1
ATOM 3949 C CA . PRO A 1 496 ? -25.663 8.177 11.835 1.00 79.50 496 PRO A CA 1
ATOM 3950 C C . PRO A 1 496 ? -26.643 9.182 12.460 1.00 79.50 496 PRO A C 1
ATOM 3952 O O . PRO A 1 496 ? -27.634 8.776 13.052 1.00 79.50 496 PRO A O 1
ATOM 3955 N N . GLU A 1 497 ? -26.408 10.482 12.275 1.00 80.88 497 GLU A N 1
ATOM 3956 C CA . GLU A 1 497 ? -27.252 11.569 12.774 1.00 80.88 497 GLU A CA 1
ATOM 3957 C C . GLU A 1 497 ? -28.593 11.659 12.033 1.00 80.88 497 GLU A C 1
ATOM 3959 O O . GLU A 1 497 ? -29.620 11.945 12.645 1.00 80.88 497 GLU A O 1
ATOM 3964 N N . PHE A 1 498 ? -28.602 11.391 10.722 1.00 79.19 498 PHE A N 1
ATOM 3965 C CA . PHE A 1 498 ? -29.812 11.445 9.896 1.00 79.19 498 PHE A CA 1
ATOM 3966 C C . PHE A 1 498 ? -30.612 10.140 9.896 1.00 79.19 498 PHE A C 1
ATOM 3968 O O . PHE A 1 498 ? -31.796 10.149 9.559 1.00 79.19 498 PHE A O 1
ATOM 3975 N N . LEU A 1 499 ? -30.008 9.015 10.287 1.00 77.56 499 LEU A N 1
ATOM 3976 C CA . LEU A 1 499 ? -30.668 7.709 10.269 1.00 77.56 499 LEU A CA 1
ATOM 3977 C C . LEU A 1 499 ? -31.964 7.661 11.116 1.00 77.56 499 LEU A C 1
ATOM 3979 O O . LEU A 1 499 ? -32.980 7.224 10.569 1.00 77.56 499 LEU A O 1
ATOM 3983 N N . PRO A 1 500 ? -32.007 8.135 12.382 1.00 75.00 500 PRO A N 1
ATOM 3984 C CA . PRO A 1 500 ? -33.238 8.125 13.184 1.00 75.00 500 PRO A CA 1
ATOM 3985 C C . PRO A 1 500 ? -34.337 9.016 12.598 1.00 75.00 500 PRO A C 1
ATOM 3987 O O . PRO A 1 500 ? -35.514 8.683 12.666 1.00 75.00 500 PRO A O 1
ATOM 3990 N N . ILE A 1 501 ? -33.948 10.131 11.979 1.00 76.19 501 ILE A N 1
ATOM 3991 C CA . ILE A 1 501 ? -34.867 11.099 11.372 1.00 76.19 501 ILE A CA 1
ATOM 3992 C C . ILE A 1 501 ? -35.542 10.486 10.148 1.00 76.19 501 ILE A C 1
ATOM 3994 O O . ILE A 1 501 ? -36.754 10.576 9.982 1.00 76.19 501 ILE A O 1
ATOM 3998 N N . LEU A 1 502 ? -34.757 9.838 9.290 1.00 75.31 502 LEU A N 1
ATOM 3999 C CA . LEU A 1 502 ? -35.265 9.254 8.055 1.00 75.31 502 LEU A CA 1
ATOM 4000 C C . LEU A 1 502 ? -36.123 8.001 8.301 1.00 75.31 502 LEU A C 1
ATOM 4002 O O . LEU A 1 502 ? -36.978 7.699 7.474 1.00 75.31 502 LEU A O 1
ATOM 4006 N N . ARG A 1 503 ? -35.955 7.311 9.441 1.00 73.00 503 ARG A N 1
ATOM 4007 C CA . ARG A 1 503 ? -36.851 6.225 9.889 1.00 73.00 503 ARG A CA 1
ATOM 4008 C C . ARG A 1 503 ? -38.276 6.701 10.198 1.00 73.00 503 ARG A C 1
ATOM 4010 O O . ARG A 1 503 ? -39.189 5.885 10.177 1.00 73.00 503 ARG A O 1
ATOM 4017 N N . LEU A 1 504 ? -38.475 7.989 10.485 1.00 68.62 504 LEU A N 1
ATOM 4018 C CA . LEU A 1 504 ? -39.802 8.557 10.762 1.00 68.62 504 LEU A CA 1
ATOM 4019 C C . LEU A 1 504 ? -40.618 8.855 9.498 1.00 68.62 504 LEU A C 1
ATOM 4021 O O . LEU A 1 504 ? -41.777 9.253 9.604 1.00 68.62 504 LEU A O 1
ATOM 4025 N N . LEU A 1 505 ? -40.021 8.723 8.314 1.00 66.50 505 LEU A N 1
ATOM 4026 C CA . LEU A 1 505 ? -40.647 9.123 7.061 1.00 66.50 505 LEU A CA 1
ATOM 4027 C C . LEU A 1 505 ? -41.415 7.963 6.426 1.00 66.50 505 LEU A C 1
ATOM 4029 O O . LEU A 1 505 ? -40.908 6.850 6.288 1.00 66.50 505 LEU A O 1
ATOM 4033 N N . GLU A 1 506 ? -42.638 8.245 5.982 1.00 55.59 506 GLU A N 1
ATOM 4034 C CA . GLU A 1 506 ? -43.470 7.277 5.270 1.00 55.59 506 GLU A CA 1
ATOM 4035 C C . GLU A 1 506 ? -42.844 6.900 3.914 1.00 55.59 506 GLU A C 1
ATOM 4037 O O . GLU A 1 506 ? -42.447 7.761 3.129 1.00 55.59 506 GLU A O 1
ATOM 4042 N N . GLY A 1 507 ? -42.765 5.597 3.613 1.00 54.41 507 GLY A N 1
ATOM 4043 C CA . GLY A 1 507 ? -42.264 5.083 2.327 1.00 54.41 507 GLY A CA 1
ATOM 4044 C C . GLY A 1 507 ? -40.782 4.692 2.294 1.00 54.41 507 GLY A C 1
ATOM 4045 O O . GLY A 1 507 ? -40.295 4.250 1.249 1.00 54.41 507 GLY A O 1
ATOM 4046 N N . VAL A 1 508 ? -40.081 4.799 3.424 1.00 56.94 508 VAL A N 1
ATOM 4047 C CA . VAL A 1 508 ? -38.699 4.347 3.593 1.00 56.94 508 VAL A CA 1
ATOM 4048 C C . VAL A 1 508 ? -38.681 3.040 4.386 1.00 56.94 508 VAL A C 1
ATOM 4050 O O . VAL A 1 508 ? -39.163 2.989 5.513 1.00 56.94 508 VAL A O 1
ATOM 4053 N N . VAL A 1 509 ? -38.127 1.971 3.807 1.00 57.03 509 VAL A N 1
ATOM 4054 C CA . VAL A 1 509 ? -38.038 0.659 4.472 1.00 57.03 509 VAL A CA 1
ATOM 4055 C C . VAL A 1 509 ? -36.578 0.360 4.805 1.00 57.03 509 VAL A C 1
ATOM 4057 O O . VAL A 1 509 ? -35.713 0.427 3.929 1.00 57.03 509 VAL A O 1
ATOM 4060 N N . GLU A 1 510 ? -36.300 0.038 6.070 1.00 53.97 510 GLU A N 1
ATOM 4061 C CA . GLU A 1 510 ? -35.006 -0.502 6.497 1.00 53.97 510 GLU A CA 1
ATOM 4062 C C . GLU A 1 510 ? -34.966 -2.002 6.184 1.00 53.97 510 GLU A C 1
ATOM 4064 O O . GLU A 1 510 ? -35.907 -2.739 6.477 1.00 53.97 510 GLU A O 1
ATOM 4069 N N . TYR A 1 511 ? -33.898 -2.454 5.532 1.00 51.81 511 TYR A N 1
ATOM 4070 C CA . TYR A 1 511 ? -33.767 -3.847 5.118 1.00 51.81 511 TYR A CA 1
ATOM 4071 C C . TYR A 1 511 ? -33.088 -4.669 6.224 1.00 51.81 511 TYR A C 1
ATOM 4073 O O . TYR A 1 511 ? -31.986 -4.327 6.650 1.00 51.81 511 TYR A O 1
ATOM 4081 N N . GLU A 1 512 ? -33.720 -5.763 6.669 1.00 41.72 512 GLU A N 1
ATOM 4082 C CA . GLU A 1 512 ? -33.274 -6.578 7.821 1.00 41.72 512 GLU A CA 1
ATOM 4083 C C . GLU A 1 512 ? -31.836 -7.122 7.689 1.00 41.72 512 GLU A C 1
ATOM 4085 O O . GLU A 1 512 ? -31.158 -7.328 8.693 1.00 41.72 512 GLU A O 1
ATOM 4090 N N . GLU A 1 513 ? -31.336 -7.313 6.463 1.00 40.78 513 GLU A N 1
ATOM 4091 C CA . GLU A 1 513 ? -29.990 -7.850 6.195 1.00 40.78 513 GLU A CA 1
ATOM 4092 C C . GLU A 1 513 ? -28.890 -6.761 6.147 1.00 40.78 513 GLU A C 1
ATOM 4094 O O . GLU A 1 513 ? -27.707 -7.089 6.053 1.00 40.78 513 GLU A O 1
ATOM 4099 N N . ALA A 1 514 ? -29.247 -5.468 6.212 1.00 46.12 514 ALA A N 1
ATOM 4100 C CA . ALA A 1 514 ? -28.313 -4.339 6.163 1.00 46.12 514 ALA A CA 1
ATOM 4101 C C . ALA A 1 514 ? -28.746 -3.209 7.116 1.00 46.12 514 ALA A C 1
ATOM 4103 O O . ALA A 1 514 ? -29.397 -2.243 6.711 1.00 46.12 514 ALA A O 1
ATOM 4104 N N . THR A 1 515 ? -28.345 -3.315 8.385 1.00 47.22 515 THR A N 1
ATOM 4105 C CA . THR A 1 515 ? -28.586 -2.286 9.406 1.00 47.22 515 THR A CA 1
ATOM 4106 C C . THR A 1 515 ? -28.093 -0.910 8.933 1.00 47.22 515 THR A C 1
ATOM 4108 O O . THR A 1 515 ? -26.930 -0.739 8.560 1.00 47.22 515 THR A O 1
ATOM 4111 N N . GLY A 1 516 ? -28.981 0.091 8.917 1.00 51.66 516 GLY A N 1
ATOM 4112 C CA . GLY A 1 516 ? -28.643 1.471 8.548 1.00 51.66 516 GLY A CA 1
ATOM 4113 C C . GLY A 1 516 ? -28.682 1.830 7.054 1.00 51.66 516 GLY A C 1
ATOM 4114 O O . GLY A 1 516 ? -28.158 2.884 6.690 1.00 51.66 516 GLY A O 1
ATOM 4115 N N . THR A 1 517 ? -29.283 1.010 6.180 1.00 52.72 517 THR A N 1
ATOM 4116 C CA . THR A 1 517 ? -29.550 1.378 4.770 1.00 52.72 517 THR A CA 1
ATOM 4117 C C . THR A 1 517 ? -31.047 1.502 4.501 1.00 52.72 517 THR A C 1
ATOM 4119 O O . THR A 1 517 ? -31.826 0.608 4.824 1.00 52.72 517 THR A O 1
ATOM 4122 N N . LEU A 1 518 ? -31.434 2.615 3.880 1.00 56.69 518 LEU A N 1
ATOM 4123 C CA . LEU A 1 518 ? -32.813 2.986 3.598 1.00 56.69 518 LEU A CA 1
ATOM 4124 C C . LEU A 1 518 ? -33.122 2.794 2.119 1.00 56.69 518 LEU A C 1
ATOM 4126 O O . LEU A 1 518 ? -32.387 3.249 1.237 1.00 56.69 518 LEU A O 1
ATOM 4130 N N . VAL A 1 519 ? -34.217 2.100 1.850 1.00 54.56 519 VAL A N 1
ATOM 4131 C CA . VAL A 1 519 ? -34.526 1.563 0.532 1.00 54.56 519 VAL A CA 1
ATOM 4132 C C . VAL A 1 519 ? -35.822 2.179 -0.006 1.00 54.56 519 VAL A C 1
ATOM 4134 O O . VAL A 1 519 ? -36.776 2.369 0.747 1.00 54.56 519 VAL A O 1
ATOM 4137 N N . THR A 1 520 ? -35.873 2.488 -1.307 1.00 54.31 520 THR A N 1
ATOM 4138 C CA . THR A 1 520 ? -37.086 3.012 -1.963 1.00 54.31 520 THR A CA 1
ATOM 4139 C C . THR A 1 520 ? -38.069 1.884 -2.318 1.00 54.31 520 THR A C 1
ATOM 4141 O O . THR A 1 520 ? -37.683 0.724 -2.487 1.00 54.31 520 THR A O 1
ATOM 4144 N N . SER A 1 521 ? -39.357 2.210 -2.492 1.00 48.44 521 SER A N 1
ATOM 4145 C CA . SER A 1 521 ? -40.446 1.247 -2.766 1.00 48.44 521 SER A CA 1
ATOM 4146 C C . SER A 1 521 ? -40.228 0.323 -3.979 1.00 48.44 521 SER A C 1
ATOM 4148 O O . SER A 1 521 ? -40.857 -0.730 -4.074 1.00 48.44 521 SER A O 1
ATOM 4150 N N . ARG A 1 522 ? -39.310 0.657 -4.896 1.00 45.69 522 ARG A N 1
ATOM 4151 C CA . ARG A 1 522 ? -39.015 -0.122 -6.114 1.00 45.69 522 ARG A CA 1
ATOM 4152 C C . ARG A 1 522 ? -37.910 -1.170 -5.969 1.00 45.69 522 ARG A C 1
ATOM 4154 O O . ARG A 1 522 ? -37.722 -1.987 -6.870 1.00 45.69 522 ARG A O 1
ATOM 4161 N N . TRP A 1 523 ? -37.220 -1.222 -4.832 1.00 47.22 523 TRP A N 1
ATOM 4162 C CA . TRP A 1 523 ? -36.201 -2.242 -4.559 1.00 47.22 523 TRP A CA 1
ATOM 4163 C C . TRP A 1 523 ? -36.753 -3.667 -4.499 1.00 47.22 523 TRP A C 1
ATOM 4165 O O . TRP A 1 523 ? -36.033 -4.625 -4.774 1.00 47.22 523 TRP A O 1
ATOM 4175 N N . GLN A 1 524 ? -38.041 -3.832 -4.191 1.00 42.09 524 GLN A N 1
ATOM 4176 C CA . GLN A 1 524 ? -38.671 -5.144 -4.003 1.00 42.09 524 GLN A CA 1
ATOM 4177 C C . GLN A 1 524 ? -38.648 -6.050 -5.252 1.00 42.09 524 GLN A C 1
ATOM 4179 O O . GLN A 1 524 ? -38.866 -7.255 -5.140 1.00 42.09 524 GLN A O 1
ATOM 4184 N N . LEU A 1 525 ? -38.291 -5.535 -6.435 1.00 42.56 525 LEU A N 1
ATOM 4185 C CA . LEU A 1 525 ? -38.114 -6.342 -7.650 1.00 42.56 525 LEU A CA 1
ATOM 4186 C C . LEU A 1 525 ? -36.767 -7.105 -7.719 1.00 42.56 525 LEU A C 1
ATOM 4188 O O . LEU A 1 525 ? -36.544 -7.858 -8.669 1.00 42.56 525 LEU A O 1
ATOM 4192 N N . ARG A 1 526 ? -35.863 -6.957 -6.734 1.00 44.34 526 ARG A N 1
ATOM 4193 C CA . ARG A 1 526 ? -34.469 -7.455 -6.806 1.00 44.34 526 ARG A CA 1
ATOM 4194 C C . ARG A 1 526 ? -34.182 -8.867 -6.290 1.00 44.34 526 ARG A C 1
ATOM 4196 O O . ARG A 1 526 ? -33.140 -9.418 -6.651 1.00 44.34 526 ARG A O 1
ATOM 4203 N N . ASN A 1 527 ? -35.075 -9.516 -5.545 1.00 35.22 527 ASN A N 1
ATOM 4204 C CA . ASN A 1 527 ? -34.769 -10.805 -4.892 1.00 35.22 527 ASN A CA 1
ATOM 4205 C C . ASN A 1 527 ? -34.742 -12.049 -5.813 1.00 35.22 527 ASN A C 1
ATOM 4207 O O . ASN A 1 527 ? -35.035 -13.160 -5.378 1.00 35.22 527 ASN A O 1
ATOM 4211 N N . ARG A 1 528 ? -34.346 -11.929 -7.090 1.00 38.94 528 ARG A N 1
ATOM 4212 C CA . ARG A 1 528 ? -34.111 -13.105 -7.963 1.00 38.94 528 ARG A CA 1
ATOM 4213 C C . ARG A 1 528 ? -32.745 -13.204 -8.630 1.00 38.94 528 ARG A C 1
ATOM 4215 O O . ARG A 1 528 ? -32.488 -14.207 -9.294 1.00 38.94 528 ARG A O 1
ATOM 4222 N N . ARG A 1 529 ? -31.834 -12.248 -8.447 1.00 34.47 529 ARG A N 1
ATOM 4223 C CA . ARG A 1 529 ? -30.448 -12.388 -8.930 1.00 34.47 529 ARG A CA 1
ATOM 4224 C C . ARG A 1 529 ? -29.491 -11.965 -7.829 1.00 34.47 529 ARG A C 1
ATOM 4226 O O . ARG A 1 529 ? -29.071 -10.820 -7.761 1.00 34.47 529 ARG A O 1
ATOM 4233 N N . ALA A 1 530 ? -29.244 -12.925 -6.944 1.00 33.47 530 ALA A N 1
ATOM 4234 C CA . ALA A 1 530 ? -28.491 -12.785 -5.711 1.00 33.47 530 ALA A CA 1
ATOM 4235 C C . ALA A 1 530 ? -27.161 -12.037 -5.887 1.00 33.47 530 ALA A C 1
ATOM 4237 O O . ALA A 1 530 ? -26.305 -12.414 -6.691 1.00 33.47 530 ALA A O 1
ATOM 4238 N N . SER A 1 531 ? -26.983 -11.018 -5.055 1.00 37.41 531 SER A N 1
ATOM 4239 C CA . SER A 1 531 ? -25.693 -10.526 -4.600 1.00 37.41 531 SER A CA 1
ATOM 4240 C C . SER A 1 531 ? -25.037 -11.603 -3.738 1.00 37.41 531 SER A C 1
ATOM 4242 O O . SER A 1 531 ? -25.496 -11.850 -2.630 1.00 37.41 531 SER A O 1
ATOM 4244 N N . ASN A 1 532 ? -23.996 -12.270 -4.239 1.00 34.28 532 ASN A N 1
ATOM 4245 C CA . ASN A 1 532 ? -22.965 -12.877 -3.396 1.00 34.28 532 ASN A CA 1
ATOM 4246 C C . ASN A 1 532 ? -21.707 -13.200 -4.209 1.00 34.28 532 ASN A C 1
ATOM 4248 O O . ASN A 1 532 ? -21.768 -13.550 -5.384 1.00 34.28 532 ASN A O 1
ATOM 4252 N N . SER A 1 533 ? -20.557 -13.112 -3.545 1.00 38.22 533 SER A N 1
ATOM 4253 C CA . SER A 1 533 ? -19.194 -13.373 -4.036 1.00 38.22 533 SER A CA 1
ATOM 4254 C C . SER A 1 533 ? -18.902 -14.843 -4.386 1.00 38.22 533 SER A C 1
ATOM 4256 O O . SER A 1 533 ? -17.752 -15.215 -4.622 1.00 38.22 533 SER A O 1
ATOM 4258 N N . LEU A 1 534 ? -19.926 -15.694 -4.449 1.00 40.00 534 LEU A N 1
ATOM 4259 C CA . LEU A 1 534 ? -19.805 -17.096 -4.822 1.00 40.00 534 LEU A CA 1
ATOM 4260 C C . LEU A 1 534 ? -20.197 -17.265 -6.293 1.00 40.00 534 LEU A C 1
ATOM 4262 O O . LEU A 1 534 ? -21.152 -16.657 -6.770 1.00 40.00 534 LEU A O 1
ATOM 4266 N N . SER A 1 535 ? -19.449 -18.107 -7.013 1.00 43.09 535 SER A N 1
ATOM 4267 C CA . SER A 1 535 ? -19.750 -18.516 -8.394 1.00 43.09 535 SER A CA 1
ATOM 4268 C C . SER A 1 535 ? -21.262 -18.749 -8.589 1.00 43.09 535 SER A C 1
ATOM 4270 O O . SER A 1 535 ? -21.866 -19.378 -7.719 1.00 43.09 535 SER A O 1
ATOM 4272 N N . PRO A 1 536 ? -21.879 -18.345 -9.720 1.00 47.00 536 PRO A N 1
ATOM 4273 C CA . PRO A 1 536 ? -23.315 -18.526 -9.989 1.00 47.00 536 PRO A CA 1
ATOM 4274 C C . PRO A 1 536 ? -23.835 -19.956 -9.762 1.00 47.00 536 PRO A C 1
ATOM 4276 O O . PRO A 1 536 ? -25.016 -20.174 -9.522 1.00 47.00 536 PRO A O 1
ATOM 4279 N N . VAL A 1 537 ? -22.938 -20.942 -9.814 1.00 44.50 537 VAL A N 1
ATOM 4280 C CA . VAL A 1 537 ? -23.224 -22.356 -9.559 1.00 44.50 537 VAL A CA 1
ATOM 4281 C C . VAL A 1 537 ? -23.455 -22.655 -8.068 1.00 44.50 537 VAL A C 1
ATOM 4283 O O . VAL A 1 537 ? -24.273 -23.510 -7.743 1.00 44.50 537 VAL A O 1
ATOM 4286 N N . LEU A 1 538 ? -22.774 -21.957 -7.155 1.00 48.00 538 LEU A N 1
ATOM 4287 C CA . LEU A 1 538 ? -22.833 -22.202 -5.706 1.00 48.00 538 LEU A CA 1
ATOM 4288 C C . LEU A 1 538 ? -24.165 -21.781 -5.078 1.00 48.00 538 LEU A C 1
ATOM 4290 O O . LEU A 1 538 ? -24.613 -22.413 -4.126 1.00 48.00 538 LEU A O 1
ATOM 4294 N N . ILE A 1 539 ? -24.857 -20.797 -5.656 1.00 48.44 539 ILE A N 1
ATOM 4295 C CA . ILE A 1 539 ? -26.214 -20.402 -5.233 1.00 48.44 539 ILE A CA 1
ATOM 4296 C C . ILE A 1 539 ? -27.195 -21.582 -5.303 1.00 48.44 539 ILE A C 1
ATOM 4298 O O . ILE A 1 539 ? -28.045 -21.745 -4.428 1.00 48.44 539 ILE A O 1
ATOM 4302 N N . HIS A 1 540 ? -27.034 -22.460 -6.295 1.00 46.16 540 HIS A N 1
ATOM 4303 C CA . HIS A 1 540 ? -27.846 -23.667 -6.445 1.00 46.16 540 HIS A CA 1
ATOM 4304 C C . HIS A 1 540 ? -27.441 -24.813 -5.500 1.00 46.16 540 HIS A C 1
ATOM 4306 O O . HIS A 1 540 ? -27.995 -25.900 -5.596 1.00 46.16 540 HIS A O 1
ATOM 4312 N N . PHE A 1 541 ? -26.469 -24.620 -4.610 1.00 51.81 541 PHE A N 1
ATOM 4313 C CA . PHE A 1 541 ? -26.195 -25.560 -3.518 1.00 51.81 541 PHE A CA 1
ATOM 4314 C C . PHE A 1 541 ? -26.711 -25.037 -2.175 1.00 51.81 541 PHE A C 1
ATOM 4316 O O . PHE A 1 541 ? -27.119 -25.835 -1.335 1.00 51.81 541 PHE A O 1
ATOM 4323 N N . VAL A 1 542 ? -26.749 -23.712 -2.002 1.00 49.16 542 VAL A N 1
ATOM 4324 C CA . VAL A 1 542 ? -27.186 -23.051 -0.762 1.00 49.16 542 VAL A CA 1
ATOM 4325 C C . VAL A 1 542 ? -28.711 -23.063 -0.603 1.00 49.16 542 VAL A C 1
ATOM 4327 O O . VAL A 1 542 ? -29.205 -23.119 0.516 1.00 49.16 542 VAL A O 1
ATOM 4330 N N . SER A 1 543 ? -29.475 -23.059 -1.702 1.00 58.50 543 SER A N 1
ATOM 4331 C CA . SER A 1 543 ? -30.942 -23.142 -1.644 1.00 58.50 543 SER A CA 1
ATOM 4332 C C . SER A 1 543 ? -31.424 -24.600 -1.482 1.00 58.50 543 SER A C 1
ATOM 4334 O O . SER A 1 543 ? -31.210 -25.394 -2.405 1.00 58.50 543 SER A O 1
ATOM 4336 N N . PRO A 1 544 ? -32.127 -24.966 -0.389 1.00 57.09 544 PRO A N 1
ATOM 4337 C CA . PRO A 1 544 ? -32.558 -26.350 -0.131 1.00 57.09 544 PRO A CA 1
ATOM 4338 C C . PRO A 1 544 ? -33.538 -26.912 -1.173 1.00 57.09 544 PRO A C 1
ATOM 4340 O O . PRO A 1 544 ? -33.600 -28.116 -1.401 1.00 57.09 544 PRO A O 1
ATOM 4343 N N . SER A 1 545 ? -34.301 -26.040 -1.837 1.00 60.03 545 SER A N 1
ATOM 4344 C CA . SER A 1 545 ? -35.285 -26.405 -2.865 1.00 60.03 545 SER A CA 1
ATOM 4345 C C . SER A 1 545 ? -34.697 -26.494 -4.276 1.00 60.03 545 SER A C 1
ATOM 4347 O O . SER A 1 545 ? -35.402 -26.821 -5.230 1.00 60.03 545 SER A O 1
ATOM 4349 N N . SER A 1 546 ? -33.409 -26.195 -4.442 1.00 61.19 546 SER A N 1
ATOM 4350 C CA . SER A 1 546 ? -32.765 -26.220 -5.750 1.00 61.19 546 SER A CA 1
ATOM 4351 C C . SER A 1 546 ? -32.344 -27.633 -6.160 1.00 61.19 546 SER A C 1
ATOM 4353 O O . SER A 1 546 ? -31.913 -28.453 -5.349 1.00 61.19 546 SER A O 1
ATOM 4355 N N . TYR A 1 547 ? -32.414 -27.901 -7.464 1.00 61.97 547 TYR A N 1
ATOM 4356 C CA . TYR A 1 547 ? -32.115 -29.216 -8.034 1.00 61.97 547 TYR A CA 1
ATOM 4357 C C . TYR A 1 547 ? -30.708 -29.730 -7.683 1.00 61.97 547 TYR A C 1
ATOM 4359 O O . TYR A 1 547 ? -30.527 -30.917 -7.430 1.00 61.97 547 TYR A O 1
ATOM 4367 N N . LEU A 1 548 ? -29.699 -28.852 -7.661 1.00 59.38 548 LEU A N 1
ATOM 4368 C CA . LEU A 1 548 ? -28.319 -29.238 -7.351 1.00 59.38 548 LEU A CA 1
ATOM 4369 C C . LEU A 1 548 ? -28.131 -29.573 -5.863 1.00 59.38 548 LEU A C 1
ATOM 4371 O O . LEU A 1 548 ? -27.445 -30.550 -5.566 1.00 59.38 548 LEU A O 1
ATOM 4375 N N . SER A 1 549 ? -28.784 -28.842 -4.954 1.00 69.12 549 SER A N 1
ATOM 4376 C CA . SER A 1 549 ? -28.796 -29.154 -3.518 1.00 69.12 549 SER A CA 1
ATOM 4377 C C . SER A 1 549 ? -29.505 -30.484 -3.230 1.00 69.12 549 SER A C 1
ATOM 4379 O O . SER A 1 549 ? -28.935 -31.361 -2.585 1.00 69.12 549 SER A O 1
ATOM 4381 N N . GLN A 1 550 ? -30.680 -30.713 -3.826 1.00 71.25 550 GLN A N 1
ATOM 4382 C CA . GLN A 1 550 ? -31.414 -31.981 -3.700 1.00 71.25 550 GLN A CA 1
ATOM 4383 C C . GLN A 1 550 ? -30.620 -33.173 -4.247 1.00 71.25 550 GLN A C 1
ATOM 4385 O O . GLN A 1 550 ? -30.585 -34.247 -3.647 1.00 71.25 550 GLN A O 1
ATOM 4390 N N . LYS A 1 551 ? -29.931 -32.984 -5.376 1.00 69.31 551 LYS A N 1
ATOM 4391 C CA . LYS A 1 551 ? -29.094 -34.024 -5.982 1.00 69.31 551 LYS A CA 1
ATOM 4392 C C . LYS A 1 551 ? -27.848 -34.314 -5.149 1.00 69.31 551 LYS A C 1
ATOM 4394 O O . LYS A 1 551 ? -27.451 -35.470 -5.040 1.00 69.31 551 LYS A O 1
ATOM 4399 N N . LEU A 1 552 ? -27.248 -33.291 -4.538 1.00 75.25 552 LEU A N 1
ATOM 4400 C CA . LEU A 1 552 ? -26.154 -33.463 -3.585 1.00 75.25 552 LEU A CA 1
ATOM 4401 C C . LEU A 1 552 ? -26.624 -34.238 -2.351 1.00 75.25 552 LEU A C 1
ATOM 4403 O O . LEU A 1 552 ? -25.961 -35.190 -1.960 1.00 75.25 552 LEU A O 1
ATOM 4407 N N . GLN A 1 553 ? -27.782 -33.891 -1.787 1.00 78.06 553 GLN A N 1
ATOM 4408 C CA . GLN A 1 553 ? -28.368 -34.618 -0.660 1.00 78.06 553 GLN A CA 1
ATOM 4409 C C . GLN A 1 553 ? -28.670 -36.079 -1.010 1.00 78.06 553 GLN A C 1
ATOM 4411 O O . GLN A 1 553 ? -28.351 -36.959 -0.219 1.00 78.06 553 GLN A O 1
ATOM 4416 N N . GLN A 1 554 ? -29.187 -36.367 -2.210 1.00 77.88 554 GLN A N 1
ATOM 4417 C CA . GLN A 1 554 ? -29.368 -37.747 -2.678 1.00 77.88 554 GLN A CA 1
ATOM 4418 C C . GLN A 1 554 ? -28.045 -38.511 -2.781 1.00 77.88 554 GLN A C 1
ATOM 4420 O O . GLN A 1 554 ? -27.974 -39.661 -2.360 1.00 77.88 554 GLN A O 1
ATOM 4425 N N . VAL A 1 555 ? -26.992 -37.888 -3.317 1.00 72.06 555 VAL A N 1
ATOM 4426 C CA . VAL A 1 555 ? -25.668 -38.520 -3.427 1.00 72.06 555 VAL A CA 1
ATOM 4427 C C . VAL A 1 555 ? -25.052 -38.747 -2.047 1.00 72.06 555 VAL A C 1
ATOM 4429 O O . VAL A 1 555 ? -24.488 -39.808 -1.805 1.00 72.06 555 VAL A O 1
ATOM 4432 N N . LEU A 1 556 ? -25.186 -37.791 -1.125 1.00 75.12 556 LEU A N 1
ATOM 4433 C CA . LEU A 1 556 ? -24.708 -37.929 0.252 1.00 75.12 556 LEU A CA 1
ATOM 4434 C C . LEU A 1 556 ? -25.469 -39.025 1.005 1.00 75.12 556 LEU A C 1
ATOM 4436 O O . LEU A 1 556 ? -24.836 -39.849 1.657 1.00 75.12 556 LEU A O 1
ATOM 4440 N N . ALA A 1 557 ? -26.793 -39.100 0.847 1.00 77.31 557 ALA A N 1
ATOM 4441 C CA . ALA A 1 557 ? -27.607 -40.173 1.412 1.00 77.31 557 ALA A CA 1
ATOM 4442 C C . ALA A 1 557 ? -27.219 -41.545 0.834 1.00 77.31 557 ALA A C 1
ATOM 4444 O O . ALA A 1 557 ? -27.117 -42.523 1.570 1.00 77.31 557 ALA A O 1
ATOM 4445 N N . GLN A 1 558 ? -26.928 -41.620 -0.470 1.00 68.75 558 GLN A N 1
ATOM 4446 C CA . GLN A 1 558 ? -26.431 -42.842 -1.107 1.00 68.75 558 GLN A CA 1
ATOM 4447 C C . GLN A 1 558 ? -25.042 -43.243 -0.597 1.00 68.75 558 GLN A C 1
ATOM 4449 O O . GLN A 1 558 ? -24.831 -44.419 -0.329 1.00 68.75 558 GLN A O 1
ATOM 4454 N N . LEU A 1 559 ? -24.122 -42.290 -0.407 1.00 66.19 559 LEU A N 1
ATOM 4455 C CA . LEU A 1 559 ? -22.776 -42.542 0.129 1.00 66.19 559 LEU A CA 1
ATOM 4456 C C . LEU A 1 559 ? -22.795 -42.970 1.603 1.00 66.19 559 LEU A C 1
ATOM 4458 O O . LEU A 1 559 ? -21.992 -43.812 2.010 1.00 66.19 559 LEU A O 1
ATOM 4462 N N . GLN A 1 560 ? -23.724 -42.420 2.389 1.00 71.75 560 GLN A N 1
ATOM 4463 C CA . GLN A 1 560 ? -23.968 -42.839 3.770 1.00 71.75 560 GLN A CA 1
ATOM 4464 C C . GLN A 1 560 ? -24.559 -44.253 3.827 1.00 71.75 560 GLN A C 1
ATOM 4466 O O . GLN A 1 560 ? -24.118 -45.060 4.642 1.00 71.75 560 GLN A O 1
ATOM 4471 N N . ALA A 1 561 ? -25.486 -44.588 2.925 1.00 67.94 561 ALA A N 1
ATOM 4472 C CA . ALA A 1 561 ? -26.055 -45.932 2.822 1.00 67.94 561 ALA A CA 1
ATOM 4473 C C . ALA A 1 561 ? -25.052 -46.976 2.288 1.00 67.94 561 ALA A C 1
ATOM 4475 O O . ALA A 1 561 ? -25.127 -48.143 2.661 1.00 67.94 561 ALA A O 1
ATOM 4476 N N . SER A 1 562 ? -24.095 -46.576 1.442 1.00 58.12 562 SER A N 1
ATOM 4477 C CA . SER A 1 562 ? -23.088 -47.461 0.838 1.00 58.12 562 SER A CA 1
ATOM 4478 C C . SER A 1 562 ? -21.748 -47.505 1.591 1.00 58.12 562 SER A C 1
ATOM 4480 O O . SER A 1 562 ? -20.731 -47.896 1.015 1.00 58.12 562 SER A O 1
ATOM 4482 N N . GLY A 1 563 ? -21.711 -47.073 2.857 1.00 56.91 563 GLY A N 1
ATOM 4483 C CA . GLY A 1 563 ? -20.539 -47.213 3.726 1.00 56.91 563 GLY A CA 1
ATOM 4484 C C . GLY A 1 563 ? -19.300 -46.438 3.266 1.00 56.91 563 GLY A C 1
ATOM 4485 O O . GLY A 1 563 ? -18.217 -47.012 3.207 1.00 56.91 563 GLY A O 1
ATOM 4486 N N . ASN A 1 564 ? -19.440 -45.150 2.918 1.00 58.59 564 ASN A N 1
ATOM 4487 C CA . ASN A 1 564 ? -18.328 -44.238 2.582 1.00 58.59 564 ASN A CA 1
ATOM 4488 C C . ASN A 1 564 ? -17.372 -44.723 1.472 1.00 58.59 564 ASN A C 1
ATOM 4490 O O . ASN A 1 564 ? -16.268 -44.197 1.322 1.00 58.59 564 ASN A O 1
ATOM 4494 N N . THR A 1 565 ? -17.789 -45.686 0.649 1.00 55.91 565 THR A N 1
ATOM 4495 C CA . THR A 1 565 ? -16.987 -46.113 -0.499 1.00 55.91 565 THR A CA 1
ATOM 4496 C C . THR A 1 565 ? -17.216 -45.109 -1.635 1.00 55.91 565 THR A C 1
ATOM 4498 O O . THR A 1 565 ? -18.367 -44.925 -2.042 1.00 55.91 565 THR A O 1
ATOM 4501 N N . PRO A 1 566 ? -16.182 -44.413 -2.148 1.00 52.22 566 PRO A N 1
ATOM 4502 C CA . PRO A 1 566 ? -16.373 -43.414 -3.191 1.00 52.22 566 PRO A CA 1
ATOM 4503 C C . PRO A 1 566 ? -16.953 -44.077 -4.441 1.00 52.22 566 PRO A C 1
ATOM 4505 O O . PRO A 1 566 ? -16.359 -44.999 -5.001 1.00 52.22 566 PRO A O 1
ATOM 4508 N N . LEU A 1 567 ? -18.120 -43.596 -4.885 1.00 53.66 567 LEU A N 1
ATOM 4509 C CA . LEU A 1 567 ? -18.715 -44.021 -6.150 1.00 53.66 567 LEU A CA 1
ATOM 4510 C C . LEU A 1 567 ? -17.674 -43.833 -7.266 1.00 53.66 567 LEU A C 1
ATOM 4512 O O . LEU A 1 567 ? -17.131 -42.730 -7.397 1.00 53.66 567 LEU A O 1
ATOM 4516 N N . PRO A 1 568 ? -17.387 -44.862 -8.085 1.00 50.69 568 PRO A N 1
ATOM 4517 C CA . PRO A 1 568 ? -16.454 -44.710 -9.186 1.00 50.69 568 PRO A CA 1
ATOM 4518 C C . PRO A 1 568 ? -16.971 -43.595 -10.095 1.00 50.69 568 PRO A C 1
ATOM 4520 O O . PRO A 1 568 ? -18.106 -43.644 -10.582 1.00 50.69 568 PRO A O 1
ATOM 4523 N N . LEU A 1 569 ? -16.146 -42.565 -10.306 1.00 45.19 569 LEU A N 1
ATOM 4524 C CA . LEU A 1 569 ? -16.424 -41.531 -11.295 1.00 45.19 569 LEU A CA 1
ATOM 4525 C C . LEU A 1 569 ? -16.669 -42.247 -12.623 1.00 45.19 569 LEU A C 1
ATOM 4527 O O . LEU A 1 569 ? -15.732 -42.791 -13.207 1.00 45.19 569 LEU A O 1
ATOM 4531 N N . LYS A 1 570 ? -17.923 -42.259 -13.104 1.00 49.53 570 LYS A N 1
ATOM 4532 C CA . LYS A 1 570 ? -18.221 -42.657 -14.484 1.00 49.53 570 LYS A CA 1
ATOM 4533 C C . LYS A 1 570 ? -17.286 -41.834 -15.354 1.00 49.53 570 LYS A C 1
ATOM 4535 O O . LYS A 1 570 ? -17.384 -40.605 -15.359 1.00 49.53 570 LYS A O 1
ATOM 4540 N N . THR A 1 571 ? -16.342 -42.512 -15.998 1.00 41.94 571 THR A N 1
ATOM 4541 C CA . THR A 1 571 ? -15.300 -41.916 -16.826 1.00 41.94 571 THR A CA 1
ATOM 4542 C C . THR A 1 571 ? -15.906 -40.783 -17.647 1.00 41.94 571 THR A C 1
ATOM 4544 O O . THR A 1 571 ? -16.860 -40.980 -18.408 1.00 41.94 571 THR A O 1
ATOM 4547 N N . ARG A 1 572 ? -15.405 -39.554 -17.452 1.00 47.94 572 ARG A N 1
ATOM 4548 C CA . ARG A 1 572 ? -15.723 -38.454 -18.366 1.00 47.94 572 ARG A CA 1
ATOM 4549 C C . ARG A 1 572 ? -15.306 -38.951 -19.742 1.00 47.94 572 ARG A C 1
ATOM 4551 O O . ARG A 1 572 ? -14.117 -39.132 -19.975 1.00 47.94 572 ARG A O 1
ATOM 4558 N N . ARG A 1 573 ? -16.282 -39.220 -20.614 1.00 52.41 573 ARG A N 1
ATOM 4559 C CA . ARG A 1 573 ? -16.020 -39.653 -21.989 1.00 52.41 573 ARG A CA 1
ATOM 4560 C C . ARG A 1 573 ? -15.156 -38.583 -22.644 1.00 52.41 573 ARG A C 1
ATOM 4562 O O . ARG A 1 573 ? -15.618 -37.459 -22.855 1.00 52.41 573 ARG A O 1
ATOM 4569 N N . THR A 1 574 ? -13.889 -38.918 -22.842 1.00 51.25 574 THR A N 1
ATOM 4570 C CA . THR A 1 574 ? -12.870 -38.048 -23.413 1.00 51.25 574 THR A CA 1
ATOM 4571 C C . THR A 1 574 ? -13.306 -37.687 -24.824 1.00 51.25 574 THR A C 1
ATOM 4573 O O . THR A 1 574 ? -13.570 -38.575 -25.631 1.00 51.25 574 THR A O 1
ATOM 4576 N N . GLY A 1 575 ? -13.433 -36.389 -25.113 1.00 55.88 575 GLY A N 1
ATOM 4577 C CA . GLY A 1 575 ? -13.530 -35.936 -26.501 1.00 55.88 575 GLY A CA 1
ATOM 4578 C C . GLY A 1 575 ? -12.273 -36.336 -27.288 1.00 55.88 575 GLY A C 1
ATOM 4579 O O . GLY A 1 575 ? -11.304 -36.802 -26.680 1.00 55.88 575 GLY A O 1
ATOM 4580 N N . PRO A 1 576 ? -12.263 -36.157 -28.618 1.00 59.81 576 PRO A N 1
ATOM 4581 C CA . PRO A 1 576 ? -11.119 -36.524 -29.449 1.00 59.81 576 PRO A CA 1
ATOM 4582 C C . PRO A 1 576 ? -9.828 -35.899 -28.907 1.00 59.81 576 PRO A C 1
ATOM 4584 O O . PRO A 1 576 ? -9.800 -34.718 -28.564 1.00 59.81 576 PRO A O 1
ATOM 4587 N N . THR A 1 577 ? -8.754 -36.689 -28.829 1.00 56.72 577 THR A N 1
ATOM 4588 C CA . THR A 1 577 ? -7.473 -36.309 -28.202 1.00 56.72 577 THR A CA 1
ATOM 4589 C C . THR A 1 577 ? -6.819 -35.094 -28.877 1.00 56.72 577 THR A C 1
ATOM 4591 O O . THR A 1 577 ? -6.030 -34.388 -28.253 1.00 56.72 577 THR A O 1
ATOM 4594 N N . LYS A 1 578 ? -7.163 -34.833 -30.148 1.00 59.53 578 LYS A N 1
ATOM 4595 C CA . LYS A 1 578 ? -6.765 -33.658 -30.939 1.00 59.53 578 LYS A CA 1
ATOM 4596 C C . LYS A 1 578 ? -7.918 -33.241 -31.876 1.00 59.53 578 LYS A C 1
ATOM 4598 O O . LYS A 1 578 ? -7.944 -33.694 -33.018 1.00 59.53 578 LYS A O 1
ATOM 4603 N N . PRO A 1 579 ? -8.899 -32.436 -31.424 1.00 69.81 579 PRO A N 1
ATOM 4604 C CA . PRO A 1 579 ? -10.002 -32.016 -32.285 1.00 69.81 579 PRO A CA 1
ATOM 4605 C C . PRO A 1 579 ? -9.507 -31.062 -33.376 1.00 69.81 579 PRO A C 1
ATOM 4607 O O . PRO A 1 579 ? -8.698 -30.171 -33.108 1.00 69.81 579 PRO A O 1
ATOM 4610 N N . LYS A 1 580 ? -10.053 -31.176 -34.590 1.00 72.06 580 LYS A N 1
ATOM 4611 C CA . LYS A 1 580 ? -9.917 -30.119 -35.601 1.00 72.06 580 LYS A CA 1
ATOM 4612 C C . LYS A 1 580 ? -10.577 -28.829 -35.087 1.00 72.06 580 LYS A C 1
ATOM 4614 O O . LYS A 1 580 ? -11.629 -28.863 -34.443 1.00 72.06 580 LYS A O 1
ATOM 4619 N N . TYR A 1 581 ? -9.961 -27.680 -35.373 1.00 70.00 581 TYR A N 1
ATOM 4620 C CA . TYR A 1 581 ? -10.392 -26.375 -34.843 1.00 70.00 581 TYR A CA 1
ATOM 4621 C C . TYR A 1 581 ? -11.715 -25.858 -35.436 1.00 70.00 581 TYR A C 1
ATOM 4623 O O . TYR A 1 581 ? -12.355 -24.995 -34.836 1.00 70.00 581 TYR A O 1
ATOM 4631 N N . GLY A 1 582 ? -12.164 -26.394 -36.573 1.00 82.06 582 GLY A N 1
ATOM 4632 C CA . GLY A 1 582 ? -13.390 -25.959 -37.236 1.00 82.06 582 GLY A CA 1
ATOM 4633 C C . GLY A 1 582 ? -13.865 -26.934 -38.308 1.00 82.06 582 GLY A C 1
ATOM 4634 O O . GLY A 1 582 ? -13.107 -27.790 -38.758 1.00 82.06 582 GLY A O 1
ATOM 4635 N N . ILE A 1 583 ? -15.126 -26.776 -38.707 1.00 84.12 583 ILE A N 1
ATOM 4636 C CA . ILE A 1 583 ? -15.710 -27.408 -39.896 1.00 84.12 583 ILE A CA 1
ATOM 4637 C C . ILE A 1 583 ? -15.621 -26.378 -41.036 1.00 84.12 583 ILE A C 1
ATOM 4639 O O . ILE A 1 583 ? -15.910 -25.205 -40.773 1.00 84.12 583 ILE A O 1
ATOM 4643 N N . PRO A 1 584 ? -15.235 -26.746 -42.270 1.00 84.94 584 PRO A N 1
ATOM 4644 C CA . PRO A 1 584 ? -15.231 -25.831 -43.411 1.00 84.94 584 PRO A CA 1
ATOM 4645 C C . PRO A 1 584 ? -16.609 -25.178 -43.645 1.00 84.94 584 PRO A C 1
ATOM 4647 O O . PRO A 1 584 ? -17.616 -25.886 -43.606 1.00 84.94 584 PRO A O 1
ATOM 4650 N N . PRO A 1 585 ? -16.695 -23.859 -43.922 1.00 82.75 585 PRO A N 1
ATOM 4651 C CA . PRO A 1 585 ? -17.969 -23.164 -44.155 1.00 82.75 585 PRO A CA 1
ATOM 4652 C C . PRO A 1 585 ? -18.851 -23.765 -45.255 1.00 82.75 585 PRO A C 1
ATOM 4654 O O . PRO A 1 585 ? -20.074 -23.698 -45.169 1.00 82.75 585 PRO A O 1
ATOM 4657 N N . THR A 1 586 ? -18.243 -24.396 -46.261 1.00 86.50 586 THR A N 1
ATOM 4658 C CA . THR A 1 586 ? -18.934 -25.104 -47.351 1.00 86.50 586 THR A CA 1
ATOM 4659 C C . THR A 1 586 ? -19.766 -26.292 -46.863 1.00 86.50 586 THR A C 1
ATOM 4661 O O . THR A 1 586 ? -20.781 -26.624 -47.469 1.00 86.50 586 THR A O 1
ATOM 4664 N N . GLU A 1 587 ? -19.386 -26.905 -45.742 1.00 84.88 587 GLU A N 1
ATOM 4665 C CA . GLU A 1 587 ? -20.045 -28.085 -45.174 1.00 84.88 587 GLU A CA 1
ATOM 4666 C C . GLU A 1 587 ? -21.059 -27.727 -44.074 1.00 84.88 587 GLU A C 1
ATOM 4668 O O . GLU A 1 587 ? -21.817 -28.582 -43.612 1.00 84.88 587 GLU A O 1
ATOM 4673 N N . TRP A 1 588 ? -21.137 -26.455 -43.667 1.00 87.50 588 TRP A N 1
ATOM 4674 C CA . TRP A 1 588 ? -22.061 -25.993 -42.624 1.00 87.50 588 TRP A CA 1
ATOM 4675 C C . TRP A 1 588 ? -23.538 -26.260 -42.941 1.00 87.50 588 TRP A C 1
ATOM 4677 O O . TRP A 1 588 ? -24.246 -26.693 -42.028 1.00 87.50 588 TRP A O 1
ATOM 4687 N N . PRO A 1 589 ? -24.027 -26.085 -44.188 1.00 85.12 589 PRO A N 1
ATOM 4688 C CA . PRO A 1 589 ? -25.410 -26.418 -44.522 1.00 85.12 589 PRO A CA 1
ATOM 4689 C C . PRO A 1 589 ? -25.714 -27.913 -44.361 1.00 85.12 589 PRO A C 1
ATOM 4691 O O . PRO A 1 589 ? -26.820 -28.282 -43.977 1.00 85.12 589 PRO A O 1
ATOM 4694 N N . ILE A 1 590 ? -24.735 -28.787 -44.620 1.00 86.56 590 ILE A N 1
ATOM 4695 C CA . ILE A 1 590 ? -24.880 -30.243 -44.469 1.00 86.56 590 ILE A CA 1
ATOM 4696 C C . ILE A 1 590 ? -24.957 -30.598 -42.982 1.00 86.56 590 ILE A C 1
ATOM 4698 O O . ILE A 1 590 ? -25.863 -31.313 -42.559 1.00 86.56 590 ILE A O 1
ATOM 4702 N N . VAL A 1 591 ? -24.065 -30.031 -42.169 1.00 86.25 591 VAL A N 1
ATOM 4703 C CA . VAL A 1 591 ? -24.065 -30.205 -40.708 1.00 86.25 591 VAL A CA 1
ATOM 4704 C C . VAL A 1 591 ? -25.358 -29.681 -40.082 1.00 86.25 591 VAL A C 1
ATOM 4706 O O . VAL A 1 591 ? -25.920 -30.323 -39.196 1.00 86.25 591 VAL A O 1
ATOM 4709 N N . GLN A 1 592 ? -25.872 -28.548 -40.566 1.00 85.94 592 GLN A N 1
ATOM 4710 C CA . GLN A 1 592 ? -27.157 -28.013 -40.130 1.00 85.94 592 GLN A CA 1
ATOM 4711 C C . GLN A 1 592 ? -28.303 -28.973 -40.458 1.00 85.94 592 GLN A C 1
ATOM 4713 O O . GLN A 1 592 ? -29.100 -29.245 -39.566 1.00 85.94 592 GLN A O 1
ATOM 4718 N N . ARG A 1 593 ? -28.371 -29.530 -41.674 1.00 85.94 593 ARG A N 1
ATOM 4719 C CA . ARG A 1 593 ? -29.405 -30.518 -42.028 1.00 85.94 593 ARG A CA 1
ATOM 4720 C C . ARG A 1 593 ? -29.318 -31.773 -41.167 1.00 85.94 593 ARG A C 1
ATOM 4722 O O . ARG A 1 593 ? -30.312 -32.172 -40.571 1.00 85.94 593 ARG A O 1
ATOM 4729 N N . ARG A 1 594 ? -28.120 -32.333 -40.979 1.00 89.06 594 ARG A N 1
ATOM 4730 C CA . ARG A 1 594 ? -27.923 -33.524 -40.132 1.00 89.06 594 ARG A CA 1
ATOM 4731 C C . ARG A 1 594 ? -28.393 -33.313 -38.689 1.00 89.06 594 ARG A C 1
ATOM 4733 O O . ARG A 1 594 ? -29.039 -34.183 -38.117 1.00 89.06 594 ARG A O 1
ATOM 4740 N N . VAL A 1 595 ? -28.111 -32.151 -38.099 1.00 86.94 595 VAL A N 1
ATOM 4741 C CA . VAL A 1 595 ? -28.469 -31.867 -36.698 1.00 86.94 595 VAL A CA 1
ATOM 4742 C C . VAL A 1 595 ? -29.917 -31.393 -36.542 1.00 86.94 595 VAL A C 1
ATOM 4744 O O . VAL A 1 595 ? -30.565 -31.717 -35.551 1.00 86.94 595 VAL A O 1
ATOM 4747 N N . VAL A 1 596 ? -30.416 -30.572 -37.467 1.00 83.69 596 VAL A N 1
ATOM 4748 C CA . VAL A 1 596 ? -31.716 -29.896 -37.330 1.00 83.69 596 VAL A CA 1
ATOM 4749 C C . VAL A 1 596 ? -32.842 -30.679 -37.995 1.00 83.69 596 VAL A C 1
ATOM 4751 O O . VAL A 1 596 ? -33.904 -30.792 -37.394 1.00 83.69 596 VAL A O 1
ATOM 4754 N N . GLU A 1 597 ? -32.617 -31.213 -39.195 1.00 81.69 597 GLU A N 1
ATOM 4755 C CA . GLU A 1 597 ? -33.632 -31.948 -39.964 1.00 81.69 597 GLU A CA 1
ATOM 4756 C C . GLU A 1 597 ? -33.614 -33.436 -39.601 1.00 81.69 597 GLU A C 1
ATOM 4758 O O . GLU A 1 597 ? -34.645 -33.986 -39.230 1.00 81.69 597 GLU A O 1
ATOM 4763 N N . ASN A 1 598 ? -32.436 -34.068 -39.592 1.00 85.38 598 ASN A N 1
ATOM 4764 C CA . ASN A 1 598 ? -32.308 -35.501 -39.289 1.00 85.38 598 ASN A CA 1
ATOM 4765 C C . ASN A 1 598 ? -32.209 -35.805 -37.782 1.00 85.38 598 ASN A C 1
ATOM 4767 O O . ASN A 1 598 ? -32.070 -36.966 -37.399 1.00 85.38 598 ASN A O 1
ATOM 4771 N N . GLN A 1 599 ? -32.237 -34.770 -36.931 1.00 83.62 599 GLN A N 1
ATOM 4772 C CA . GLN A 1 599 ? -32.104 -34.851 -35.469 1.00 83.62 599 GLN A CA 1
ATOM 4773 C C . GLN A 1 599 ? -30.930 -35.717 -34.980 1.00 83.62 599 GLN A C 1
ATOM 4775 O O . GLN A 1 599 ? -30.987 -36.329 -33.909 1.00 83.62 599 GLN A O 1
ATOM 4780 N N . GLU A 1 600 ? -29.834 -35.771 -35.741 1.00 87.31 600 GLU A N 1
ATOM 4781 C CA . GLU A 1 600 ? -28.676 -36.549 -35.326 1.00 87.31 600 GLU A CA 1
ATOM 4782 C C . GLU A 1 600 ? -28.034 -35.939 -34.070 1.00 87.31 600 GLU A C 1
ATOM 4784 O O . GLU A 1 600 ? -27.896 -34.712 -33.958 1.00 87.31 600 GLU A O 1
ATOM 4789 N N . PRO A 1 601 ? -27.573 -36.770 -33.115 1.00 86.38 601 PRO A N 1
ATOM 4790 C CA . PRO A 1 601 ? -26.894 -36.268 -31.935 1.00 86.38 601 PRO A CA 1
ATOM 4791 C C . PRO A 1 601 ? -25.655 -35.463 -32.332 1.00 86.38 601 PRO A C 1
ATOM 4793 O O . PRO A 1 601 ? -24.762 -35.974 -33.005 1.00 86.38 601 PRO A O 1
ATOM 4796 N N . LEU A 1 602 ? -25.540 -34.235 -31.819 1.00 84.31 602 LEU A N 1
ATOM 4797 C CA . LEU A 1 602 ? -24.387 -33.342 -32.028 1.00 84.31 602 LEU A CA 1
ATOM 4798 C C . LEU A 1 602 ? -23.027 -34.025 -31.805 1.00 84.31 602 LEU A C 1
ATOM 4800 O O . LEU A 1 602 ? -22.042 -33.651 -32.427 1.00 84.31 602 LEU A O 1
ATOM 4804 N N . ARG A 1 603 ? -22.969 -35.014 -30.904 1.00 80.00 603 ARG A N 1
ATOM 4805 C CA . ARG A 1 603 ? -21.755 -35.795 -30.622 1.00 80.00 603 ARG A CA 1
ATOM 4806 C C . ARG A 1 603 ? -21.397 -36.762 -31.745 1.00 80.00 603 ARG A C 1
ATOM 4808 O O . ARG A 1 603 ? -20.232 -36.837 -32.089 1.00 80.00 603 ARG A O 1
ATOM 4815 N N . LYS A 1 604 ? -22.388 -37.427 -32.343 1.00 84.69 604 LYS A N 1
ATOM 4816 C CA . LYS A 1 604 ? -22.178 -38.311 -33.494 1.00 84.69 604 LYS A CA 1
ATOM 4817 C C . LYS A 1 604 ? -21.634 -37.513 -34.679 1.00 84.69 604 LYS A C 1
ATOM 4819 O O . LYS A 1 604 ? -20.642 -37.887 -35.282 1.00 84.69 604 LYS A O 1
ATOM 4824 N N . VAL A 1 605 ? -22.220 -36.339 -34.916 1.00 86.06 605 VAL A N 1
ATOM 4825 C CA . VAL A 1 605 ? -21.718 -35.400 -35.924 1.00 86.06 605 VAL A CA 1
ATOM 4826 C C . VAL A 1 605 ? -20.318 -34.888 -35.550 1.00 86.06 605 VAL A C 1
ATOM 4828 O O . VAL A 1 605 ? -19.464 -34.754 -36.410 1.00 86.06 605 VAL A O 1
ATOM 4831 N N . ALA A 1 606 ? -20.028 -34.632 -34.273 1.00 84.81 606 ALA A N 1
ATOM 4832 C CA . ALA A 1 606 ? -18.691 -34.202 -33.856 1.00 84.81 606 ALA A CA 1
ATOM 4833 C C . ALA A 1 606 ? -17.617 -35.278 -34.101 1.00 84.81 606 ALA A C 1
ATOM 4835 O O . ALA A 1 606 ? -16.524 -34.938 -34.557 1.00 84.81 606 ALA A O 1
ATOM 4836 N N . ASP A 1 607 ? -17.949 -36.546 -33.853 1.00 84.44 607 ASP A N 1
ATOM 4837 C CA . ASP A 1 607 ? -17.060 -37.687 -34.075 1.00 84.44 607 ASP A CA 1
ATOM 4838 C C . ASP A 1 607 ? -16.792 -37.903 -35.575 1.00 84.44 607 ASP A C 1
ATOM 4840 O O . ASP A 1 607 ? -15.630 -38.007 -35.964 1.00 84.44 607 ASP A O 1
ATOM 4844 N N . ASP A 1 608 ? -17.823 -37.840 -36.428 1.00 85.69 608 ASP A N 1
ATOM 4845 C CA . ASP A 1 608 ? -17.684 -37.971 -37.891 1.00 85.69 608 ASP A CA 1
ATOM 4846 C C . ASP A 1 608 ? -16.740 -36.917 -38.496 1.00 85.69 608 ASP A C 1
ATOM 4848 O O . ASP A 1 608 ? -15.981 -37.197 -39.423 1.00 85.69 608 ASP A O 1
ATOM 4852 N N . TYR A 1 609 ? -16.773 -35.692 -37.964 1.00 83.69 609 TYR A N 1
ATOM 4853 C CA . TYR A 1 609 ? -15.931 -34.586 -38.426 1.00 83.69 609 TYR A CA 1
ATOM 4854 C C . TYR A 1 609 ? -14.597 -34.477 -37.661 1.00 83.69 609 TYR A C 1
ATOM 4856 O O . TYR A 1 609 ? -13.750 -33.648 -38.010 1.00 83.69 609 TYR A O 1
ATOM 4864 N N . GLY A 1 610 ? -14.380 -35.292 -36.621 1.00 83.62 610 GLY A N 1
ATOM 4865 C CA . GLY A 1 610 ? -13.197 -35.229 -35.756 1.00 83.62 610 GLY A CA 1
ATOM 4866 C C . GLY A 1 610 ? -13.033 -33.882 -35.036 1.00 83.62 610 GLY A C 1
ATOM 4867 O O . GLY A 1 610 ? -11.911 -33.415 -34.821 1.00 83.62 610 GLY A O 1
ATOM 4868 N N . VAL A 1 611 ? -14.140 -33.216 -34.704 1.00 84.00 611 VAL A N 1
ATOM 4869 C CA . VAL A 1 611 ? -14.184 -31.895 -34.051 1.00 84.00 611 VAL A CA 1
ATOM 4870 C C . VAL A 1 611 ? -14.789 -32.000 -32.653 1.00 84.00 611 VAL A C 1
ATOM 4872 O O . VAL A 1 611 ? -15.334 -33.024 -32.253 1.00 84.00 611 VAL A O 1
ATOM 4875 N N . SER A 1 612 ? -14.714 -30.926 -31.867 1.00 82.81 612 SER A N 1
ATOM 4876 C CA . SER A 1 612 ? -15.396 -30.902 -30.572 1.00 82.81 612 SER A CA 1
ATOM 4877 C C . SER A 1 612 ? -16.917 -30.763 -30.735 1.00 82.81 612 SER A C 1
ATOM 4879 O O . SER A 1 612 ? -17.401 -30.107 -31.658 1.00 82.81 612 SER A O 1
ATOM 4881 N N . TYR A 1 613 ? -17.675 -31.294 -29.772 1.00 83.50 613 TYR A N 1
ATOM 4882 C CA . TYR A 1 613 ? -19.125 -31.073 -29.660 1.00 83.50 613 TYR A CA 1
ATOM 4883 C C . TYR A 1 613 ? -19.506 -29.584 -29.754 1.00 83.50 613 TYR A C 1
ATOM 4885 O O . TYR A 1 613 ? -20.485 -29.215 -30.404 1.00 83.50 613 TYR A O 1
ATOM 4893 N N . GLU A 1 614 ? -18.710 -28.716 -29.126 1.00 81.38 614 GLU A N 1
ATOM 4894 C CA . GLU A 1 614 ? -18.981 -27.280 -29.099 1.00 81.38 614 GLU A CA 1
ATOM 4895 C C . GLU A 1 614 ? -18.746 -26.630 -30.470 1.00 81.38 614 GLU A C 1
ATOM 4897 O O . GLU A 1 614 ? -19.434 -25.672 -30.824 1.00 81.38 614 GLU A O 1
ATOM 4902 N N . THR A 1 615 ? -17.836 -27.185 -31.276 1.00 83.56 615 THR A N 1
ATOM 4903 C CA . THR A 1 615 ? -17.598 -26.757 -32.660 1.00 83.56 615 THR A CA 1
ATOM 4904 C C . THR A 1 615 ? -18.848 -26.983 -33.512 1.00 83.56 615 THR A C 1
ATOM 4906 O O . THR A 1 615 ? -19.332 -26.035 -34.125 1.00 83.56 615 THR A O 1
ATOM 4909 N N . VAL A 1 616 ? -19.445 -28.183 -33.470 1.00 85.62 616 VAL A N 1
ATOM 4910 C CA . VAL A 1 616 ? -20.694 -28.494 -34.199 1.00 85.62 616 VAL A CA 1
ATOM 4911 C C . VAL A 1 616 ? -21.841 -27.599 -33.728 1.00 85.62 616 VAL A C 1
ATOM 4913 O O . VAL A 1 616 ? -22.565 -27.021 -34.540 1.00 85.62 616 VAL A O 1
ATOM 4916 N N . ARG A 1 617 ? -21.984 -27.415 -32.409 1.00 85.75 617 ARG A N 1
ATOM 4917 C CA . ARG A 1 617 ? -23.025 -26.556 -31.827 1.00 85.75 617 ARG A CA 1
ATOM 4918 C C . ARG A 1 617 ? -22.917 -25.112 -32.325 1.00 85.75 617 ARG A C 1
ATOM 4920 O O . ARG A 1 617 ? -23.930 -24.517 -32.689 1.00 85.75 617 ARG A O 1
ATOM 4927 N N . ARG A 1 618 ? -21.706 -24.549 -32.364 1.00 85.38 618 ARG A N 1
ATOM 4928 C CA . ARG A 1 618 ? -21.455 -23.191 -32.875 1.00 85.38 618 ARG A CA 1
ATOM 4929 C C . ARG A 1 618 ? -21.763 -23.083 -34.363 1.00 85.38 618 ARG A C 1
ATOM 4931 O O . ARG A 1 618 ? -22.439 -22.134 -34.752 1.00 85.38 618 ARG A O 1
ATOM 4938 N N . THR A 1 619 ? -21.344 -24.062 -35.161 1.00 84.75 619 THR A N 1
ATOM 4939 C CA . THR A 1 619 ? -21.647 -24.122 -36.596 1.00 84.75 619 THR A CA 1
ATOM 4940 C C . THR A 1 619 ? -23.154 -24.088 -36.851 1.00 84.75 619 THR A C 1
ATOM 4942 O O . THR A 1 619 ? -23.618 -23.259 -37.628 1.00 84.75 619 THR A O 1
ATOM 4945 N N . VAL A 1 620 ? -23.944 -24.890 -36.128 1.00 84.44 620 VAL A N 1
ATOM 4946 C CA . VAL A 1 620 ? -25.414 -24.910 -36.264 1.00 84.44 620 VAL A CA 1
ATOM 4947 C C . VAL A 1 620 ? -26.050 -23.575 -35.858 1.00 84.44 620 VAL A C 1
ATOM 4949 O O . VAL A 1 620 ? -26.978 -23.107 -36.515 1.00 84.44 620 VAL A O 1
ATOM 4952 N N . VAL A 1 621 ? -25.557 -22.927 -34.797 1.00 84.06 621 VAL A N 1
ATOM 4953 C CA . VAL A 1 621 ? -26.062 -21.611 -34.359 1.00 84.06 621 VAL A CA 1
ATOM 4954 C C . VAL A 1 621 ? -25.771 -20.523 -35.394 1.00 84.06 621 VAL A C 1
ATOM 4956 O O . VAL A 1 621 ? -26.637 -19.690 -35.661 1.00 84.06 621 VAL A O 1
ATOM 4959 N N . ILE A 1 622 ? -24.572 -20.520 -35.981 1.00 80.75 622 ILE A N 1
ATOM 4960 C CA . ILE A 1 622 ? -24.180 -19.533 -36.994 1.00 80.75 622 ILE A CA 1
ATOM 4961 C C . ILE A 1 622 ? -24.957 -19.766 -38.292 1.00 80.75 622 ILE A C 1
ATOM 4963 O O . ILE A 1 622 ? -25.518 -18.815 -38.835 1.00 80.75 622 ILE A O 1
ATOM 4967 N N . ALA A 1 623 ? -25.073 -21.016 -38.740 1.00 74.94 623 ALA A N 1
ATOM 4968 C CA . ALA A 1 623 ? -25.814 -21.362 -39.948 1.00 74.94 623 ALA A CA 1
ATOM 4969 C C . ALA A 1 623 ? -27.315 -21.008 -39.823 1.00 74.94 623 ALA A C 1
ATOM 4971 O O . ALA A 1 623 ? -27.882 -20.408 -40.733 1.00 74.94 623 ALA A O 1
ATOM 4972 N N . ARG A 1 624 ? -27.928 -21.206 -38.641 1.00 74.25 624 ARG A N 1
ATOM 4973 C CA . ARG A 1 624 ? -29.297 -20.729 -38.333 1.00 74.25 624 ARG A CA 1
ATOM 4974 C C . ARG A 1 624 ? -29.452 -19.207 -38.356 1.00 74.25 624 ARG A C 1
ATOM 4976 O O . ARG A 1 624 ? -30.530 -18.708 -38.667 1.00 74.25 624 ARG A O 1
ATOM 4983 N N . LYS A 1 625 ? -28.414 -18.453 -37.975 1.00 73.81 625 LYS A N 1
ATOM 4984 C CA . LYS A 1 625 ? -28.431 -16.984 -38.076 1.00 73.81 625 LYS A CA 1
ATOM 4985 C C . LYS A 1 625 ? -28.328 -16.533 -39.530 1.00 73.81 625 LYS A C 1
ATOM 4987 O O . LYS A 1 625 ? -29.034 -15.610 -39.914 1.00 73.81 625 LYS A O 1
ATOM 4992 N N . GLN A 1 626 ? -27.503 -17.201 -40.334 1.00 68.06 626 GLN A N 1
ATOM 4993 C CA . GLN A 1 626 ? -27.357 -16.905 -41.762 1.00 68.06 626 GLN A CA 1
ATOM 4994 C C . GLN A 1 626 ? -28.623 -17.251 -42.559 1.00 68.06 626 GLN A C 1
ATOM 4996 O O . GLN A 1 626 ? -29.002 -16.481 -43.433 1.00 68.06 626 GLN A O 1
ATOM 5001 N N . SER A 1 627 ? -29.326 -18.336 -42.215 1.00 60.59 627 SER A N 1
ATOM 5002 C CA . SER A 1 627 ? -30.604 -18.706 -42.844 1.00 60.59 627 SER A CA 1
ATOM 5003 C C . SER A 1 627 ? -31.799 -17.844 -42.416 1.00 60.59 627 SER A C 1
ATOM 5005 O O . SER A 1 627 ? -32.863 -17.987 -42.992 1.00 60.59 627 SER A O 1
ATOM 5007 N N . ARG A 1 628 ? -31.660 -17.018 -41.367 1.00 61.25 628 ARG A N 1
ATOM 5008 C CA . ARG A 1 628 ? -32.671 -16.027 -40.940 1.00 61.25 628 ARG A CA 1
ATOM 5009 C C . ARG A 1 628 ? -32.412 -14.624 -41.498 1.00 61.25 628 ARG A C 1
ATOM 5011 O O . ARG A 1 628 ? -33.265 -13.759 -41.349 1.00 61.25 628 ARG A O 1
ATOM 5018 N N . ALA A 1 629 ? -31.209 -14.385 -42.021 1.00 54.34 629 ALA A N 1
ATOM 5019 C CA . ALA A 1 629 ? -30.783 -13.104 -42.583 1.00 54.34 629 ALA A CA 1
ATOM 5020 C C . ALA A 1 629 ? -30.843 -13.076 -44.124 1.00 54.34 629 ALA A C 1
ATOM 5022 O O . ALA A 1 629 ? -30.671 -12.013 -44.715 1.00 54.34 629 ALA A O 1
ATOM 5023 N N . ARG A 1 630 ? -31.055 -14.239 -44.749 1.00 48.03 630 ARG A N 1
ATOM 5024 C CA . ARG A 1 630 ? -31.560 -14.399 -46.117 1.00 48.03 630 ARG A CA 1
ATOM 5025 C C . ARG A 1 630 ? -33.054 -14.645 -46.036 1.00 48.03 630 ARG A C 1
ATOM 5027 O O . ARG A 1 630 ? -33.743 -14.212 -46.978 1.00 48.03 630 ARG A O 1
#

Foldseek 3Di:
DDDPPDDDQQPAAEAEEAEDDPVPPPDDADSVNFQVLQQVVSVVVNHDRHDYQYFYDQLNVPLDLVSGVSLVVVLVCLLVLNHQEYEGQAVVSVGPDLLSVLVSLLSCLVSNHWYAHNPVRQTCVDPVNSVVSVVSNVVSVVVVVVVVVVVLVVCVVLVQVQFADDDDDWQWDDPDPSDHTEGDPVGLVLLLLLLVCLLVLDQLQVNQVVSVVVVDFDQDPVPGTHGDDSVNSVVSLPDQQQEQQDAPHQFTWHDDPNDIHGHPYGHSDYNVSSVSSVVSVVVNPPPPPPPPPPDPQAQCQLAEAEQFQLHGFDKDDDDPPDRWIKGFFCCVVVVHDGPLNRGFIDTSVLVLVQVLVVLVLQDFDPCNLVVLVVVLVVLCVVVVDPPVVLVVVLVVLVVVLVVLVVCVVVVVDDPVVSVVSNVVSVVVNVVSQRDDDVNDGSVLLVVLVVCSVVCSVCSVVDDSVVSNVVCVQFADRSFFHAHSNVGHGFKGQTDPSCQSSSVNGPQWDDDPVDPRITGGPPNVVPPPPDDDPDDPVVVQCPDCPHPVVVVVVVVVVVCVVVPVDDDPDPPPPDQQPDADPADPLVCLVVLLCCCPVVVHPLSVVRVVRSHDSVRSVVSNVVVVVVVVVD

pLDDT: mean 77.0, std 15.17, range [28.19, 96.12]

Secondary structure (DSSP, 8-state):
--------TTTPPEEEEEE--TTTTSS---HHHHHHHHHHHHHHTTPPPPEEEEE-HHHHT--SGGG-HHHHHHHHHHHTT--SEEEES-HHHH-SSHHHHHHHHHHHHHTT-EEEETTTTEETTSHHHHHHHHHHHHHHHHHHHHHHHHHHHHHHHHHHTT---SSPPTTEE--STTPPPEE-TTTHHHHHHHHHHHHTT--HHHHHHHHHHTT--EEETTTEEE---HHHHHHHTT-GGGBBSSTT--EEEEEETTEEEEEEEEPSB-HHHHHHHHHHHHHS-------SS-----TTTTTEEETTT-PBPEEEEPSTT---EEEE--TTTTT---TT-S--EEEHHHHHHHHHHHHHH-PPPTTHHHHHHHHHHHHHHHTT--HHHHHHHHHHHHHHHHHHHHHHHTTSS-HHHHHHHHHHHHHHHHHT-PPPBTTB-HHHHHHHHHHHHHHHHHTTT--HHHHHHHHHHHEEEEEEEEETTTTEEEEEEE-TTTHHHHTTSTT-EE-TTSTT-EE-TTGGGGTTS---SS-TTTHHHHSTTSHHHHHHHHHHHHHHHTTTPPPP-----PPPSS-BS---GGGHHHHHHHHHTS---HHHHHHHHTB-HHHHHHHHHHHHHHHHH-

Sequence (630 aa):
MPQRSSFDPSTAVVAGYVRRSSEMQKDNYSIDAQKRAIIDGAKMRGLSAPIFYEDDERSARGEQIAKRPAFKQLLDDVQAGRVQVVIVHTLDRWSRNVMVTLQSFRILAECQTAFISLSEHIDYSTPEGRLQLTILAAFAAYFSDMLAKHTSKGKGERAAQGLYNGDIPFGYRSTGPKMPPEPNPDTFPGLRMIGELRMEGKTAEHISDAVNAAGYRTGSKRFGDRLFTIDTINAITRCEFYAAYETGDDRGTVVYKEKRFRGQHPAAFTYEEWQRIRAGSRINYRAPQRSEQGQRAYEFSGYIICVHCGLTLRCRGGHVGTNYSYYKDMAKARKYPCPAGGYLQVRTDLVIQQFGELLRGLRLPLHWRELIREQILEAAKKKGLDVDSIEREKERLRLKRGRILKQHREGYIDDEEFEGEMAAVELALRAFEMPEVDGVSLEKVIEAGERLPGMTALWDVATVEERRGMLAHIIKPEGLHYDVETKEIAAITPTPEFLPILRLLEGVVEYEEATGTLVTSRWQLRNRRASNSLSPVLIHFVSPSSYLSQKLQQVLAQLQASGNTPLPLKTRRTGPTKPKYGIPPTEWPIVQRRVVENQEPLRKVADDYGVSYETVRRTVVIARKQSRAR